Protein AF-A0A3D9UMH8-F1 (afdb_monomer)

Secondary structure (DSSP, 8-state):
-EEEEEE---TT-HHHHHHHHHHHHHTT--EEEE-S--SSSSS-HHHHHHHHHHH-SEE---HHHHHGGGGGGSGGGGG-HHHHHHHHTSPTTHHHHHHTS-SEEEEEETTEEEEEESS-SS-TT----TT--HHHHHHTTS--TTT-SSPPPSEEEE-SS--EEEEEETTEEEEEE--SS--TTTSS-EEEEEEE-BT--S----EEEEEE----HHHHHHHHHHTT-TTHHHHHHHHHH---HHHHHTT--S-SS---SS------GGGGGTS--TTT---GGG--GGGHHHHHHHHHTTHHHHHTSTTTT--SSTTS--HHHHHHHHHHHHHHHHHHHHHHHHSSS-EE----HHHHHHHTTGGG--HHHHHHHHHHHHHHHHHHHHT--TTTTT-EEEETTS-EEEHHHHHHHHHHHHHHHHHHTT--TTTPPPPP-

Mean predicted aligned error: 14.33 Å

InterPro domains:
  IPR024654 Calcineurin-like phosphoesterase domain, lpxH-type [PF12850] (3-195)
  IPR024775 Hercynine oxygenase, DinB-like domain [PF12867] (307-427)
  IPR029052 Metallo-dependent phosphatase-like [G3DSA:3.60.21.10] (1-251)
  IPR029052 Metallo-dependent phosphatase-like [SSF56300] (1-236)
  IPR034660 DinB/YfiT-like putative metalloenzymes [G3DSA:1.20.120.450] (299-434)
  IPR034660 DinB/YfiT-like putative metalloenzymes [SSF109854] (297-428)
  IPR050126 Diadenosine polyphosphate hydrolase [PTHR42850] (2-185)

Radius of gyration: 28.63 Å; Cα contacts (8 Å, |Δi|>4): 849; chains: 1; bounding box: 73×54×65 Å

Solvent-accessible surface area (backbone atoms only — not comparable to full-atom values): 23376 Å² total; per-residue (Å²): 117,48,50,35,38,37,40,18,32,29,18,6,28,48,57,37,46,51,40,46,53,52,53,38,55,75,69,70,42,86,39,28,35,35,27,18,17,43,32,48,90,37,73,37,27,38,61,31,47,56,48,45,69,73,61,30,83,39,66,28,24,13,42,47,27,52,43,49,64,41,28,76,81,55,62,74,46,54,76,33,68,57,55,48,52,57,40,69,54,46,48,92,66,44,45,62,50,36,60,66,34,44,55,51,53,76,50,40,38,18,41,37,37,35,34,36,27,11,28,42,34,78,34,46,81,44,82,63,59,97,82,55,54,71,68,57,58,57,45,51,45,46,69,30,92,62,62,41,88,66,83,68,43,39,28,37,41,30,23,81,66,21,41,68,50,76,50,73,59,99,81,34,36,44,32,32,37,6,4,29,38,53,11,46,75,71,51,40,21,24,28,27,38,43,35,20,41,67,80,26,80,56,82,50,69,72,47,81,43,83,45,73,43,78,56,64,62,66,60,48,52,53,50,33,60,74,71,61,42,63,66,49,73,40,46,49,31,26,54,75,68,35,28,52,50,68,30,63,74,67,74,45,72,79,46,91,80,65,66,69,90,60,78,74,84,80,73,76,65,69,62,38,52,80,41,61,37,89,85,60,64,49,54,24,57,78,61,55,63,92,48,43,21,62,48,44,42,20,49,53,50,52,49,62,62,52,56,67,40,95,58,18,78,51,48,89,42,98,90,39,76,17,48,39,32,52,51,48,47,54,32,46,51,28,50,55,51,39,54,52,51,51,44,32,74,77,38,84,57,34,76,43,77,72,80,62,66,68,58,48,40,61,79,64,44,25,89,74,61,56,58,86,60,48,45,61,50,32,55,52,32,35,52,51,33,18,51,53,44,67,66,60,50,89,87,47,40,76,35,33,30,33,34,70,86,71,54,75,34,29,52,41,54,48,48,25,52,49,50,43,54,44,31,38,55,31,39,77,64,76,37,59,55,87,74,43,54,75,64,84,128

Foldseek 3Di:
DAKEKEAEQQAQLVQLVVQVVVVCVVVVRQAYAYQENLHHLAQRSQVSLVVCVVRHPAYAAAPCLQCLCCVVVVPCSVVDPLSVNRNVNHDPCSSVVNNPHAQWDWWDFQLFIEIGGAAAQEDSPDHDAPPHDPCRVVRRQDHDPRNDDDDTGQEYEYEPLQDFDWDDDPSRIYTYQHHSNQNLPPLFGKMKMWDGHTRDSHHDDIDIDIDTGDGDPVVSLVVCVVVVNPPSVQSCCRNPVSAHSVCVVVVHDRCSHPDDPADFCPDPPLCLLVDADPQQRDNLVVDDLLCLLQLLQLLLQCLLVLLPDPQQLPAPDPNAGGVQLLLQLLLVLLVQLLVVLVCLQVDAAEEDEDDGSSVVCVVVVSSPDDSVVSSVSSNVSSNSSSVSSNPQDPVQQQRWYAYPVGDIDGSSSSSSVSSCSSSVSCSSSVHHSVPRDRDDD

pLDDT: mean 91.41, std 12.0, range [32.97, 98.94]

Structure (mmCIF, N/CA/C/O backbone):
data_AF-A0A3D9UMH8-F1
#
_entry.id   AF-A0A3D9UMH8-F1
#
loop_
_atom_site.group_PDB
_atom_site.id
_atom_site.type_symbol
_atom_site.label_atom_id
_atom_site.label_alt_id
_atom_site.label_comp_id
_atom_site.label_asym_id
_atom_site.label_entity_id
_atom_site.label_seq_id
_atom_site.pdbx_PDB_ins_code
_atom_site.Cartn_x
_atom_site.Cartn_y
_atom_site.Cartn_z
_atom_site.occupancy
_atom_site.B_iso_or_equiv
_atom_site.auth_seq_id
_atom_site.auth_comp_id
_atom_site.auth_asym_id
_atom_site.auth_atom_id
_atom_site.pdbx_PDB_model_num
ATOM 1 N N . MET A 1 1 ? -24.314 -8.913 20.445 1.00 86.25 1 MET A N 1
ATOM 2 C CA . MET A 1 1 ? -23.281 -7.869 20.525 1.00 86.25 1 MET A CA 1
ATOM 3 C C . MET A 1 1 ? -23.533 -6.933 19.363 1.00 86.25 1 MET A C 1
ATOM 5 O O . MET A 1 1 ? -24.025 -7.392 18.334 1.00 86.25 1 MET A O 1
ATOM 9 N N . ASP A 1 2 ? -23.329 -5.643 19.574 1.00 97.31 2 ASP A N 1
ATOM 10 C CA . ASP A 1 2 ? -23.426 -4.623 18.537 1.00 97.31 2 ASP A CA 1
ATOM 11 C C . ASP A 1 2 ? -22.330 -4.851 17.497 1.00 97.31 2 ASP A C 1
ATOM 13 O O . ASP A 1 2 ? -21.247 -5.335 17.833 1.00 97.31 2 ASP A O 1
ATOM 17 N N . ARG A 1 3 ? -22.620 -4.520 16.236 1.00 98.44 3 ARG A N 1
ATOM 18 C CA . ARG A 1 3 ? -21.675 -4.633 15.123 1.00 98.44 3 ARG A CA 1
ATOM 19 C C . ARG A 1 3 ? -21.637 -3.328 14.343 1.00 98.44 3 ARG A C 1
ATOM 21 O O . ARG A 1 3 ? -22.693 -2.777 14.038 1.00 98.44 3 ARG A O 1
ATOM 28 N N . ILE A 1 4 ? -20.434 -2.866 14.023 1.00 98.81 4 ILE A N 1
ATOM 29 C CA . ILE A 1 4 ? -20.183 -1.670 13.213 1.00 98.81 4 ILE A CA 1
ATOM 30 C C . ILE A 1 4 ? -19.264 -2.069 12.063 1.00 98.81 4 ILE A C 1
ATOM 32 O O . ILE A 1 4 ? -18.201 -2.641 12.304 1.00 98.81 4 ILE A O 1
ATOM 36 N N . ALA A 1 5 ? -19.664 -1.769 10.830 1.00 98.88 5 ALA A N 1
ATOM 37 C CA . ALA A 1 5 ? -18.806 -1.894 9.662 1.00 98.88 5 ALA A CA 1
ATOM 38 C C . ALA A 1 5 ? -18.003 -0.600 9.466 1.00 98.88 5 ALA A C 1
ATOM 40 O O . ALA A 1 5 ? -18.580 0.481 9.383 1.00 98.88 5 ALA A O 1
ATOM 41 N N . LEU A 1 6 ? -16.683 -0.712 9.379 1.00 98.94 6 LEU A N 1
ATOM 42 C CA . LEU A 1 6 ? -15.775 0.362 9.006 1.00 98.94 6 LEU A CA 1
ATOM 43 C C . LEU A 1 6 ? -15.371 0.171 7.546 1.00 98.94 6 LEU A C 1
ATOM 45 O O . LEU A 1 6 ? -14.804 -0.868 7.201 1.00 98.94 6 LEU A O 1
ATOM 49 N N . ILE A 1 7 ? -15.656 1.168 6.716 1.00 98.88 7 ILE A N 1
ATOM 50 C CA . ILE A 1 7 ? -15.206 1.252 5.323 1.00 98.88 7 ILE A CA 1
ATOM 51 C C . ILE A 1 7 ? -14.282 2.463 5.161 1.00 98.88 7 ILE A C 1
ATOM 53 O O . ILE A 1 7 ? -14.405 3.428 5.912 1.00 98.88 7 ILE A O 1
ATOM 57 N N . SER A 1 8 ? -13.387 2.432 4.179 1.00 98.69 8 SER A N 1
ATOM 58 C CA . SER A 1 8 ? -12.500 3.554 3.850 1.00 98.69 8 SER A CA 1
ATOM 59 C C . SER A 1 8 ? -12.078 3.495 2.383 1.00 98.69 8 SER A C 1
ATOM 61 O O . SER A 1 8 ? -12.213 2.448 1.734 1.00 98.69 8 SER A O 1
ATOM 63 N N . ASP A 1 9 ? -11.566 4.612 1.865 1.00 98.62 9 ASP A N 1
ATOM 64 C CA . ASP A 1 9 ? -10.843 4.695 0.593 1.00 98.62 9 ASP A CA 1
ATOM 65 C C . ASP A 1 9 ? -11.671 4.122 -0.571 1.00 98.62 9 ASP A C 1
ATOM 67 O O . ASP A 1 9 ? -11.248 3.219 -1.302 1.00 98.62 9 ASP A O 1
ATOM 71 N N . VAL A 1 10 ? -12.910 4.607 -0.710 1.00 98.69 10 VAL A N 1
ATOM 72 C CA . VAL A 1 10 ? -13.867 4.175 -1.744 1.00 98.69 10 VAL A CA 1
ATOM 73 C C . VAL A 1 10 ? -13.510 4.747 -3.112 1.00 98.69 10 VAL A C 1
ATOM 75 O O . VAL A 1 10 ? -13.744 4.095 -4.129 1.00 98.69 10 VAL A O 1
ATOM 78 N N . HIS A 1 11 ? -12.937 5.949 -3.155 1.00 98.06 11 HIS A N 1
ATOM 79 C CA . HIS A 1 11 ? -12.287 6.483 -4.347 1.00 98.06 11 HIS A CA 1
ATOM 80 C C . HIS A 1 11 ? -13.132 6.421 -5.629 1.00 98.06 11 HIS A C 1
ATOM 82 O O . HIS A 1 11 ? -12.688 5.950 -6.677 1.00 98.06 11 HIS A O 1
ATOM 88 N N . GLY A 1 12 ? -14.397 6.837 -5.556 1.00 98.00 12 GLY A N 1
ATOM 89 C CA . GLY A 1 12 ? -15.284 6.859 -6.720 1.00 98.00 12 GLY A CA 1
ATOM 90 C C . GLY A 1 12 ? -15.554 5.491 -7.368 1.00 98.00 12 GLY A C 1
ATOM 91 O O . GLY A 1 12 ? -16.142 5.462 -8.448 1.00 98.00 12 GLY A O 1
ATOM 92 N N . ASN A 1 13 ? -15.152 4.377 -6.744 1.00 98.56 13 ASN A N 1
ATOM 93 C CA . ASN A 1 13 ? -15.392 3.016 -7.222 1.00 98.56 13 ASN A CA 1
ATOM 94 C C . ASN A 1 13 ? -16.764 2.535 -6.732 1.00 98.56 13 ASN A C 1
ATOM 96 O O . ASN A 1 13 ? -16.906 1.854 -5.709 1.00 98.56 13 ASN A O 1
ATOM 100 N N . LEU A 1 14 ? -17.809 2.947 -7.449 1.00 98.62 14 LEU A N 1
ATOM 101 C CA . LEU A 1 14 ? -19.185 2.667 -7.048 1.00 98.62 14 LEU A CA 1
ATOM 102 C C . LEU A 1 14 ? -19.522 1.166 -7.114 1.00 98.62 14 LEU A C 1
ATOM 104 O O . LEU A 1 14 ? -20.313 0.708 -6.290 1.00 98.62 14 LEU A O 1
ATOM 108 N N . THR A 1 15 ? -18.928 0.386 -8.030 1.00 98.75 15 THR A N 1
ATOM 109 C CA . THR A 1 15 ? -19.208 -1.062 -8.120 1.00 98.75 15 THR A CA 1
ATOM 110 C C . THR A 1 15 ? -18.678 -1.782 -6.886 1.00 98.75 15 THR A C 1
ATOM 112 O O . THR A 1 15 ? -19.390 -2.608 -6.310 1.00 98.75 15 THR A O 1
ATOM 115 N N . ALA A 1 16 ? -17.465 -1.442 -6.434 1.00 98.69 16 ALA A N 1
ATOM 116 C CA . ALA A 1 16 ? -16.905 -1.997 -5.206 1.00 98.69 16 ALA A CA 1
ATOM 117 C C . ALA A 1 16 ? -17.733 -1.601 -3.976 1.00 98.69 16 ALA A C 1
ATOM 119 O O . ALA A 1 16 ? -18.077 -2.464 -3.166 1.00 98.69 16 ALA A O 1
ATOM 120 N N . LEU A 1 17 ? -18.129 -0.324 -3.863 1.00 98.88 17 LEU A N 1
ATOM 121 C CA . LEU A 1 17 ? -18.971 0.137 -2.755 1.00 98.88 17 LEU A CA 1
ATOM 122 C C . LEU A 1 17 ? -20.306 -0.615 -2.702 1.00 98.88 17 LEU A C 1
ATOM 124 O O . LEU A 1 17 ? -20.726 -1.050 -1.633 1.00 98.88 17 LEU A O 1
ATOM 128 N N . GLN A 1 18 ? -20.975 -0.795 -3.842 1.00 98.81 18 GLN A N 1
ATOM 129 C CA . GLN A 1 18 ? -22.242 -1.526 -3.907 1.00 98.81 18 GLN A CA 1
ATOM 130 C C . GLN A 1 18 ? -22.087 -2.991 -3.483 1.00 98.81 18 GLN A C 1
ATOM 132 O O . GLN A 1 18 ? -22.938 -3.498 -2.752 1.00 98.81 18 GLN A O 1
ATOM 137 N N . ALA A 1 19 ? -21.004 -3.655 -3.897 1.00 98.88 19 ALA A N 1
ATOM 138 C CA . ALA A 1 19 ? -20.708 -5.024 -3.481 1.00 98.88 19 ALA A CA 1
ATOM 139 C C . ALA A 1 19 ? -20.463 -5.121 -1.966 1.00 98.88 19 ALA A C 1
ATOM 141 O O . ALA A 1 19 ? -21.055 -5.973 -1.301 1.00 98.88 19 ALA A O 1
ATOM 142 N N . VAL A 1 20 ? -19.657 -4.213 -1.405 1.00 98.88 20 VAL A N 1
ATOM 143 C CA . VAL A 1 20 ? -19.372 -4.161 0.038 1.00 98.88 20 VAL A CA 1
ATOM 144 C C . VAL A 1 20 ? -20.637 -3.878 0.849 1.00 98.88 20 VAL A C 1
ATOM 146 O O . VAL A 1 20 ? -20.918 -4.597 1.804 1.00 98.88 20 VAL A O 1
ATOM 149 N N . LEU A 1 21 ? -21.452 -2.897 0.451 1.00 98.88 21 LEU A N 1
ATOM 150 C CA . LEU A 1 21 ? -22.713 -2.591 1.135 1.00 98.88 21 LEU A CA 1
ATOM 151 C C . LEU A 1 21 ? -23.699 -3.765 1.086 1.00 98.88 21 LEU A C 1
ATOM 153 O O . LEU A 1 21 ? -24.381 -4.023 2.074 1.00 98.88 21 LEU A O 1
ATOM 157 N N . ALA A 1 22 ? -23.756 -4.502 -0.027 1.00 98.75 22 ALA A N 1
ATOM 158 C CA . ALA A 1 22 ? -24.595 -5.691 -0.134 1.00 98.75 22 ALA A CA 1
ATOM 159 C C . ALA A 1 22 ? -24.134 -6.824 0.804 1.00 98.75 22 ALA A C 1
ATOM 161 O O . ALA A 1 22 ? -24.975 -7.505 1.393 1.00 98.75 22 ALA A O 1
ATOM 162 N N . ASP A 1 23 ? -22.822 -7.023 0.976 1.00 98.88 23 ASP A N 1
ATOM 163 C CA . ASP A 1 23 ? -22.282 -7.989 1.947 1.00 98.88 23 ASP A CA 1
ATOM 164 C C . ASP A 1 23 ? -22.538 -7.545 3.401 1.00 98.88 23 ASP A C 1
ATOM 166 O O . ASP A 1 23 ? -22.949 -8.365 4.227 1.00 98.88 23 ASP A O 1
ATOM 170 N N . ILE A 1 24 ? -22.391 -6.250 3.705 1.00 98.81 24 ILE A N 1
ATOM 171 C CA . ILE A 1 24 ? -22.738 -5.662 5.012 1.00 98.81 24 ILE A CA 1
ATOM 172 C C . ILE A 1 24 ? -24.223 -5.907 5.339 1.00 98.81 24 ILE A C 1
ATOM 174 O O . ILE A 1 24 ? -24.545 -6.406 6.424 1.00 98.81 24 ILE A O 1
ATOM 178 N N . ASP A 1 25 ? -25.121 -5.647 4.381 1.00 98.56 25 ASP A N 1
ATOM 179 C CA . ASP A 1 25 ? -26.564 -5.888 4.518 1.00 98.56 25 ASP A CA 1
ATOM 180 C C . ASP A 1 25 ? -26.867 -7.374 4.751 1.00 98.56 25 ASP A C 1
ATOM 182 O O . ASP A 1 25 ? -27.641 -7.733 5.642 1.00 98.56 25 ASP A O 1
ATOM 186 N N . ALA A 1 26 ? -26.217 -8.266 3.996 1.00 98.56 26 ALA A N 1
ATOM 187 C CA . ALA A 1 26 ? -26.395 -9.711 4.132 1.00 98.56 26 ALA A CA 1
ATOM 188 C C . ALA A 1 26 ? -25.964 -10.244 5.511 1.00 98.56 26 ALA A C 1
ATOM 190 O O . ALA A 1 26 ? -26.478 -11.267 5.972 1.00 98.56 26 ALA A O 1
ATOM 191 N N . ARG A 1 27 ? -25.049 -9.548 6.198 1.00 98.06 27 ARG A N 1
ATOM 192 C CA . ARG A 1 27 ? -24.613 -9.871 7.567 1.00 98.06 27 ARG A CA 1
ATOM 193 C C . ARG A 1 27 ? -25.516 -9.282 8.647 1.00 98.06 27 ARG A C 1
ATOM 195 O O . ARG A 1 27 ? -25.340 -9.636 9.821 1.00 98.06 27 ARG A O 1
ATOM 202 N N . GLY A 1 28 ? -26.459 -8.413 8.282 1.00 97.69 28 GLY A N 1
ATOM 203 C CA . GLY A 1 28 ? -27.306 -7.672 9.216 1.00 97.69 28 GLY A CA 1
ATOM 204 C C . GLY A 1 28 ? -26.491 -6.732 10.103 1.00 97.69 28 GLY A C 1
ATOM 205 O O . GLY A 1 28 ? -26.645 -6.753 11.327 1.00 97.69 28 GLY A O 1
ATOM 206 N N . VAL A 1 29 ? -25.524 -6.024 9.510 1.00 98.12 29 VAL A N 1
ATOM 207 C CA . VAL A 1 29 ? -24.761 -4.967 10.183 1.00 98.12 29 VAL A CA 1
ATOM 208 C C . VAL A 1 29 ? -25.362 -3.626 9.773 1.00 98.12 29 VAL A C 1
ATOM 210 O O . VAL A 1 29 ? -25.183 -3.181 8.646 1.00 98.12 29 VAL A O 1
ATOM 213 N N . ASP A 1 30 ? -26.081 -2.991 10.696 1.00 91.94 30 ASP A N 1
ATOM 214 C CA . ASP A 1 30 ? -26.900 -1.810 10.383 1.00 91.94 30 ASP A CA 1
ATOM 215 C C . ASP A 1 30 ? -26.157 -0.475 10.577 1.00 91.94 30 ASP A C 1
ATOM 217 O O . ASP A 1 30 ? -26.653 0.576 10.174 1.00 91.94 30 ASP A O 1
ATOM 221 N N . ARG A 1 31 ? -24.973 -0.497 11.207 1.00 98.31 31 ARG A N 1
ATOM 222 C CA . ARG A 1 31 ? -24.144 0.688 11.475 1.00 98.31 31 ARG A CA 1
ATOM 223 C C . ARG A 1 31 ? -22.897 0.657 10.606 1.00 98.31 31 ARG A C 1
ATOM 225 O O . ARG A 1 31 ? -22.117 -0.292 10.685 1.00 98.31 31 ARG A O 1
ATOM 232 N N . ILE A 1 32 ? -22.705 1.700 9.805 1.00 98.88 32 ILE A N 1
ATOM 233 C CA . ILE A 1 32 ? -21.584 1.816 8.866 1.00 98.88 32 ILE A CA 1
ATOM 234 C C . ILE A 1 32 ? -20.888 3.148 9.099 1.00 98.88 32 ILE A C 1
ATOM 236 O O . ILE A 1 32 ? -21.539 4.194 9.043 1.00 98.88 32 ILE A O 1
ATOM 240 N N . TYR A 1 33 ? -19.584 3.117 9.349 1.00 98.88 33 TYR A N 1
ATOM 241 C CA . TYR A 1 33 ? -18.739 4.299 9.488 1.00 98.88 33 TYR A CA 1
ATOM 242 C C . TYR A 1 33 ? -17.768 4.347 8.304 1.00 98.88 33 TYR A C 1
ATOM 244 O O . TYR A 1 33 ? -17.070 3.366 8.047 1.00 98.88 33 TYR A O 1
ATOM 252 N N . ASN A 1 34 ? -17.736 5.468 7.578 1.00 98.88 34 ASN A N 1
ATOM 253 C CA . ASN A 1 34 ? -16.759 5.705 6.517 1.00 98.88 34 ASN A CA 1
ATOM 254 C C . ASN A 1 34 ? -15.623 6.596 7.030 1.00 98.88 34 ASN A C 1
ATOM 256 O O . ASN A 1 34 ? -15.877 7.684 7.552 1.00 98.88 34 ASN A O 1
ATOM 260 N N . LEU A 1 35 ? -14.391 6.111 6.892 1.00 98.81 35 LEU A N 1
ATOM 261 C CA . LEU A 1 35 ? -13.166 6.709 7.414 1.00 98.81 35 LEU A CA 1
ATOM 262 C C . LEU A 1 35 ? -12.510 7.701 6.436 1.00 98.81 35 LEU A C 1
ATOM 264 O O . LEU A 1 35 ? -11.495 8.291 6.790 1.00 98.81 35 LEU A O 1
ATOM 268 N N . GLY A 1 36 ? -13.102 7.938 5.263 1.00 98.44 36 GLY A N 1
ATOM 269 C CA . GLY A 1 36 ? -12.687 8.988 4.330 1.00 98.44 36 GLY A CA 1
ATOM 270 C C . GLY A 1 36 ? -12.399 8.472 2.926 1.00 98.44 36 GLY A C 1
ATOM 271 O O . GLY A 1 36 ? -12.524 7.281 2.639 1.00 98.44 36 GLY A O 1
ATOM 272 N N . ASP A 1 37 ? -12.026 9.400 2.051 1.00 98.62 37 ASP A N 1
ATOM 273 C CA . ASP A 1 37 ? -11.670 9.174 0.653 1.00 98.62 37 ASP A CA 1
ATOM 274 C C . ASP A 1 37 ? -12.820 8.578 -0.162 1.00 98.62 37 ASP A C 1
ATOM 276 O O . ASP A 1 37 ? -12.772 7.481 -0.727 1.00 98.62 37 ASP A O 1
ATOM 280 N N . TYR A 1 38 ? -13.900 9.354 -0.250 1.00 98.62 38 TYR A N 1
ATOM 281 C CA . TYR A 1 38 ? -15.081 9.032 -1.059 1.00 98.62 38 TYR A CA 1
ATOM 282 C C . TYR A 1 38 ? -14.771 9.192 -2.551 1.00 98.62 38 TYR A C 1
ATOM 284 O O . TYR A 1 38 ? -15.324 8.487 -3.398 1.00 98.62 38 TYR A O 1
ATOM 292 N N . VAL A 1 39 ? -13.901 10.145 -2.883 1.00 97.81 39 VAL A N 1
ATOM 293 C CA . VAL A 1 39 ? -13.676 10.640 -4.244 1.00 97.81 39 VAL A CA 1
ATOM 294 C C . VAL A 1 39 ? -12.234 10.431 -4.704 1.00 97.81 39 VAL A C 1
ATOM 296 O O . VAL A 1 39 ? -11.364 10.010 -3.944 1.00 97.81 39 VAL A O 1
ATOM 299 N N . GLY A 1 40 ? -11.988 10.706 -5.987 1.00 91.62 40 GLY A N 1
ATOM 300 C CA . GLY A 1 40 ? -10.672 10.544 -6.595 1.00 91.62 40 GLY A CA 1
ATOM 301 C C . GLY A 1 40 ? -10.360 9.123 -7.030 1.00 91.62 40 GLY A C 1
ATOM 302 O O . GLY A 1 40 ? -10.988 8.179 -6.581 1.00 91.62 40 GLY A O 1
ATOM 303 N N . LYS A 1 41 ? -9.363 8.974 -7.902 1.00 91.19 41 LYS A N 1
ATOM 304 C CA . LYS A 1 41 ? -8.933 7.715 -8.534 1.00 91.19 41 LYS A CA 1
ATOM 305 C C . LYS A 1 41 ? -9.970 7.071 -9.468 1.00 91.19 41 LYS A C 1
ATOM 307 O O . LYS A 1 41 ? -9.675 6.983 -10.658 1.00 91.19 41 LYS A O 1
ATOM 312 N N . GLY A 1 42 ? -11.140 6.665 -8.975 1.00 95.62 42 GLY A N 1
ATOM 313 C CA . GLY A 1 42 ? -12.283 6.197 -9.769 1.00 95.62 42 GLY A CA 1
ATOM 314 C C . GLY A 1 42 ? -13.175 7.344 -10.256 1.00 95.62 42 GLY A C 1
ATOM 315 O O . GLY A 1 42 ? -13.003 8.500 -9.865 1.00 95.62 42 GLY A O 1
ATOM 316 N N . HIS A 1 43 ? -14.118 7.060 -11.156 1.00 97.25 43 HIS A N 1
ATOM 317 C CA . HIS A 1 43 ? -14.831 8.092 -11.927 1.00 97.25 43 HIS A CA 1
ATOM 318 C C . HIS A 1 43 ? -16.195 8.508 -11.359 1.00 97.25 43 HIS A C 1
ATOM 320 O O . HIS A 1 43 ? -16.718 9.537 -11.778 1.00 97.25 43 HIS A O 1
ATOM 326 N N . ARG A 1 44 ? -16.764 7.770 -10.394 1.00 97.75 44 ARG A N 1
ATOM 327 C CA . ARG A 1 44 ? -18.141 7.976 -9.880 1.00 97.75 44 ARG A CA 1
ATOM 328 C C . ARG A 1 44 ? -18.188 8.567 -8.475 1.00 97.75 44 ARG A C 1
ATOM 330 O O . ARG A 1 44 ? -18.933 8.121 -7.603 1.00 97.7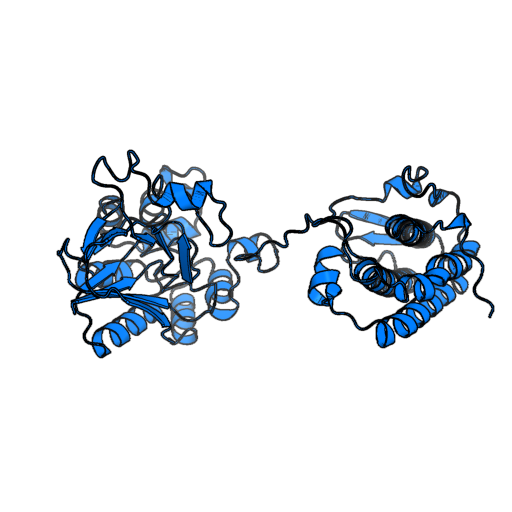5 44 ARG A O 1
ATOM 337 N N . GLY A 1 45 ? -17.356 9.583 -8.242 1.00 97.31 45 GLY A N 1
ATOM 338 C CA . GLY A 1 45 ? -17.251 10.255 -6.942 1.00 97.31 45 GLY A CA 1
ATOM 339 C C . GLY A 1 45 ? -18.581 10.839 -6.455 1.00 97.31 45 GLY A C 1
ATOM 340 O O . GLY A 1 45 ? -18.901 10.738 -5.274 1.00 97.31 45 GLY A O 1
ATOM 341 N N . ARG A 1 46 ? -19.401 11.384 -7.362 1.00 98.12 46 ARG A N 1
ATOM 342 C CA . ARG A 1 46 ? -20.706 11.964 -7.022 1.00 98.12 46 ARG A CA 1
ATOM 343 C C . ARG A 1 46 ? -21.657 10.940 -6.415 1.00 98.12 46 ARG A C 1
ATOM 345 O O . ARG A 1 46 ? -22.257 11.202 -5.373 1.00 98.12 46 ARG A O 1
ATOM 352 N N . GLU A 1 47 ? -21.806 9.798 -7.073 1.00 98.62 47 GLU A N 1
ATOM 353 C CA . GLU A 1 47 ? -22.684 8.713 -6.653 1.00 98.62 47 GLU A CA 1
ATOM 354 C C . GLU A 1 47 ? -22.192 8.076 -5.354 1.00 98.62 47 GLU A C 1
ATOM 356 O O . GLU A 1 47 ? -23.004 7.742 -4.493 1.00 98.62 47 GLU A O 1
ATOM 361 N N . VAL A 1 48 ? -20.871 7.946 -5.189 1.00 98.75 48 VAL A N 1
ATOM 362 C CA . VAL A 1 48 ? -20.268 7.462 -3.941 1.00 98.75 48 VAL A CA 1
ATOM 363 C C . VAL A 1 48 ? -20.581 8.403 -2.779 1.00 98.75 48 VAL A C 1
ATOM 365 O O . VAL A 1 48 ? -21.023 7.933 -1.731 1.00 98.75 48 VAL A O 1
ATOM 368 N N . VAL A 1 49 ? -20.436 9.721 -2.959 1.00 98.75 49 VAL A N 1
ATOM 369 C CA . VAL A 1 49 ? -20.795 10.707 -1.925 1.00 98.75 49 VAL A CA 1
ATOM 370 C C . VAL A 1 49 ? -22.272 10.598 -1.550 1.00 98.75 49 VAL A C 1
ATOM 372 O O . VAL A 1 49 ? -22.598 10.518 -0.364 1.00 98.75 49 VAL A O 1
ATOM 375 N N . ASP A 1 50 ? -23.174 10.556 -2.533 1.00 98.62 50 ASP A N 1
ATOM 376 C CA . ASP A 1 50 ? -24.614 10.448 -2.274 1.00 98.62 50 ASP A CA 1
ATOM 377 C C . ASP A 1 50 ? -24.958 9.146 -1.529 1.00 98.62 50 ASP A C 1
ATOM 379 O O . ASP A 1 50 ? -25.738 9.158 -0.571 1.00 98.62 50 ASP A O 1
ATOM 383 N N . LEU A 1 51 ? -24.336 8.029 -1.918 1.00 98.62 51 LEU A N 1
ATOM 384 C CA . LEU A 1 51 ? -24.582 6.727 -1.309 1.00 98.62 51 LEU A CA 1
ATOM 385 C C . LEU A 1 51 ? -24.018 6.635 0.114 1.00 98.62 51 LEU A C 1
ATOM 387 O O . LEU A 1 51 ? -24.720 6.168 1.010 1.00 98.62 51 LEU A O 1
ATOM 391 N N . CYS A 1 52 ? -22.801 7.119 0.368 1.00 98.56 52 CYS A N 1
ATOM 392 C CA . CYS A 1 52 ? -22.248 7.137 1.722 1.00 98.56 52 CYS A CA 1
ATOM 393 C C . CYS A 1 52 ? -23.032 8.072 2.650 1.00 98.56 52 CYS A C 1
ATOM 395 O O . CYS A 1 52 ? -23.323 7.690 3.778 1.00 98.56 52 CYS A O 1
ATOM 397 N N . ARG A 1 53 ? -23.489 9.237 2.172 1.00 98.12 53 ARG A N 1
ATOM 398 C CA . ARG A 1 53 ? -24.385 10.119 2.947 1.00 98.12 53 ARG A CA 1
ATOM 399 C C . ARG A 1 53 ? -25.682 9.435 3.361 1.00 98.12 53 ARG A C 1
ATOM 401 O O . ARG A 1 53 ? -26.233 9.748 4.411 1.00 98.12 53 ARG A O 1
ATOM 408 N N . GLN A 1 54 ? -26.193 8.548 2.514 1.00 98.06 54 GLN A N 1
ATOM 409 C CA . GLN A 1 54 ? -27.411 7.799 2.789 1.00 98.06 54 GLN A CA 1
ATOM 410 C C . GLN A 1 54 ? -27.172 6.620 3.741 1.00 98.06 54 GLN A C 1
ATOM 412 O O . GLN A 1 54 ? -28.056 6.289 4.531 1.00 98.06 54 GLN A O 1
ATOM 417 N N . ARG A 1 55 ? -26.032 5.935 3.610 1.00 98.38 55 ARG A N 1
ATOM 418 C CA . ARG A 1 55 ? -25.792 4.616 4.215 1.00 98.38 55 ARG A CA 1
ATOM 419 C C . ARG A 1 55 ? -24.906 4.652 5.455 1.00 98.38 55 ARG A C 1
ATOM 421 O O . ARG A 1 55 ? -25.052 3.777 6.302 1.00 98.38 55 ARG A O 1
ATOM 428 N N . CYS A 1 56 ? -24.006 5.623 5.558 1.00 98.69 56 CYS A N 1
ATOM 429 C CA . CYS A 1 56 ? -23.049 5.719 6.648 1.00 98.69 56 CYS A CA 1
ATOM 430 C C . CYS A 1 56 ? -23.590 6.621 7.758 1.00 98.69 56 CYS A C 1
ATOM 432 O O . CYS A 1 56 ? -23.905 7.789 7.529 1.00 98.69 56 CYS A O 1
ATOM 434 N N . GLU A 1 57 ? -23.658 6.077 8.971 1.00 98.62 57 GLU A N 1
ATOM 435 C CA . GLU A 1 57 ? -24.032 6.811 10.181 1.00 98.62 57 GLU A CA 1
ATOM 436 C C . GLU A 1 57 ? -22.952 7.838 10.555 1.00 98.62 57 GLU A C 1
ATOM 438 O O . GLU A 1 57 ? -23.271 8.961 10.942 1.00 98.62 57 GLU A O 1
ATOM 443 N N . VAL A 1 58 ? -21.676 7.477 10.374 1.00 98.81 58 VAL A N 1
ATOM 444 C CA . VAL A 1 58 ? -20.521 8.359 10.589 1.00 98.81 58 VAL A CA 1
ATOM 445 C C . VAL A 1 58 ? -19.739 8.488 9.287 1.00 98.81 58 VAL A C 1
ATOM 447 O O . VAL A 1 58 ? -19.500 7.500 8.595 1.00 98.81 58 VAL A O 1
ATOM 450 N N . ASN A 1 59 ? -19.351 9.718 8.960 1.00 98.81 59 ASN A N 1
ATOM 451 C CA . ASN A 1 59 ? -18.571 10.068 7.777 1.00 98.81 59 ASN A CA 1
ATOM 452 C C . ASN A 1 59 ? -17.392 10.936 8.238 1.00 98.81 59 ASN A C 1
ATOM 454 O O . ASN A 1 59 ? -17.619 11.960 8.882 1.00 98.81 59 ASN A O 1
ATOM 458 N N . ILE A 1 60 ? -16.165 10.509 7.953 1.00 98.75 60 ILE A N 1
ATOM 459 C CA . ILE A 1 60 ? -14.909 11.180 8.323 1.00 98.75 60 ILE A CA 1
ATOM 460 C C . ILE A 1 60 ? -14.270 11.819 7.089 1.00 98.75 60 ILE A C 1
ATOM 462 O O . ILE A 1 60 ? -14.450 11.316 5.981 1.00 98.75 60 ILE A O 1
ATOM 466 N N . LEU A 1 61 ? -13.548 12.923 7.293 1.00 98.75 61 LEU A N 1
ATOM 467 C CA . LEU A 1 61 ? -12.768 13.615 6.266 1.00 98.75 61 LEU A CA 1
ATOM 468 C C . LEU A 1 61 ? -11.514 12.815 5.867 1.00 98.75 61 LEU A C 1
ATOM 470 O O . LEU A 1 61 ? -10.647 12.594 6.714 1.00 98.75 61 LEU A O 1
ATOM 474 N N . GLY A 1 62 ? -11.389 12.458 4.586 1.00 98.62 62 GLY A N 1
ATOM 475 C CA . GLY A 1 62 ? -10.153 11.958 3.976 1.00 98.62 62 GLY A CA 1
ATOM 476 C C . GLY A 1 62 ? -9.305 13.038 3.301 1.00 98.62 62 GLY A C 1
ATOM 477 O O . GLY A 1 62 ? -9.714 14.199 3.208 1.00 98.62 62 GLY A O 1
ATOM 478 N N . ASN A 1 63 ? -8.107 12.687 2.824 1.00 97.81 63 ASN A N 1
ATOM 479 C CA . ASN A 1 63 ? -7.266 13.663 2.125 1.00 97.81 63 ASN A CA 1
ATOM 480 C C . ASN A 1 63 ? -7.827 14.024 0.751 1.00 97.81 63 ASN A C 1
ATOM 482 O O . ASN A 1 63 ? -7.809 15.207 0.409 1.00 97.81 63 ASN A O 1
ATOM 486 N N . TRP A 1 64 ? -8.356 13.067 -0.019 1.00 97.25 64 TRP A N 1
ATOM 487 C CA . TRP A 1 64 ? -8.991 13.360 -1.311 1.00 97.25 64 TRP A CA 1
ATOM 488 C C . TRP A 1 64 ? -10.222 14.241 -1.159 1.00 97.25 64 TRP A C 1
ATOM 490 O O . TRP A 1 64 ? -10.495 15.081 -2.017 1.00 97.25 64 TRP A O 1
ATOM 500 N N . ASP A 1 65 ? -10.917 14.099 -0.041 1.00 98.19 65 ASP A N 1
ATOM 501 C CA . ASP A 1 65 ? -12.094 14.889 0.303 1.00 98.19 65 ASP A CA 1
ATOM 502 C C . ASP A 1 65 ? -11.732 16.329 0.683 1.00 98.19 65 ASP A C 1
ATOM 504 O O . ASP A 1 65 ? -12.485 17.259 0.393 1.00 98.19 65 ASP A O 1
ATOM 508 N N . ASP A 1 66 ? -10.570 16.513 1.313 1.00 96.69 66 ASP A N 1
ATOM 509 C CA . ASP A 1 66 ? -10.021 17.815 1.680 1.00 96.69 66 ASP A CA 1
ATOM 510 C C . ASP A 1 66 ? -9.453 18.557 0.462 1.00 96.69 66 ASP A C 1
ATOM 512 O O . ASP A 1 66 ? -9.794 19.721 0.221 1.00 96.69 66 ASP A O 1
ATOM 516 N N . PHE A 1 67 ? -8.613 17.887 -0.336 1.00 95.25 67 PHE A N 1
ATOM 517 C CA . PHE A 1 67 ? -7.851 18.553 -1.392 1.00 95.25 67 PHE A CA 1
ATOM 518 C C . PHE A 1 67 ? -8.637 18.744 -2.691 1.00 95.25 67 PHE A C 1
ATOM 520 O O . PHE A 1 67 ? -8.515 19.794 -3.326 1.00 95.25 67 PHE A O 1
ATOM 527 N N . LEU A 1 68 ? -9.429 17.753 -3.122 1.00 96.25 68 LEU A N 1
ATOM 528 C CA . LEU A 1 68 ? -10.065 17.781 -4.444 1.00 96.25 68 LEU A CA 1
ATOM 529 C C . LEU A 1 68 ? -11.036 18.965 -4.606 1.00 96.25 68 LEU A C 1
ATOM 531 O O . LEU A 1 68 ? -11.029 19.584 -5.672 1.00 96.25 68 LEU A O 1
ATOM 535 N N . PRO A 1 69 ? -11.848 19.339 -3.594 1.00 96.69 69 PRO A N 1
ATOM 536 C CA . PRO A 1 69 ? -12.732 20.498 -3.702 1.00 96.69 69 PRO A CA 1
ATOM 537 C C . PRO A 1 69 ? -12.020 21.856 -3.705 1.00 96.69 69 PRO A C 1
ATOM 539 O O . PRO A 1 69 ? -12.669 22.853 -4.010 1.00 96.69 69 PRO A O 1
ATOM 542 N N . ALA A 1 70 ? -10.731 21.915 -3.358 1.00 94.56 70 ALA A N 1
ATOM 543 C CA . ALA A 1 70 ? -9.987 23.163 -3.194 1.00 94.56 70 ALA A CA 1
ATOM 544 C C . ALA A 1 70 ? -8.602 23.096 -3.845 1.00 94.56 70 ALA A C 1
ATOM 546 O O . ALA A 1 70 ? -7.608 23.486 -3.238 1.00 94.56 70 ALA A O 1
ATOM 547 N N . LEU A 1 71 ? -8.525 22.598 -5.082 1.00 92.88 71 LEU A N 1
ATOM 548 C CA . LEU A 1 71 ? -7.267 22.426 -5.824 1.00 92.88 71 LEU A CA 1
ATOM 549 C C . LEU A 1 71 ? -6.384 23.684 -5.829 1.00 92.88 71 LEU A C 1
ATOM 551 O O . LEU A 1 71 ? -5.161 23.579 -5.851 1.00 92.88 71 LEU A O 1
ATOM 555 N N . GLU A 1 72 ? -6.998 24.864 -5.775 1.00 92.19 72 GLU A N 1
ATOM 556 C CA . GLU A 1 72 ? -6.342 26.170 -5.716 1.00 92.19 72 GLU A CA 1
ATOM 557 C C . GLU A 1 72 ? -5.485 26.369 -4.451 1.00 92.19 72 GLU A C 1
ATOM 559 O O . GLU A 1 72 ? -4.537 27.154 -4.469 1.00 92.19 72 GLU A O 1
ATOM 564 N N . GLU A 1 73 ? -5.777 25.653 -3.362 1.00 90.88 73 GLU A N 1
ATOM 565 C CA . GLU A 1 73 ? -4.988 25.654 -2.122 1.00 90.88 73 GLU A CA 1
ATOM 566 C C . GLU A 1 73 ? -3.748 24.737 -2.213 1.00 90.88 73 GLU A C 1
ATOM 568 O O . GLU A 1 73 ? -2.850 24.836 -1.376 1.00 90.88 73 GLU A O 1
ATOM 573 N N . PHE A 1 74 ? -3.654 23.888 -3.249 1.00 86.00 74 PHE A N 1
ATOM 574 C CA . PHE A 1 74 ? -2.646 22.826 -3.395 1.00 86.00 74 PHE A CA 1
ATOM 575 C C . PHE A 1 74 ? -1.691 23.045 -4.586 1.00 86.00 74 PHE A C 1
ATOM 577 O O . PHE A 1 74 ? -1.288 22.103 -5.272 1.00 86.00 74 PHE A O 1
ATOM 584 N N . GLY A 1 75 ? -1.286 24.296 -4.821 1.00 84.00 75 GLY A N 1
ATOM 585 C CA . GLY A 1 75 ? -0.250 24.650 -5.801 1.00 84.00 75 GLY A CA 1
ATOM 586 C C . GLY A 1 75 ? -0.619 24.254 -7.234 1.00 84.00 75 GLY A C 1
ATOM 587 O O . GLY A 1 75 ? -1.712 24.563 -7.705 1.00 84.00 75 GLY A O 1
ATOM 588 N N . ASP A 1 76 ? 0.282 23.542 -7.917 1.00 83.12 76 ASP A N 1
ATOM 589 C CA . ASP A 1 76 ? 0.117 23.142 -9.326 1.00 83.12 76 ASP A CA 1
ATOM 590 C C . ASP A 1 76 ? -1.053 22.155 -9.553 1.00 83.12 76 ASP A C 1
ATOM 592 O O . ASP A 1 76 ? -1.404 21.851 -10.695 1.00 83.12 76 ASP A O 1
ATOM 596 N N . ALA A 1 77 ? -1.690 21.652 -8.485 1.00 84.06 77 ALA A N 1
ATOM 597 C CA . ALA A 1 77 ? -2.876 20.801 -8.579 1.00 84.06 77 ALA A CA 1
ATOM 598 C C . ALA A 1 77 ? -4.039 21.492 -9.311 1.00 84.06 77 ALA A C 1
ATOM 600 O O . ALA A 1 77 ? -4.793 20.825 -10.024 1.00 84.06 77 ALA A O 1
ATOM 601 N N . ALA A 1 78 ? -4.153 22.819 -9.184 1.00 84.94 78 ALA A N 1
ATOM 602 C CA . ALA A 1 78 ? -5.185 23.611 -9.846 1.00 84.94 78 ALA A CA 1
ATOM 603 C C . ALA A 1 78 ? -5.088 23.575 -11.376 1.00 84.94 78 ALA A C 1
ATOM 605 O O . ALA A 1 78 ? -6.117 23.677 -12.037 1.00 84.94 78 ALA A O 1
ATOM 606 N N . ASP A 1 79 ? -3.891 23.378 -11.936 1.00 89.25 79 ASP A N 1
ATOM 607 C CA . ASP A 1 79 ? -3.647 23.344 -13.384 1.00 89.25 79 ASP A CA 1
ATOM 608 C C . ASP A 1 79 ? -3.707 21.919 -13.970 1.00 89.25 79 ASP A C 1
ATOM 610 O O . ASP A 1 79 ? -3.600 21.719 -15.184 1.00 89.25 79 ASP A O 1
ATOM 614 N N . ASN A 1 80 ? -3.907 20.899 -13.129 1.00 93.06 80 ASN A N 1
ATOM 615 C CA . ASN A 1 80 ? -3.987 19.512 -13.567 1.00 93.06 80 ASN A CA 1
ATOM 616 C C . ASN A 1 80 ? -5.388 19.177 -14.109 1.00 93.06 80 ASN A C 1
ATOM 618 O O . ASN A 1 80 ? -6.349 19.023 -13.355 1.00 93.06 80 ASN A O 1
ATOM 622 N N . ALA A 1 81 ? -5.485 18.977 -15.426 1.00 93.62 81 ALA A N 1
ATOM 623 C CA . ALA A 1 81 ? -6.742 18.672 -16.113 1.00 93.62 81 ALA A CA 1
ATOM 624 C C . ALA A 1 81 ? -7.457 17.403 -15.600 1.00 93.62 81 ALA A C 1
ATOM 626 O O . ALA A 1 81 ? -8.685 17.347 -15.627 1.00 93.62 81 ALA A O 1
ATOM 627 N N . ALA A 1 82 ? -6.724 16.393 -15.117 1.00 93.06 82 ALA A N 1
ATOM 628 C CA . ALA A 1 82 ? -7.334 15.197 -14.535 1.00 93.06 82 ALA A CA 1
ATOM 629 C C . ALA A 1 82 ? -7.994 15.512 -13.183 1.00 93.06 82 ALA A C 1
ATOM 631 O O . ALA A 1 82 ? -9.136 15.123 -12.947 1.00 93.06 82 ALA A O 1
ATOM 632 N N . LEU A 1 83 ? -7.315 16.277 -12.321 1.00 95.12 83 LEU A N 1
ATOM 633 C CA . LEU A 1 83 ? -7.869 16.719 -11.035 1.00 95.12 83 LEU A CA 1
ATOM 634 C C . LEU A 1 83 ? -9.077 17.639 -11.222 1.00 95.12 83 LEU A C 1
ATOM 636 O O . LEU A 1 83 ? -10.090 17.453 -10.549 1.00 95.12 83 LEU A O 1
ATOM 640 N N . GLN A 1 84 ? -9.010 18.567 -12.181 1.00 95.69 84 GLN A N 1
ATOM 641 C CA . GLN A 1 84 ? -10.155 19.394 -12.566 1.00 95.69 84 GLN A CA 1
ATOM 642 C C . GLN A 1 84 ? -11.338 18.528 -13.007 1.00 95.69 84 GLN A C 1
ATOM 644 O O . GLN A 1 84 ? -12.452 18.750 -12.548 1.00 95.69 84 GLN A O 1
ATOM 649 N N . TRP A 1 85 ? -11.099 17.495 -13.824 1.00 96.56 85 TRP A N 1
ATOM 650 C CA . TRP A 1 85 ? -12.154 16.579 -14.257 1.00 96.56 85 TRP A CA 1
ATOM 651 C C . TRP A 1 85 ? -12.844 15.889 -13.072 1.00 96.56 85 TRP A C 1
ATOM 653 O O . TRP A 1 85 ? -14.073 15.886 -13.021 1.00 96.56 85 TRP A O 1
ATOM 663 N N . TRP A 1 86 ? -12.084 15.354 -12.105 1.00 96.69 86 TRP A N 1
ATOM 664 C CA . TRP A 1 86 ? -12.654 14.720 -10.904 1.00 96.69 86 TRP A CA 1
ATOM 665 C C . TRP A 1 86 ? -13.422 15.713 -10.033 1.00 96.69 86 TRP A C 1
ATOM 667 O O . TRP A 1 86 ? -14.512 15.390 -9.563 1.00 96.69 86 TRP A O 1
ATOM 677 N N . ARG A 1 87 ? -12.886 16.922 -9.835 1.00 96.69 87 ARG A N 1
ATOM 678 C CA . ARG A 1 87 ? -13.568 17.990 -9.094 1.00 96.69 87 ARG A CA 1
ATOM 679 C C . ARG A 1 87 ? -14.887 18.365 -9.767 1.00 96.69 87 ARG A C 1
ATOM 681 O O . ARG A 1 87 ? -15.900 18.505 -9.091 1.00 96.69 87 ARG A O 1
ATOM 688 N N . ASP A 1 88 ? -14.891 18.478 -11.091 1.00 95.56 88 ASP A N 1
ATOM 689 C CA . ASP A 1 88 ? -16.062 18.881 -11.870 1.00 95.56 88 ASP A CA 1
ATOM 690 C C . ASP A 1 88 ? -17.144 17.779 -11.931 1.00 95.56 88 ASP A C 1
ATOM 692 O O . ASP A 1 88 ? -18.288 18.066 -12.287 1.00 95.56 88 ASP A O 1
ATOM 696 N N . GLN A 1 89 ? -16.828 16.532 -11.541 1.00 94.62 89 GLN A N 1
ATOM 697 C CA . GLN A 1 89 ? -17.844 15.490 -11.329 1.00 94.62 89 GLN A CA 1
ATOM 698 C C . GLN A 1 89 ? -18.680 15.721 -10.064 1.00 94.62 89 GLN A C 1
ATOM 700 O O . GLN A 1 89 ? -19.790 15.192 -9.972 1.00 94.62 89 GLN A O 1
ATOM 705 N N . LEU A 1 90 ? -18.174 16.476 -9.082 1.00 97.19 90 LEU A N 1
ATOM 706 C CA . LEU A 1 90 ? -18.877 16.694 -7.821 1.00 97.19 90 LEU A CA 1
ATOM 707 C C . LEU A 1 90 ? -20.218 17.398 -8.057 1.00 97.19 90 LEU A C 1
ATOM 709 O O . LEU A 1 90 ? -20.332 18.389 -8.780 1.00 97.19 90 LEU A O 1
ATOM 713 N N . GLY A 1 91 ? -21.258 16.891 -7.400 1.00 96.56 91 GLY A N 1
ATOM 714 C CA . GLY A 1 91 ? -22.568 17.522 -7.393 1.00 96.56 91 GLY A CA 1
ATOM 715 C C . GLY A 1 91 ? -22.568 18.860 -6.636 1.00 96.56 91 GLY A C 1
ATOM 716 O O . GLY A 1 91 ? -21.691 19.116 -5.804 1.00 96.56 91 GLY A O 1
ATOM 717 N N . PRO A 1 92 ? -23.586 19.713 -6.853 1.00 96.75 92 PRO A N 1
ATOM 718 C CA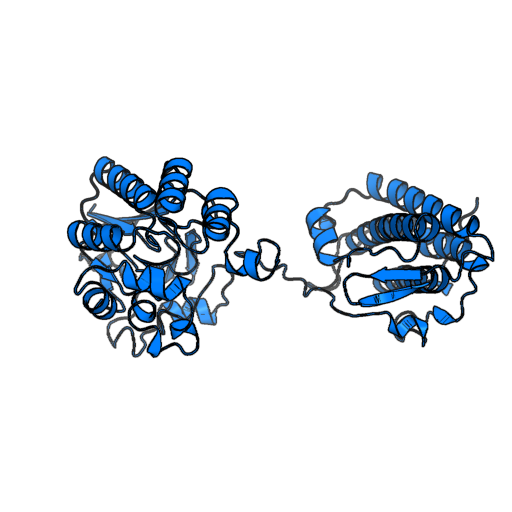 . PRO A 1 92 ? -23.730 20.968 -6.120 1.00 96.75 92 PRO A CA 1
ATOM 719 C C . PRO A 1 92 ? -23.661 20.766 -4.597 1.00 96.75 92 PRO A C 1
ATOM 721 O O . PRO A 1 92 ? -24.409 19.964 -4.039 1.00 96.75 92 PRO A O 1
ATOM 724 N N . GLY A 1 93 ? -22.758 21.491 -3.930 1.00 97.44 93 GLY A N 1
ATOM 725 C CA . GLY A 1 93 ? -22.563 21.432 -2.477 1.00 97.44 93 GLY A CA 1
ATOM 726 C C . GLY A 1 93 ? -21.865 20.168 -1.952 1.00 97.44 93 GLY A C 1
ATOM 727 O O . GLY A 1 93 ? -21.637 20.073 -0.749 1.00 97.44 93 GLY A O 1
ATOM 728 N N . GLN A 1 94 ? -21.498 19.198 -2.803 1.00 98.44 94 GLN A N 1
ATOM 729 C CA . GLN A 1 94 ? -20.771 18.007 -2.343 1.00 98.44 94 GLN A CA 1
ATOM 730 C C . GLN A 1 94 ? -19.348 18.350 -1.886 1.00 98.44 94 GLN A C 1
ATOM 732 O O . GLN A 1 94 ? -18.924 17.847 -0.854 1.00 98.44 94 GLN A O 1
ATOM 737 N N . GLY A 1 95 ? -18.645 19.249 -2.582 1.00 98.06 95 GLY A N 1
ATOM 738 C CA . GLY A 1 95 ? -17.315 19.706 -2.156 1.00 98.06 95 GLY A CA 1
ATOM 739 C C . GLY A 1 95 ? -17.323 20.420 -0.799 1.00 98.06 95 GLY A C 1
ATOM 740 O O . GLY A 1 95 ? -16.474 20.157 0.047 1.00 98.06 95 GLY A O 1
ATOM 741 N N . GLU A 1 96 ? -18.327 21.269 -0.556 1.00 98.25 96 GLU A N 1
ATOM 742 C CA . GLU A 1 96 ? -18.531 21.927 0.744 1.00 98.25 96 GLU A CA 1
ATOM 743 C C . GLU A 1 96 ? -18.845 20.911 1.845 1.00 98.25 96 GLU A C 1
ATOM 745 O O . GLU A 1 96 ? -18.335 21.023 2.956 1.00 98.25 96 GLU A O 1
ATOM 750 N N . TRP A 1 97 ? -19.671 19.906 1.535 1.00 98.56 97 TRP A N 1
ATOM 751 C CA . TRP A 1 97 ? -19.995 18.834 2.470 1.00 98.56 97 TRP A CA 1
ATOM 752 C C . TRP A 1 97 ? -18.762 18.003 2.833 1.00 98.56 97 TRP A C 1
ATOM 754 O O . TRP A 1 97 ? -18.539 17.780 4.019 1.00 98.56 97 TRP A O 1
ATOM 764 N N . LEU A 1 98 ? -17.958 17.601 1.841 1.00 98.62 98 LEU A N 1
ATOM 765 C CA . LEU A 1 98 ? -16.724 16.837 2.041 1.00 98.62 98 LEU A CA 1
ATOM 766 C C . LEU A 1 98 ? -15.784 17.567 3.004 1.00 98.62 98 LEU A C 1
ATOM 768 O O . LEU A 1 98 ? -15.419 17.012 4.033 1.00 98.62 98 LEU A O 1
ATOM 772 N N . ARG A 1 99 ? -15.495 18.848 2.748 1.00 97.69 99 ARG A N 1
ATOM 773 C CA . ARG A 1 99 ? -14.610 19.659 3.605 1.00 97.69 99 ARG A CA 1
ATOM 774 C C . ARG A 1 99 ? -15.193 20.010 4.977 1.00 97.69 99 ARG A C 1
ATOM 776 O O . ARG A 1 99 ? -14.461 20.479 5.844 1.00 97.69 99 ARG A O 1
ATOM 783 N N . ALA A 1 100 ? -16.494 19.818 5.186 1.00 98.25 100 ALA A N 1
ATOM 784 C CA . ALA A 1 100 ? -17.147 20.030 6.477 1.00 98.25 100 ALA A CA 1
ATOM 785 C C . ALA A 1 100 ? -17.191 18.763 7.350 1.00 98.25 100 ALA A C 1
ATOM 787 O O . ALA A 1 100 ? -17.692 18.824 8.478 1.00 98.25 100 ALA A O 1
ATOM 788 N N . LEU A 1 101 ? -16.711 17.622 6.843 1.00 98.62 101 LEU A N 1
ATOM 789 C CA . LEU A 1 101 ? -16.664 16.379 7.603 1.00 98.62 101 LEU A CA 1
ATOM 790 C C . LEU A 1 101 ? -15.729 16.497 8.819 1.00 98.62 101 LEU A C 1
ATOM 792 O O . LEU A 1 101 ? -14.712 17.192 8.767 1.00 98.62 101 LEU A O 1
ATOM 796 N N . PRO A 1 102 ? -16.057 15.824 9.936 1.00 98.38 102 PRO A N 1
ATOM 797 C CA . PRO A 1 102 ? -15.189 15.795 11.102 1.00 98.38 102 PRO A CA 1
ATOM 798 C C . PRO A 1 102 ? -13.863 15.088 10.792 1.00 98.38 102 PRO A C 1
ATOM 800 O O . PRO A 1 102 ? -13.821 14.094 10.067 1.00 98.38 102 PRO A O 1
ATOM 803 N N . PHE A 1 103 ? -12.789 15.578 11.413 1.00 98.69 103 PHE A N 1
ATOM 804 C CA . PHE A 1 103 ? -11.457 14.971 11.337 1.00 98.69 103 PHE A CA 1
ATOM 805 C C . PHE A 1 103 ? -11.407 13.581 11.988 1.00 98.69 103 PHE A C 1
ATOM 807 O O . PHE A 1 103 ? -10.769 12.666 11.473 1.00 98.69 103 PHE A O 1
ATOM 814 N N . SER A 1 104 ? -12.077 13.422 13.132 1.00 98.62 104 SER A N 1
ATOM 815 C CA . SER A 1 104 ? -12.123 12.168 13.879 1.00 98.62 104 SER A CA 1
ATOM 816 C C . SER A 1 104 ? -13.470 11.957 14.564 1.00 98.62 104 SER A C 1
ATOM 818 O O . SER A 1 104 ? -14.232 12.902 14.787 1.00 98.62 104 SER A O 1
ATOM 820 N N . HIS A 1 105 ? -13.745 10.712 14.943 1.00 98.56 105 HIS A N 1
ATOM 821 C CA . HIS A 1 105 ? -14.892 10.335 15.762 1.00 98.56 105 HIS A CA 1
ATOM 822 C C . HIS A 1 105 ? -14.465 9.343 16.847 1.00 98.56 105 HIS A C 1
ATOM 824 O O . HIS A 1 105 ? -13.801 8.347 16.559 1.00 98.56 105 HIS A O 1
ATOM 830 N N . ASP A 1 106 ? -14.871 9.617 18.085 1.00 98.50 106 ASP A N 1
ATOM 831 C CA . ASP A 1 106 ? -14.538 8.811 19.256 1.00 98.50 106 ASP A CA 1
ATOM 832 C C . ASP A 1 106 ? -15.805 8.154 19.810 1.00 98.50 106 ASP A C 1
ATOM 834 O O . ASP A 1 106 ? -16.838 8.809 19.958 1.00 98.50 106 ASP A O 1
ATOM 838 N N . PHE A 1 107 ? -15.714 6.874 20.165 1.00 98.38 107 PHE A N 1
ATOM 839 C CA . PHE A 1 107 ? -16.792 6.125 20.812 1.00 98.38 107 PHE A CA 1
ATOM 840 C C . PHE A 1 107 ? -16.229 5.034 21.728 1.00 98.38 107 PHE A C 1
ATOM 842 O O . PHE A 1 107 ? -15.042 4.703 21.680 1.00 98.38 107 PHE A O 1
ATOM 849 N N . THR A 1 108 ? -17.080 4.462 22.580 1.00 98.50 108 THR A N 1
ATOM 850 C CA . THR A 1 108 ? -16.684 3.381 23.490 1.00 98.50 108 THR A CA 1
ATOM 851 C C . THR A 1 108 ? -17.344 2.071 23.075 1.00 98.50 108 THR A C 1
ATOM 853 O O . THR A 1 108 ? -18.531 2.036 22.760 1.00 98.50 108 THR A O 1
ATOM 856 N N . MET A 1 109 ? -16.594 0.970 23.112 1.00 98.44 109 MET A N 1
ATOM 857 C CA . MET A 1 109 ? -17.138 -0.376 22.944 1.00 98.44 109 MET A CA 1
ATOM 858 C C . MET A 1 109 ? -16.404 -1.359 23.853 1.00 98.44 109 MET A C 1
ATOM 860 O O . MET A 1 109 ? -15.177 -1.445 23.816 1.00 98.44 109 MET A O 1
ATOM 864 N N . SER A 1 110 ? -17.144 -2.134 24.645 1.00 98.19 110 SER A N 1
ATOM 865 C CA . SER A 1 110 ? -16.589 -3.203 25.488 1.00 98.19 110 SER A CA 1
ATOM 866 C C . SER A 1 110 ? -15.433 -2.750 26.404 1.00 98.19 110 SER A C 1
ATOM 868 O O . SER A 1 110 ? -14.429 -3.456 26.544 1.00 98.19 110 SER A O 1
ATOM 870 N N . GLY A 1 111 ? -15.537 -1.554 26.990 1.00 97.62 111 GLY A N 1
ATOM 871 C CA . GLY A 1 111 ? -14.517 -0.957 27.857 1.00 97.62 111 GLY A CA 1
ATOM 872 C C . GLY A 1 111 ? -13.304 -0.384 27.124 1.00 97.62 111 GLY A C 1
ATOM 873 O O . GLY A 1 111 ? -12.305 -0.031 27.753 1.00 97.62 111 GLY A O 1
ATOM 874 N N . ARG A 1 112 ? -13.359 -0.295 25.791 1.00 98.06 112 ARG A N 1
ATOM 875 C CA . ARG A 1 112 ? -12.301 0.265 24.944 1.00 98.06 112 ARG A CA 1
ATOM 876 C C . ARG A 1 112 ? -12.742 1.597 24.372 1.00 98.06 112 ARG A C 1
ATOM 878 O O . ARG A 1 112 ? -13.861 1.720 23.883 1.00 98.06 112 ARG A O 1
ATOM 885 N N . ARG A 1 113 ? -11.832 2.568 24.387 1.00 98.31 113 ARG A N 1
ATOM 886 C CA . ARG A 1 113 ? -12.016 3.856 23.717 1.00 98.31 113 ARG A CA 1
ATOM 887 C C . ARG A 1 113 ? -11.484 3.728 22.303 1.00 98.31 113 ARG A C 1
ATOM 889 O O . ARG A 1 113 ? -10.288 3.488 22.129 1.00 98.31 113 ARG A O 1
ATOM 896 N N . ILE A 1 114 ? -12.372 3.849 21.330 1.00 98.81 114 ILE A N 1
ATOM 897 C CA . ILE A 1 114 ? -12.063 3.713 19.915 1.00 98.81 114 ILE A CA 1
ATOM 898 C C . ILE A 1 114 ? -12.073 5.105 19.300 1.00 98.81 114 ILE A C 1
ATOM 900 O O . ILE A 1 114 ? -13.050 5.836 19.450 1.00 98.81 114 ILE A O 1
ATOM 904 N N . ARG A 1 115 ? -10.994 5.453 18.604 1.00 98.88 115 ARG A N 1
ATOM 905 C CA . ARG A 1 115 ? -10.915 6.642 17.757 1.00 98.88 115 ARG A CA 1
ATOM 906 C C . ARG A 1 115 ? -10.806 6.211 16.306 1.00 98.88 115 ARG A C 1
ATOM 908 O O . ARG A 1 115 ? -10.006 5.336 15.980 1.00 98.88 115 ARG A O 1
ATOM 915 N N . ILE A 1 116 ? -11.588 6.845 15.446 1.00 98.88 116 ILE A N 1
ATOM 916 C CA . ILE A 1 116 ? -11.463 6.700 13.998 1.00 98.88 116 ILE A CA 1
ATOM 917 C C . ILE A 1 116 ? -11.106 8.036 13.357 1.00 98.88 116 ILE A C 1
ATOM 919 O O . ILE A 1 116 ? -11.631 9.075 13.757 1.00 98.88 116 ILE A O 1
ATOM 923 N N . PHE A 1 117 ? -10.199 8.000 12.390 1.00 98.75 117 PHE A N 1
ATOM 924 C CA . PHE A 1 117 ? -9.802 9.118 11.529 1.00 98.75 117 PHE A CA 1
ATOM 925 C C . PHE A 1 117 ? -9.243 8.555 10.216 1.00 98.75 117 PHE A C 1
ATOM 927 O O . PHE A 1 117 ? -9.059 7.348 10.108 1.00 98.75 117 PHE A O 1
ATOM 934 N N . HIS A 1 118 ? -8.945 9.403 9.232 1.00 98.75 118 HIS A N 1
ATOM 935 C CA . HIS A 1 118 ? -8.488 8.921 7.929 1.00 98.75 118 HIS A CA 1
ATOM 936 C C . HIS A 1 118 ? -7.027 8.439 7.895 1.00 98.75 118 HIS A C 1
ATOM 938 O O . HIS A 1 118 ? -6.801 7.267 7.629 1.00 98.75 118 HIS A O 1
ATOM 944 N N . ALA A 1 119 ? -6.035 9.298 8.174 1.00 97.25 119 ALA A N 1
ATOM 945 C CA . ALA A 1 119 ? -4.617 8.966 7.936 1.00 97.25 119 ALA A CA 1
ATOM 946 C C . ALA A 1 119 ? -3.762 8.889 9.210 1.00 97.25 119 ALA A C 1
ATOM 948 O O . ALA A 1 119 ? -3.159 7.864 9.503 1.00 97.25 119 ALA A O 1
ATOM 949 N N . SER A 1 120 ? -3.708 9.960 10.004 1.00 96.81 120 SER A N 1
ATOM 950 C CA . SER A 1 120 ? -2.970 9.973 11.271 1.00 96.81 120 SER A CA 1
ATOM 951 C C . SER A 1 120 ? -3.625 10.902 12.282 1.00 96.81 120 SER A C 1
ATOM 953 O O . SER A 1 120 ? -4.458 11.735 11.928 1.00 96.81 120 SER A O 1
ATOM 955 N N . ALA A 1 121 ? -3.193 10.829 13.541 1.00 95.62 121 ALA A N 1
ATOM 956 C CA . ALA A 1 121 ? -3.714 11.697 14.592 1.00 95.62 121 ALA A CA 1
ATOM 957 C C . ALA A 1 121 ? -3.416 13.192 14.364 1.00 95.62 121 ALA A C 1
ATOM 959 O O . ALA A 1 121 ? -4.021 14.027 15.027 1.00 95.62 121 ALA A O 1
ATOM 960 N N . THR A 1 122 ? -2.490 13.567 13.474 1.00 93.62 122 THR A N 1
ATOM 961 C CA . THR A 1 122 ? -2.076 14.968 13.263 1.00 93.62 122 THR A CA 1
ATOM 962 C C . THR A 1 122 ? -2.604 15.586 11.974 1.00 93.62 122 THR A C 1
ATOM 964 O O . THR A 1 122 ? -2.723 16.809 11.901 1.00 93.62 122 THR A O 1
ATOM 967 N N . SER A 1 123 ? -2.876 14.779 10.950 1.00 94.12 123 SER A N 1
ATOM 968 C CA . SER A 1 123 ? -3.246 15.260 9.620 1.00 94.12 123 SER A CA 1
ATOM 969 C C . SER A 1 123 ? -3.906 14.156 8.799 1.00 94.12 123 SER A C 1
ATOM 971 O O . SER A 1 123 ? -3.505 12.995 8.896 1.00 94.12 123 SER A O 1
ATOM 973 N N . VAL A 1 124 ? -4.847 14.541 7.931 1.00 94.50 124 VAL A N 1
ATOM 974 C CA . VAL A 1 124 ? -5.399 13.659 6.888 1.00 94.50 124 VAL A CA 1
ATOM 975 C C . VAL A 1 124 ? -4.375 13.368 5.783 1.00 94.50 124 VAL A C 1
ATOM 977 O O . VAL A 1 124 ? -4.539 12.410 5.050 1.00 94.50 124 VAL A O 1
ATOM 980 N N . HIS A 1 125 ? -3.291 14.149 5.688 1.00 90.81 125 HIS A N 1
ATOM 981 C CA . HIS A 1 125 ? -2.246 14.016 4.658 1.00 90.81 125 HIS A CA 1
ATOM 982 C C . HIS A 1 125 ? -0.968 13.322 5.145 1.00 90.81 125 HIS A C 1
ATOM 984 O O . HIS A 1 125 ? -0.067 13.066 4.347 1.00 90.81 125 HIS A O 1
ATOM 990 N N . ASN A 1 126 ? -0.839 13.076 6.452 1.00 89.31 126 ASN A N 1
ATOM 991 C CA . ASN A 1 126 ? 0.335 12.410 7.008 1.00 89.31 126 ASN A CA 1
ATOM 992 C C . ASN A 1 126 ? 0.098 10.900 7.058 1.00 89.31 126 ASN A C 1
ATOM 994 O O . ASN A 1 126 ? -0.758 10.429 7.805 1.00 89.31 126 ASN A O 1
ATOM 998 N N . ARG A 1 127 ? 0.873 10.178 6.254 1.00 89.75 127 ARG A N 1
ATOM 999 C CA . ARG A 1 127 ? 0.726 8.749 6.015 1.00 89.75 127 ARG A CA 1
ATOM 1000 C C . ARG A 1 127 ? 1.493 7.928 7.045 1.00 89.75 127 ARG A C 1
ATOM 1002 O O . ARG A 1 127 ? 2.687 8.138 7.211 1.00 89.75 127 ARG A O 1
ATOM 1009 N N . VAL A 1 128 ? 0.829 6.939 7.637 1.00 89.38 128 VAL A N 1
ATOM 1010 C CA . VAL A 1 128 ? 1.444 5.913 8.493 1.00 89.38 128 VAL A CA 1
ATOM 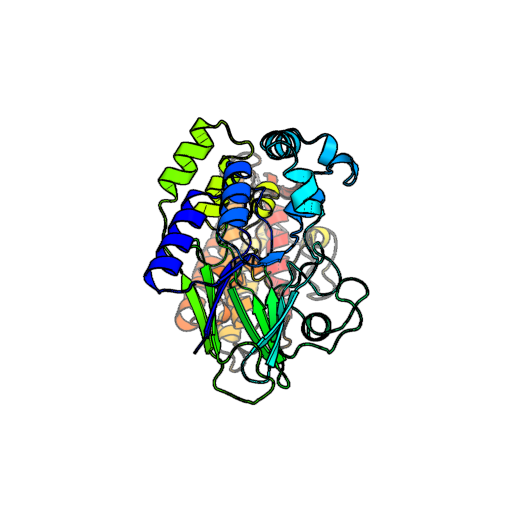1011 C C . VAL A 1 128 ? 1.193 4.557 7.839 1.00 89.38 128 VAL A C 1
ATOM 1013 O O . VAL A 1 128 ? 0.041 4.208 7.603 1.00 89.38 128 VAL A O 1
ATOM 1016 N N . ARG A 1 129 ? 2.247 3.818 7.486 1.00 90.19 129 ARG A N 1
ATOM 1017 C CA . ARG A 1 129 ? 2.174 2.507 6.804 1.00 90.19 129 ARG A CA 1
ATOM 1018 C C . ARG A 1 129 ? 2.359 1.359 7.799 1.00 90.19 129 ARG A C 1
ATOM 1020 O O . ARG A 1 129 ? 2.754 1.604 8.931 1.00 90.19 129 ARG A O 1
ATOM 1027 N N . PHE A 1 130 ? 2.122 0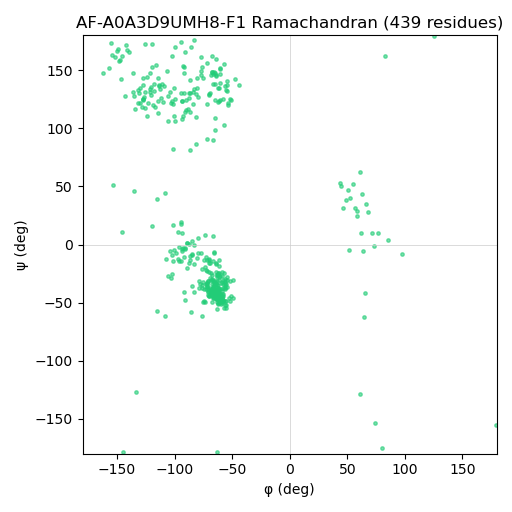.108 7.397 1.00 89.06 130 PHE A N 1
ATOM 1028 C CA . PHE A 1 130 ? 2.338 -1.051 8.284 1.00 89.06 130 PHE A CA 1
ATOM 1029 C C . PHE A 1 130 ? 3.812 -1.266 8.695 1.00 89.06 130 PHE A C 1
ATOM 1031 O O . PHE A 1 130 ? 4.076 -2.042 9.609 1.00 89.06 130 PHE A O 1
ATOM 1038 N N . ASP A 1 131 ? 4.782 -0.660 8.000 1.00 85.06 131 ASP A N 1
ATOM 1039 C CA . ASP A 1 131 ? 6.215 -0.709 8.329 1.00 85.06 131 ASP A CA 1
ATOM 1040 C C . ASP A 1 131 ? 6.681 0.487 9.177 1.00 85.06 131 ASP A C 1
ATOM 1042 O O . ASP A 1 131 ? 7.877 0.771 9.253 1.00 85.06 131 ASP A O 1
ATOM 1046 N N . HIS A 1 132 ? 5.733 1.163 9.830 1.00 85.31 132 HIS A N 1
ATOM 1047 C CA . HIS A 1 132 ? 5.967 2.302 10.708 1.00 85.31 132 HIS A CA 1
ATOM 1048 C C . HIS A 1 132 ? 6.937 2.004 11.864 1.00 85.31 132 HIS A C 1
ATOM 1050 O O . HIS A 1 132 ? 7.054 0.871 12.351 1.00 85.31 132 HIS A O 1
ATOM 1056 N N . ASP A 1 133 ? 7.579 3.048 12.384 1.00 82.00 133 ASP A N 1
ATOM 1057 C CA . ASP A 1 133 ? 8.373 2.943 13.606 1.00 82.00 133 ASP A CA 1
ATOM 1058 C C . ASP A 1 133 ? 7.523 3.059 14.891 1.00 82.00 133 ASP A C 1
ATOM 1060 O O . ASP A 1 133 ? 6.309 3.281 14.880 1.00 82.00 133 ASP A O 1
ATOM 1064 N N . ALA A 1 134 ? 8.170 2.896 16.049 1.00 78.88 134 ALA A N 1
ATOM 1065 C CA . ALA A 1 134 ? 7.488 2.991 17.337 1.00 78.88 134 ALA A CA 1
ATOM 1066 C C . ALA A 1 134 ? 6.909 4.393 17.610 1.00 78.88 134 ALA A C 1
ATOM 1068 O O . ALA A 1 134 ? 5.873 4.514 18.264 1.00 78.88 134 ALA A O 1
ATOM 1069 N N . ALA A 1 135 ? 7.569 5.462 17.155 1.00 79.50 135 ALA A N 1
ATOM 1070 C CA . ALA A 1 135 ? 7.097 6.825 17.370 1.00 79.50 135 ALA A CA 1
ATOM 1071 C C . ALA A 1 135 ? 5.826 7.099 16.558 1.00 79.50 135 ALA A C 1
ATOM 1073 O O . ALA A 1 135 ? 4.889 7.700 17.086 1.00 79.50 135 ALA A O 1
ATOM 1074 N N . GLU A 1 136 ? 5.773 6.613 15.320 1.00 88.25 136 GLU A N 1
ATOM 1075 C CA . GLU A 1 136 ? 4.586 6.650 14.471 1.00 88.25 136 GLU A CA 1
ATOM 1076 C C . GLU A 1 136 ? 3.441 5.833 15.083 1.00 88.25 136 GLU A C 1
ATOM 1078 O O . GLU A 1 136 ? 2.355 6.384 15.278 1.00 88.25 136 GLU A O 1
ATOM 1083 N N . PHE A 1 137 ? 3.694 4.584 15.503 1.00 93.38 137 PHE A N 1
ATOM 1084 C CA . PHE A 1 137 ? 2.688 3.743 16.165 1.00 93.38 137 PHE A CA 1
ATOM 1085 C C . PHE A 1 137 ? 2.084 4.428 17.399 1.00 93.38 137 PHE A C 1
ATOM 1087 O O . PHE A 1 137 ? 0.866 4.597 17.493 1.00 93.38 137 PHE A O 1
ATOM 1094 N N . PHE A 1 138 ? 2.916 4.877 18.349 1.00 90.56 138 PHE A N 1
ATOM 1095 C CA . PHE A 1 138 ? 2.419 5.537 19.562 1.00 90.56 138 PHE A CA 1
ATOM 1096 C C . PHE A 1 138 ? 1.786 6.902 19.267 1.00 90.56 138 PHE A C 1
ATOM 1098 O O . PHE A 1 138 ? 0.864 7.311 19.977 1.00 90.56 138 PHE A O 1
ATOM 1105 N N . GLY A 1 139 ? 2.245 7.597 18.224 1.00 92.31 139 GLY A N 1
ATOM 1106 C CA . GLY A 1 139 ? 1.692 8.867 17.760 1.00 92.31 139 GLY A CA 1
ATOM 1107 C C . GLY A 1 139 ? 0.218 8.772 17.361 1.00 92.31 139 GLY A C 1
ATOM 1108 O O . GLY A 1 139 ? -0.540 9.703 17.633 1.00 92.31 139 GLY A O 1
ATOM 1109 N N . MET A 1 140 ? -0.222 7.631 16.819 1.00 97.75 140 MET A N 1
ATOM 1110 C CA . MET A 1 140 ? -1.620 7.399 16.418 1.00 97.75 140 MET A CA 1
ATOM 1111 C C . MET A 1 140 ? -2.618 7.508 17.581 1.00 97.75 140 MET A C 1
ATOM 1113 O O . MET A 1 140 ? -3.777 7.862 17.371 1.00 97.75 140 MET A O 1
ATOM 1117 N N . PHE A 1 141 ? -2.175 7.241 18.813 1.00 98.06 141 PHE A N 1
ATOM 1118 C CA . PHE A 1 141 ? -3.015 7.258 20.017 1.00 98.06 141 PHE A CA 1
ATOM 1119 C C . PHE A 1 141 ? -2.938 8.580 20.790 1.00 98.06 141 PHE A C 1
ATOM 1121 O O . PHE A 1 141 ? -3.606 8.743 21.816 1.00 98.06 141 PHE A O 1
ATOM 1128 N N . GLN A 1 142 ? -2.113 9.527 20.340 1.00 95.44 142 GLN A N 1
ATOM 1129 C CA . GLN A 1 142 ? -1.969 10.813 21.007 1.00 95.44 142 GLN A CA 1
ATOM 1130 C C . GLN A 1 142 ? -3.146 11.737 20.695 1.00 95.44 142 GLN A C 1
ATOM 1132 O O . GLN A 1 142 ? -3.738 11.715 19.618 1.00 95.44 142 GLN A O 1
ATOM 1137 N N . ASN A 1 143 ? -3.456 12.599 21.659 1.00 96.50 143 ASN A N 1
ATOM 1138 C CA . ASN A 1 143 ? -4.318 13.742 21.417 1.00 96.50 143 ASN A CA 1
ATOM 1139 C C . ASN A 1 143 ? -3.506 14.872 20.795 1.00 96.50 143 ASN A C 1
ATOM 1141 O O . ASN A 1 143 ? -2.469 15.272 21.328 1.00 96.50 143 ASN A O 1
ATOM 1145 N N . THR A 1 144 ? -4.008 15.406 19.695 1.00 96.44 144 THR A N 1
ATOM 1146 C CA . THR A 1 144 ? -3.399 16.504 18.948 1.00 96.44 144 THR A CA 1
ATOM 1147 C C . THR A 1 144 ? -4.423 17.634 18.790 1.00 96.44 144 THR A C 1
ATOM 1149 O O . THR A 1 144 ? -5.605 17.447 19.095 1.00 96.44 144 THR A O 1
ATOM 1152 N N . PRO A 1 145 ? -4.030 18.808 18.261 1.00 97.25 145 PRO A N 1
ATOM 1153 C CA . PRO A 1 145 ? -4.998 19.839 17.898 1.00 97.25 145 PRO A CA 1
ATOM 1154 C C . PRO A 1 145 ? -6.106 19.350 16.949 1.00 97.25 145 PRO A C 1
ATOM 1156 O O . PRO A 1 145 ? -7.207 19.888 17.000 1.00 97.25 145 PRO A O 1
ATOM 1159 N N . ALA A 1 146 ? -5.835 18.339 16.115 1.00 94.75 146 ALA A N 1
ATOM 1160 C CA . ALA A 1 146 ? -6.796 17.810 15.151 1.00 94.75 146 ALA A CA 1
ATOM 1161 C C . ALA A 1 146 ? -7.828 16.862 15.790 1.00 94.75 146 ALA A C 1
ATOM 1163 O O . ALA A 1 146 ? -8.980 16.836 15.367 1.00 94.75 146 ALA A O 1
ATOM 1164 N N . THR A 1 147 ? -7.446 16.125 16.840 1.00 96.25 147 THR A N 1
ATOM 1165 C CA . THR A 1 147 ? -8.328 15.159 17.528 1.00 96.25 147 THR A CA 1
ATOM 1166 C C . THR A 1 147 ? -8.962 15.703 18.813 1.00 96.25 147 THR A C 1
ATOM 1168 O O . THR A 1 147 ? -9.784 15.027 19.427 1.00 96.25 147 THR A O 1
ATOM 1171 N N . GLY A 1 148 ? -8.558 16.894 19.263 1.00 95.00 148 GLY A N 1
ATOM 1172 C CA . GLY A 1 148 ? -9.042 17.514 20.499 1.00 95.00 148 GLY A CA 1
ATOM 1173 C C . GLY A 1 148 ? -8.386 16.978 21.779 1.00 95.00 148 GLY A C 1
ATOM 1174 O O . GLY A 1 148 ? -7.451 16.181 21.744 1.00 95.00 148 GLY A O 1
ATOM 1175 N N . ASP A 1 149 ? -8.878 17.444 22.930 1.00 94.19 149 ASP A N 1
ATOM 1176 C CA . ASP A 1 149 ? -8.328 17.217 24.278 1.00 94.19 149 ASP A CA 1
ATOM 1177 C C . ASP A 1 149 ? -9.071 16.134 25.087 1.00 94.19 149 ASP A C 1
ATOM 1179 O O . ASP A 1 149 ? -8.919 16.042 26.308 1.00 94.19 149 ASP A O 1
ATOM 1183 N N . GLY A 1 150 ? -9.863 15.302 24.404 1.00 92.88 150 GLY A N 1
ATOM 1184 C CA . GLY A 1 150 ? -10.619 14.201 24.999 1.00 92.88 150 GLY A CA 1
ATOM 1185 C C . GLY A 1 150 ? -9.737 13.111 25.625 1.00 92.88 150 GLY A C 1
ATOM 1186 O O . GLY A 1 150 ? -8.514 13.201 25.647 1.00 92.88 150 GLY A O 1
ATOM 1187 N N . PRO A 1 151 ? -10.317 12.038 26.173 1.00 95.12 151 PRO A N 1
ATOM 1188 C CA . PRO A 1 151 ? -9.520 10.908 26.634 1.00 95.12 151 PRO A CA 1
ATOM 1189 C C . PRO A 1 151 ? -8.714 10.261 25.496 1.00 95.12 151 PRO A C 1
ATOM 1191 O O . PRO A 1 151 ? -9.194 10.158 24.373 1.00 95.12 151 PRO A O 1
ATOM 1194 N N . THR A 1 152 ? -7.519 9.751 25.798 1.00 96.62 152 THR A N 1
ATOM 1195 C CA . THR A 1 152 ? -6.727 8.992 24.817 1.00 96.62 152 THR A CA 1
ATOM 1196 C C . THR A 1 152 ? -7.418 7.667 24.457 1.00 96.62 152 THR A C 1
ATOM 1198 O O . THR A 1 152 ? -7.912 6.983 25.370 1.00 96.62 152 THR A O 1
ATOM 1201 N N . PRO A 1 153 ? -7.440 7.275 23.170 1.00 98.38 153 PRO A N 1
ATOM 1202 C CA . PRO A 1 153 ? -7.976 5.992 22.735 1.00 98.38 153 PRO A CA 1
ATOM 1203 C C . PRO A 1 153 ? -7.068 4.823 23.138 1.00 98.38 153 PRO A C 1
ATOM 1205 O O . PRO A 1 153 ? -5.864 4.979 23.330 1.00 98.38 153 PRO A O 1
ATOM 1208 N N . THR A 1 154 ? -7.654 3.632 23.236 1.00 98.38 154 THR A N 1
ATOM 1209 C CA . THR A 1 154 ? -6.925 2.355 23.333 1.00 98.38 154 THR A CA 1
ATOM 1210 C C . THR A 1 154 ? -7.020 1.541 22.045 1.00 98.38 154 THR A C 1
ATOM 1212 O O . THR A 1 154 ? -6.280 0.578 21.865 1.00 98.38 154 THR A O 1
ATOM 1215 N N . VAL A 1 155 ? -7.911 1.936 21.133 1.00 98.88 155 VAL A N 1
ATOM 1216 C CA . VAL A 1 155 ? -8.041 1.380 19.789 1.00 98.88 155 VAL A CA 1
ATOM 1217 C C . VAL A 1 155 ? -8.118 2.536 18.797 1.00 98.88 155 VAL A C 1
ATOM 1219 O O . VAL A 1 155 ? -8.883 3.476 19.006 1.00 98.88 155 VAL A O 1
ATOM 1222 N N . VAL A 1 156 ? -7.352 2.460 17.717 1.00 98.88 156 VAL A N 1
ATOM 1223 C CA . VAL A 1 156 ? -7.422 3.395 16.593 1.00 98.88 156 VAL A CA 1
ATOM 1224 C C . VAL A 1 156 ? -7.727 2.603 15.331 1.00 98.88 156 VAL A C 1
ATOM 1226 O O . VAL A 1 156 ? -7.070 1.591 15.087 1.00 98.88 156 VAL A O 1
ATOM 1229 N N . ALA A 1 157 ? -8.704 3.052 14.540 1.00 98.88 157 ALA A N 1
ATOM 1230 C CA . ALA A 1 157 ? -8.919 2.536 13.190 1.00 98.88 157 ALA A CA 1
ATOM 1231 C C . ALA A 1 157 ? -8.832 3.652 12.139 1.00 98.88 157 ALA A C 1
ATOM 1233 O O . ALA A 1 157 ? -9.413 4.720 12.333 1.00 98.88 157 ALA A O 1
ATOM 1234 N N . TYR A 1 158 ? -8.097 3.402 11.054 1.00 98.75 158 TYR A N 1
ATOM 1235 C CA . TYR A 1 158 ? -7.799 4.381 10.002 1.00 98.75 158 TYR A CA 1
ATOM 1236 C C . TYR A 1 158 ? -7.739 3.751 8.587 1.00 98.75 158 TYR A C 1
ATOM 1238 O O . TYR A 1 158 ? -8.030 2.560 8.433 1.00 98.75 158 TYR A O 1
ATOM 1246 N N . GLY A 1 159 ? -7.436 4.563 7.567 1.00 97.62 159 GLY A N 1
ATOM 1247 C CA . GLY A 1 159 ? -7.326 4.235 6.133 1.00 97.62 159 GLY A CA 1
ATOM 1248 C C . GLY A 1 159 ? -6.060 4.827 5.472 1.00 97.62 159 GLY A C 1
ATOM 1249 O O . GLY A 1 159 ? -4.957 4.584 5.957 1.00 97.62 159 GLY A O 1
ATOM 1250 N N . ASP A 1 160 ? -6.192 5.573 4.363 1.00 96.81 160 ASP A N 1
ATOM 1251 C CA . ASP A 1 160 ? -5.144 6.257 3.545 1.00 96.81 160 ASP A CA 1
ATOM 1252 C C . ASP A 1 160 ? -4.143 5.350 2.814 1.00 96.81 160 ASP A C 1
ATOM 1254 O O . ASP A 1 160 ? -3.783 5.606 1.660 1.00 96.81 160 ASP A O 1
ATOM 1258 N N . THR A 1 161 ? -3.647 4.291 3.452 1.00 93.12 161 THR A N 1
ATOM 1259 C CA . THR A 1 161 ? -2.590 3.447 2.867 1.00 93.12 161 THR A CA 1
ATOM 1260 C C . THR A 1 161 ? -3.107 2.237 2.119 1.00 93.12 161 THR A C 1
ATOM 1262 O O . THR A 1 161 ? -2.320 1.556 1.480 1.00 93.12 161 THR A O 1
ATOM 1265 N N . HIS A 1 162 ? -4.420 1.999 2.128 1.00 94.69 162 HIS A N 1
ATOM 1266 C CA . HIS A 1 162 ? -5.115 0.976 1.340 1.00 94.69 162 HIS A CA 1
ATOM 1267 C C . HIS A 1 162 ? -4.753 -0.489 1.638 1.00 94.69 162 HIS A C 1
ATOM 1269 O O . HIS A 1 162 ? -5.387 -1.385 1.074 1.00 94.69 162 HIS A O 1
ATOM 1275 N N . ASP A 1 163 ? -3.774 -0.755 2.496 1.00 90.44 163 ASP A N 1
ATOM 1276 C CA . ASP A 1 163 ? -3.512 -2.063 3.079 1.00 90.44 163 ASP A CA 1
ATOM 1277 C C . ASP A 1 163 ? -4.328 -2.299 4.336 1.00 90.44 163 ASP A C 1
ATOM 1279 O O . ASP A 1 163 ? -4.507 -1.427 5.178 1.00 90.44 163 ASP A O 1
ATOM 1283 N N . SER A 1 164 ? -4.785 -3.535 4.476 1.00 95.31 164 SER A N 1
ATOM 1284 C CA . SER A 1 164 ? -5.399 -4.001 5.708 1.00 95.31 164 SER A CA 1
ATOM 1285 C C . SER A 1 164 ? -4.347 -4.587 6.647 1.00 95.31 164 SER A C 1
ATOM 1287 O O . SER A 1 164 ? -3.630 -5.526 6.296 1.00 95.31 164 SER A O 1
ATOM 1289 N N . PHE A 1 165 ? -4.276 -4.071 7.874 1.00 96.00 165 PHE A N 1
ATOM 1290 C CA . PHE A 1 165 ? -3.469 -4.673 8.934 1.00 96.00 165 PHE A CA 1
ATOM 1291 C C . PHE A 1 165 ? -4.038 -4.384 10.320 1.00 96.00 165 PHE A C 1
ATOM 1293 O O . PHE A 1 165 ? -4.829 -3.463 10.529 1.00 96.00 165 PHE A O 1
ATOM 1300 N N . MET A 1 166 ? -3.613 -5.193 11.287 1.00 97.69 166 MET A N 1
ATOM 1301 C CA . MET A 1 166 ? -3.871 -4.963 12.700 1.00 97.69 166 MET A CA 1
ATOM 1302 C C . MET A 1 166 ? -2.591 -5.210 13.485 1.00 97.69 166 MET A C 1
ATOM 1304 O O . MET A 1 166 ? -2.006 -6.289 13.392 1.00 97.69 166 MET A O 1
ATOM 1308 N N . GLU A 1 167 ? -2.209 -4.234 14.297 1.00 97.50 167 GLU A N 1
ATOM 1309 C CA . GLU A 1 167 ? -1.073 -4.325 15.204 1.00 97.50 167 GLU A CA 1
ATOM 1310 C C . GLU A 1 167 ? -1.508 -4.046 16.643 1.00 97.50 167 GLU A C 1
ATOM 1312 O O . GLU A 1 167 ? -2.392 -3.227 16.909 1.00 97.50 167 GLU A O 1
ATOM 1317 N N . THR A 1 168 ? -0.890 -4.748 17.592 1.00 97.19 168 THR A N 1
ATOM 1318 C CA . THR A 1 168 ? -1.122 -4.535 19.019 1.00 97.19 168 THR A CA 1
ATOM 1319 C C . THR A 1 168 ? 0.194 -4.410 19.762 1.00 97.19 168 THR A C 1
ATOM 1321 O O . THR A 1 168 ? 1.019 -5.319 19.677 1.00 97.19 168 THR A O 1
ATOM 1324 N N . ASP A 1 169 ? 0.329 -3.367 20.576 1.00 93.19 169 ASP A N 1
ATOM 1325 C CA . ASP A 1 169 ? 1.451 -3.205 21.499 1.00 93.19 169 ASP A CA 1
ATOM 1326 C C . ASP A 1 169 ? 0.998 -2.495 22.782 1.00 93.19 169 ASP A C 1
ATOM 1328 O O . ASP A 1 169 ? 0.129 -1.627 22.752 1.00 93.19 169 ASP A O 1
ATOM 1332 N N . LEU A 1 170 ? 1.542 -2.903 23.931 1.00 92.38 170 LEU A N 1
ATOM 1333 C CA . LEU A 1 170 ? 1.274 -2.330 25.261 1.00 92.38 170 LEU A CA 1
ATOM 1334 C C . LEU A 1 170 ? -0.217 -2.088 25.603 1.00 92.38 170 LEU A C 1
ATOM 1336 O O . LEU A 1 170 ? -0.554 -1.185 26.366 1.00 92.38 170 LEU A O 1
ATOM 1340 N N . GLY A 1 171 ? -1.124 -2.919 25.077 1.00 91.94 171 GLY A N 1
ATOM 1341 C CA . GLY A 1 171 ? -2.572 -2.801 25.301 1.00 91.94 171 GLY A CA 1
ATOM 1342 C C . GLY A 1 171 ? -3.300 -1.840 24.353 1.00 91.94 171 GLY A C 1
ATOM 1343 O O . GLY A 1 171 ? -4.509 -1.652 24.504 1.00 91.94 171 GLY A O 1
ATOM 1344 N N . LEU A 1 172 ? -2.589 -1.277 23.377 1.00 97.88 172 LEU A N 1
ATOM 1345 C CA . LEU A 1 172 ? -3.118 -0.493 22.268 1.00 97.88 172 LEU A CA 1
ATOM 1346 C C . LEU A 1 172 ? -3.401 -1.397 21.062 1.00 97.88 172 LEU A C 1
ATOM 1348 O O . LEU A 1 172 ? -2.797 -2.460 20.904 1.00 97.88 172 LEU A O 1
ATOM 1352 N N . THR A 1 173 ? -4.349 -1.003 20.218 1.00 98.69 173 THR A N 1
ATOM 1353 C CA . THR A 1 173 ? -4.699 -1.729 18.988 1.00 98.69 173 THR A CA 1
ATOM 1354 C C . THR A 1 173 ? -4.835 -0.742 17.841 1.00 98.69 173 THR A C 1
ATOM 1356 O O . THR A 1 173 ? -5.705 0.124 17.887 1.00 98.69 173 THR A O 1
ATOM 1359 N N . LEU A 1 174 ? -3.975 -0.864 16.835 1.00 98.81 174 LEU A N 1
ATOM 1360 C CA . LEU A 1 174 ? -4.017 -0.074 15.609 1.00 98.81 174 LEU A CA 1
ATOM 1361 C C . LEU A 1 174 ? -4.584 -0.939 14.484 1.00 98.81 174 LEU A C 1
ATOM 1363 O O . LEU A 1 174 ? -4.168 -2.083 14.312 1.00 98.81 174 LEU A O 1
ATOM 1367 N N . ILE A 1 175 ? -5.553 -0.404 13.749 1.00 98.81 175 ILE A N 1
ATOM 1368 C CA . ILE A 1 175 ? -6.260 -1.097 12.672 1.00 98.81 175 ILE A CA 1
ATOM 1369 C C . ILE A 1 175 ? -6.216 -0.202 11.438 1.00 98.81 175 ILE A C 1
ATOM 1371 O O . ILE A 1 175 ? -6.796 0.879 11.460 1.00 98.81 175 ILE A O 1
ATOM 1375 N N . ASN A 1 176 ? -5.601 -0.649 10.348 1.00 98.50 176 ASN A N 1
ATOM 1376 C CA . ASN A 1 176 ? -5.893 -0.068 9.042 1.00 98.50 176 ASN A CA 1
ATOM 1377 C C . ASN A 1 176 ? -6.983 -0.898 8.377 1.00 98.50 176 ASN A C 1
ATOM 1379 O O . ASN A 1 176 ? -6.834 -2.111 8.243 1.00 98.50 176 ASN A O 1
ATOM 1383 N N . THR A 1 177 ? -8.089 -0.266 7.993 1.00 98.12 177 THR A N 1
ATOM 1384 C CA . THR A 1 177 ? -9.231 -0.961 7.385 1.00 98.12 177 THR A CA 1
ATOM 1385 C C . THR A 1 177 ? -8.943 -1.487 5.980 1.00 98.12 177 THR A C 1
ATOM 1387 O O . THR A 1 177 ? -9.664 -2.371 5.515 1.00 98.12 177 THR A O 1
ATOM 1390 N N . GLY A 1 178 ? -7.872 -1.008 5.342 1.00 97.19 178 GLY A N 1
ATOM 1391 C CA . GLY A 1 178 ? -7.610 -1.190 3.925 1.00 97.19 178 GLY A CA 1
ATOM 1392 C C . GLY A 1 178 ? -8.526 -0.309 3.083 1.00 97.19 178 GLY A C 1
ATOM 1393 O O . GLY A 1 178 ? -8.979 0.741 3.526 1.00 97.19 178 GLY A O 1
ATOM 1394 N N . SER A 1 179 ? -8.789 -0.723 1.846 1.00 98.25 179 SER A N 1
ATOM 1395 C CA . SER A 1 179 ? -9.565 0.078 0.901 1.00 98.25 179 SER A CA 1
ATOM 1396 C C . SER A 1 179 ? -10.726 -0.701 0.295 1.00 98.25 179 SER A C 1
ATOM 1398 O O . SER A 1 179 ? -10.587 -1.854 -0.123 1.00 98.25 179 SER A O 1
ATOM 1400 N N . VAL A 1 180 ? -11.879 -0.036 0.192 1.00 98.69 180 VAL A N 1
ATOM 1401 C CA . VAL A 1 180 ? -13.024 -0.538 -0.574 1.00 98.69 180 VAL A CA 1
ATOM 1402 C C . VAL A 1 180 ? -12.776 -0.383 -2.069 1.00 98.69 180 VAL A C 1
ATOM 1404 O O . VAL A 1 180 ? -13.002 -1.318 -2.828 1.00 98.69 180 VAL A O 1
ATOM 1407 N N . GLY A 1 181 ? -12.339 0.792 -2.517 1.00 97.44 181 GLY A N 1
ATOM 1408 C CA . GLY A 1 181 ? -12.309 1.120 -3.940 1.00 97.44 181 GLY A CA 1
ATOM 1409 C C . GLY A 1 181 ? -10.990 0.866 -4.647 1.00 97.44 181 GLY A C 1
ATOM 1410 O O . GLY A 1 181 ? -10.948 0.893 -5.876 1.00 97.44 181 GLY A O 1
ATOM 1411 N N . ASN A 1 182 ? -9.918 0.658 -3.889 1.00 94.88 182 ASN A N 1
ATOM 1412 C CA . ASN A 1 182 ? -8.558 0.610 -4.397 1.00 94.88 182 ASN A CA 1
ATOM 1413 C C . ASN A 1 182 ? -7.651 -0.250 -3.496 1.00 94.88 182 ASN A C 1
ATOM 1415 O O . ASN A 1 182 ? -6.601 0.211 -3.054 1.00 94.88 182 ASN A O 1
ATOM 1419 N N . ALA A 1 183 ? -8.072 -1.481 -3.189 1.00 93.25 183 ALA A N 1
ATOM 1420 C CA . ALA A 1 183 ? -7.324 -2.431 -2.359 1.00 93.25 183 ALA A CA 1
ATOM 1421 C C . ALA A 1 183 ? -6.000 -2.850 -3.025 1.00 93.25 183 ALA A C 1
ATOM 1423 O O . ALA A 1 183 ? -5.973 -3.725 -3.892 1.00 93.25 183 ALA A O 1
ATOM 1424 N N . LEU A 1 184 ? -4.890 -2.227 -2.628 1.00 86.56 184 LEU A N 1
ATOM 1425 C CA . LEU A 1 184 ? -3.577 -2.465 -3.242 1.00 86.56 184 LEU A CA 1
ATOM 1426 C C . LEU A 1 184 ? -2.863 -3.699 -2.671 1.00 86.56 184 LEU A C 1
ATOM 1428 O O . LEU A 1 184 ? -1.980 -4.249 -3.322 1.00 86.56 184 LEU A O 1
ATOM 1432 N N . ASP A 1 185 ? -3.295 -4.192 -1.512 1.00 85.00 185 ASP A N 1
ATOM 1433 C CA . ASP A 1 185 ? -2.721 -5.378 -0.876 1.00 85.00 185 ASP A CA 1
ATOM 1434 C C . ASP A 1 185 ? -3.168 -6.698 -1.541 1.00 85.00 185 ASP A C 1
ATOM 1436 O O . ASP A 1 185 ? -2.366 -7.621 -1.703 1.00 85.00 185 ASP A O 1
ATOM 1440 N N . ASP A 1 186 ? -4.428 -6.788 -1.977 1.00 84.38 186 ASP A N 1
ATOM 1441 C CA . ASP A 1 186 ? -5.031 -8.044 -2.452 1.00 84.38 186 ASP A CA 1
ATOM 1442 C C . ASP A 1 186 ? -6.037 -7.871 -3.603 1.00 84.38 186 ASP A C 1
ATOM 1444 O O . ASP A 1 186 ? -6.754 -8.815 -3.876 1.00 84.38 186 ASP A O 1
ATOM 1448 N N . ASN A 1 187 ? -6.162 -6.694 -4.243 1.00 86.31 187 ASN A N 1
ATOM 1449 C CA . ASN A 1 187 ? -7.140 -6.331 -5.306 1.00 86.31 187 ASN A CA 1
ATOM 1450 C C . ASN A 1 187 ? -8.636 -6.597 -5.041 1.00 86.31 187 ASN A C 1
ATOM 1452 O O . ASN A 1 187 ? -9.496 -6.189 -5.825 1.00 86.31 187 ASN A O 1
ATOM 1456 N N . VAL A 1 188 ? -8.961 -7.218 -3.914 1.00 96.31 188 VAL A N 1
ATOM 1457 C CA . VAL A 1 188 ? -10.313 -7.465 -3.441 1.00 96.31 188 VAL A CA 1
ATOM 1458 C C . VAL A 1 188 ? -10.645 -6.441 -2.349 1.00 96.31 188 VAL A C 1
ATOM 1460 O O . VAL A 1 188 ? -9.922 -6.402 -1.344 1.00 96.31 188 VAL A O 1
ATOM 1463 N N . PRO A 1 189 ? -11.733 -5.658 -2.513 1.00 98.12 189 PRO A N 1
ATOM 1464 C CA . PRO A 1 189 ? -12.237 -4.717 -1.519 1.00 98.12 189 PRO A CA 1
ATOM 1465 C C . PRO A 1 189 ? -12.249 -5.315 -0.125 1.00 98.12 189 PRO A C 1
ATOM 1467 O O . PRO A 1 189 ? -12.674 -6.460 0.051 1.00 98.12 189 PRO A O 1
ATOM 1470 N N . VAL A 1 190 ? -11.826 -4.536 0.862 1.00 98.62 190 VAL A N 1
ATOM 1471 C CA . VAL A 1 190 ? -11.812 -4.949 2.263 1.00 98.62 190 VAL A CA 1
ATOM 1472 C C . VAL A 1 190 ? -12.523 -3.920 3.131 1.00 98.62 190 VAL A C 1
ATOM 1474 O O . VAL A 1 190 ? -12.464 -2.719 2.881 1.00 98.62 190 VAL A O 1
ATOM 1477 N N . TYR A 1 191 ? -13.234 -4.413 4.138 1.00 98.81 191 TYR A N 1
ATOM 1478 C CA . TYR A 1 191 ? -13.790 -3.607 5.216 1.00 98.81 191 TYR A CA 1
ATOM 1479 C C . TYR A 1 191 ? -13.630 -4.345 6.549 1.00 98.81 191 TYR A C 1
ATOM 1481 O O . TYR A 1 191 ? -13.343 -5.548 6.579 1.00 98.81 191 TYR A O 1
ATOM 1489 N N . VAL A 1 192 ? -13.816 -3.636 7.662 1.00 98.88 192 VAL A N 1
ATOM 1490 C CA . VAL A 1 192 ? -13.667 -4.201 9.011 1.00 98.88 192 VAL A CA 1
ATOM 1491 C C . VAL A 1 192 ? -15.007 -4.235 9.733 1.00 98.88 192 VAL A C 1
ATOM 1493 O O . VAL A 1 192 ? -15.749 -3.264 9.705 1.00 98.88 192 VAL A O 1
ATOM 1496 N N . VAL A 1 193 ? -15.314 -5.324 10.434 1.00 98.88 193 VAL A N 1
ATOM 1497 C CA . VAL A 1 193 ? -16.410 -5.382 11.409 1.00 98.88 193 VAL A CA 1
ATOM 1498 C C . VAL A 1 193 ? -15.828 -5.316 12.812 1.00 98.88 193 VAL A C 1
ATOM 1500 O O . VAL A 1 193 ? -15.038 -6.179 13.198 1.00 98.88 193 VAL A O 1
ATOM 1503 N N . LEU A 1 194 ? -16.251 -4.315 13.580 1.00 98.75 194 LEU A N 1
ATOM 1504 C CA . LEU A 1 194 ? -16.066 -4.272 15.027 1.00 98.75 194 LEU A CA 1
ATOM 1505 C C . LEU A 1 194 ? -17.292 -4.880 15.706 1.00 98.75 194 LEU A C 1
ATOM 1507 O O . LEU A 1 194 ? -18.418 -4.499 15.387 1.00 98.75 194 LEU A O 1
ATOM 1511 N N . GLU A 1 195 ? -17.082 -5.800 16.644 1.00 98.50 195 GLU A N 1
ATOM 1512 C CA . GLU A 1 195 ? -18.150 -6.447 17.412 1.00 98.50 195 GLU A CA 1
ATOM 1513 C C . GLU A 1 195 ? -17.917 -6.296 18.919 1.00 98.50 195 GLU A C 1
ATOM 1515 O O . GLU A 1 195 ? -16.831 -6.591 19.420 1.00 98.50 195 GLU A O 1
ATOM 1520 N N . GLY A 1 196 ? -18.939 -5.876 19.667 1.00 98.12 196 GLY A N 1
ATOM 1521 C CA . GLY A 1 196 ? -18.827 -5.699 21.115 1.00 98.12 196 GLY A CA 1
ATOM 1522 C C . GLY A 1 196 ? -20.101 -5.184 21.780 1.00 98.12 196 GLY A C 1
ATOM 1523 O O . GLY A 1 196 ? -21.203 -5.407 21.287 1.00 98.12 196 GLY A O 1
ATOM 1524 N N . VAL A 1 197 ? -19.968 -4.536 22.937 1.00 98.25 197 VAL A N 1
ATOM 1525 C CA . VAL A 1 197 ? -21.068 -3.840 23.625 1.00 98.25 197 VAL A CA 1
ATOM 1526 C C . VAL A 1 197 ? -20.852 -2.345 23.443 1.00 98.25 197 VAL A C 1
ATOM 1528 O O . VAL A 1 197 ? -19.927 -1.788 24.036 1.00 98.25 197 VAL A O 1
ATOM 1531 N N . LEU A 1 198 ? -21.655 -1.719 22.585 1.00 97.88 198 LEU A N 1
ATOM 1532 C CA . LEU A 1 198 ? -21.523 -0.300 22.258 1.00 97.88 198 LEU A CA 1
ATOM 1533 C C . LEU A 1 198 ? -21.877 0.578 23.470 1.00 97.88 198 LEU A C 1
ATOM 1535 O O . LEU A 1 198 ? -22.700 0.198 24.303 1.00 97.88 198 LEU A O 1
ATOM 1539 N N . ASP A 1 199 ? -21.235 1.741 23.571 1.00 97.19 199 ASP A N 1
ATOM 1540 C CA . ASP A 1 199 ? -21.456 2.754 24.611 1.00 97.19 199 ASP A CA 1
ATOM 1541 C C . ASP A 1 199 ? -21.266 2.231 26.048 1.00 97.19 199 ASP A C 1
ATOM 1543 O O . ASP A 1 199 ? -21.912 2.688 26.993 1.00 97.19 199 ASP A O 1
ATOM 1547 N N . SER A 1 200 ? -20.366 1.256 26.230 1.00 96.94 200 SER A N 1
ATOM 1548 C CA . SER A 1 200 ? -20.081 0.644 27.530 1.00 96.94 200 SER A CA 1
ATOM 1549 C C . SER A 1 200 ? -18.609 0.747 27.910 1.00 96.94 200 SER A C 1
ATOM 1551 O O . SER A 1 200 ? -17.747 0.205 27.221 1.00 96.94 200 SER A O 1
ATOM 1553 N N . ASP A 1 201 ? -18.332 1.381 29.052 1.00 95.81 201 ASP A N 1
ATOM 1554 C CA . ASP A 1 201 ? -17.002 1.428 29.677 1.00 95.81 201 ASP A CA 1
ATOM 1555 C C . ASP A 1 201 ? -16.629 0.118 30.407 1.00 95.81 201 ASP A C 1
ATOM 1557 O O . ASP A 1 201 ? -15.490 -0.047 30.845 1.00 95.81 201 ASP A O 1
ATOM 1561 N N . GLU A 1 202 ? -17.562 -0.832 30.529 1.00 97.50 202 GLU A N 1
ATOM 1562 C CA . GLU A 1 202 ? -17.310 -2.117 31.184 1.00 97.50 202 GLU A CA 1
ATOM 1563 C C . GLU A 1 202 ? -16.595 -3.093 30.234 1.00 97.50 202 GLU A C 1
ATOM 1565 O O . GLU A 1 202 ? -17.020 -3.258 29.084 1.00 97.50 202 GLU A O 1
ATOM 1570 N N . PRO A 1 203 ? -15.541 -3.797 30.692 1.00 96.69 203 PRO A N 1
ATOM 1571 C CA . PRO A 1 203 ? -14.872 -4.805 29.881 1.00 96.69 203 PRO A CA 1
ATOM 1572 C C . PRO A 1 203 ? -15.833 -5.905 29.414 1.00 96.69 203 PRO A C 1
ATOM 1574 O O . PRO A 1 203 ? -16.471 -6.589 30.217 1.00 96.69 203 PRO A O 1
ATOM 1577 N N . ALA A 1 204 ? -15.878 -6.126 28.104 1.00 97.62 204 ALA A N 1
ATOM 1578 C CA . ALA A 1 204 ? -16.644 -7.195 27.469 1.00 97.62 204 ALA A CA 1
ATOM 1579 C C . ALA A 1 204 ? -15.856 -7.776 26.279 1.00 97.62 204 ALA A C 1
ATOM 1581 O O . ALA A 1 204 ? -14.806 -7.239 25.912 1.00 97.62 204 ALA A O 1
ATOM 1582 N N . PRO A 1 205 ? -16.304 -8.886 25.662 1.00 98.00 205 PRO A N 1
ATOM 1583 C CA . PRO A 1 205 ? -15.694 -9.363 24.427 1.00 98.00 205 PRO A CA 1
ATOM 1584 C C . PRO A 1 205 ? -15.674 -8.268 23.352 1.00 98.00 205 PRO A C 1
ATOM 1586 O O . PRO A 1 205 ? -16.640 -7.521 23.191 1.00 98.00 205 PRO A O 1
ATOM 1589 N N . PHE A 1 206 ? -14.550 -8.172 22.648 1.00 98.00 206 PHE A N 1
ATOM 1590 C CA . PHE A 1 206 ? -14.328 -7.241 21.547 1.00 98.00 206 PHE A CA 1
ATOM 1591 C C . PHE A 1 206 ? -13.727 -8.025 20.383 1.00 98.00 206 PHE A C 1
ATOM 1593 O O . PHE A 1 206 ? -12.697 -8.681 20.553 1.00 98.00 206 PHE A O 1
ATOM 1600 N N . GLY A 1 207 ? -14.403 -8.002 19.241 1.00 98.06 207 GLY A N 1
ATOM 1601 C CA . GLY A 1 207 ? -14.014 -8.692 18.020 1.00 98.06 207 GLY A CA 1
ATOM 1602 C C . GLY A 1 207 ? -13.669 -7.705 16.913 1.00 98.06 207 GLY A C 1
ATOM 1603 O O . GLY A 1 207 ? -14.315 -6.670 16.774 1.00 98.06 207 GLY A O 1
ATOM 1604 N N . VAL A 1 208 ? -12.664 -8.060 16.116 1.00 98.62 208 VAL A N 1
ATOM 1605 C CA . VAL A 1 208 ? -12.283 -7.358 14.887 1.00 98.62 208 VAL A CA 1
ATOM 1606 C C . VAL A 1 208 ? -12.239 -8.398 13.775 1.00 98.62 208 VAL A C 1
ATOM 1608 O O . VAL A 1 208 ? -11.558 -9.417 13.911 1.00 98.62 208 VAL A O 1
ATOM 1611 N N . GLN A 1 209 ? -12.971 -8.169 12.689 1.00 98.56 209 GLN A N 1
ATOM 1612 C CA . GLN A 1 209 ? -12.982 -9.050 11.524 1.00 98.56 209 GLN A CA 1
ATOM 1613 C C . GLN A 1 209 ? -12.700 -8.253 10.255 1.00 98.56 209 GLN A C 1
ATOM 1615 O O . GLN A 1 209 ? -13.453 -7.346 9.928 1.00 98.56 209 GLN A O 1
ATOM 1620 N N . PHE A 1 210 ? -11.679 -8.654 9.502 1.00 98.69 210 PHE A N 1
ATOM 1621 C CA . PHE A 1 210 ? -11.462 -8.190 8.133 1.00 98.69 210 PHE A CA 1
ATOM 1622 C C . PHE A 1 210 ? -12.299 -9.027 7.172 1.00 98.69 210 PHE A C 1
ATOM 1624 O O . PHE A 1 210 ? -12.294 -10.260 7.241 1.00 98.69 210 PHE A O 1
ATOM 1631 N N . VAL A 1 211 ? -13.025 -8.364 6.280 1.00 98.69 211 VAL A N 1
ATOM 1632 C CA . VAL A 1 211 ? -13.907 -9.007 5.312 1.00 98.69 211 VAL A CA 1
ATOM 1633 C C . VAL A 1 211 ? -13.536 -8.542 3.916 1.00 98.69 211 VAL A C 1
ATOM 1635 O O . VAL A 1 211 ? -13.675 -7.364 3.600 1.00 98.69 211 VAL A O 1
ATOM 1638 N N . ARG A 1 212 ? -13.099 -9.484 3.076 1.00 98.44 212 ARG A N 1
ATOM 1639 C CA . ARG A 1 212 ? -12.847 -9.238 1.656 1.00 98.44 212 ARG A CA 1
ATOM 1640 C C . ARG A 1 212 ? -14.059 -9.602 0.810 1.00 98.44 212 ARG A C 1
ATOM 1642 O O . ARG A 1 212 ? -14.597 -10.702 0.954 1.00 98.44 212 ARG A O 1
ATOM 1649 N N . VAL A 1 213 ? -14.472 -8.695 -0.072 1.00 98.50 213 VAL A N 1
ATOM 1650 C CA . VAL A 1 213 ? -15.681 -8.832 -0.893 1.00 98.50 213 VAL A CA 1
ATOM 1651 C C . VAL A 1 213 ? -15.323 -8.703 -2.373 1.00 98.50 213 VAL A C 1
ATOM 1653 O O . VAL A 1 213 ? -14.967 -7.612 -2.812 1.00 98.50 213 VAL A O 1
ATOM 1656 N N . PRO A 1 214 ? -15.409 -9.782 -3.172 1.00 97.56 214 PRO A N 1
ATOM 1657 C CA . PRO A 1 214 ? -15.161 -9.692 -4.605 1.00 97.56 214 PRO A CA 1
ATOM 1658 C C . PRO A 1 214 ? -16.234 -8.845 -5.296 1.00 97.56 214 PRO A C 1
ATOM 1660 O O . PRO A 1 214 ? -17.408 -8.874 -4.925 1.00 97.56 214 PRO A O 1
ATOM 1663 N N . TYR A 1 215 ? -15.830 -8.134 -6.344 1.00 98.00 215 TYR A N 1
ATOM 1664 C CA . TYR A 1 215 ? -16.708 -7.318 -7.178 1.00 98.00 215 TYR A CA 1
ATOM 1665 C C . TYR A 1 215 ? -16.295 -7.424 -8.650 1.00 98.00 215 TYR A C 1
ATOM 1667 O O . TYR A 1 215 ? -15.229 -7.953 -8.975 1.00 98.00 215 TYR A O 1
ATOM 1675 N N . ASP A 1 216 ? -17.149 -6.942 -9.550 1.00 97.88 216 ASP A N 1
ATOM 1676 C CA . ASP A 1 216 ? -16.885 -6.968 -10.988 1.00 97.88 216 ASP A CA 1
ATOM 1677 C C . ASP A 1 216 ? -15.969 -5.800 -11.401 1.00 97.88 216 ASP A C 1
ATOM 1679 O O . ASP A 1 216 ? -16.429 -4.725 -11.790 1.00 97.88 216 ASP A O 1
ATOM 1683 N N . ILE A 1 217 ? -14.653 -6.024 -11.296 1.00 97.31 217 ILE A N 1
ATOM 1684 C CA . ILE A 1 217 ? -13.607 -5.077 -11.728 1.00 97.31 217 ILE A CA 1
ATOM 1685 C C . ILE A 1 217 ? -13.779 -4.711 -13.207 1.00 97.31 217 ILE A C 1
ATOM 1687 O O . ILE A 1 217 ? -13.581 -3.564 -13.604 1.00 97.31 217 ILE A O 1
ATOM 1691 N N . GLU A 1 218 ? -14.159 -5.676 -14.041 1.00 97.62 218 GLU A N 1
ATOM 1692 C CA . GLU A 1 218 ? -14.277 -5.472 -15.482 1.00 97.62 218 GLU A CA 1
ATOM 1693 C C . GLU A 1 218 ? -15.452 -4.556 -15.825 1.00 97.62 218 GLU A C 1
ATOM 1695 O O . GLU A 1 218 ? -15.328 -3.707 -16.711 1.00 97.62 218 GLU A O 1
ATOM 1700 N N . ALA A 1 219 ? -16.564 -4.669 -15.095 1.00 97.88 219 ALA A N 1
ATOM 1701 C CA . ALA A 1 219 ? -17.681 -3.741 -15.208 1.00 97.88 219 ALA A CA 1
ATOM 1702 C C . ALA A 1 219 ? -17.304 -2.318 -14.764 1.00 97.88 219 ALA A C 1
ATOM 1704 O O . ALA A 1 219 ? -17.662 -1.365 -15.458 1.00 97.88 219 ALA A O 1
ATOM 1705 N N . GLU A 1 220 ? -16.549 -2.161 -13.667 1.00 98.25 220 GLU A N 1
ATOM 1706 C CA . GLU A 1 220 ? -16.044 -0.849 -13.226 1.00 98.25 220 GLU A CA 1
ATOM 1707 C C . GLU A 1 220 ? -15.184 -0.196 -14.313 1.00 98.25 220 GLU A C 1
ATOM 1709 O O . GLU A 1 220 ? -15.415 0.950 -14.698 1.00 98.25 220 GLU A O 1
ATOM 1714 N N . LEU A 1 221 ? -14.218 -0.945 -14.851 1.00 98.00 221 LEU A N 1
ATOM 1715 C CA . LEU A 1 221 ? -13.302 -0.453 -15.877 1.00 98.00 221 LEU A CA 1
ATOM 1716 C C . LEU A 1 221 ? -14.026 -0.153 -17.196 1.00 98.00 221 LEU A C 1
ATOM 1718 O O . LEU A 1 221 ? -13.723 0.841 -17.858 1.00 98.00 221 LEU A O 1
ATOM 1722 N N . ALA A 1 222 ? -15.006 -0.968 -17.587 1.00 98.12 222 ALA A N 1
ATOM 1723 C CA . ALA A 1 222 ? -15.816 -0.698 -18.772 1.00 98.12 222 ALA A CA 1
ATOM 1724 C C . ALA A 1 222 ? -16.595 0.622 -18.640 1.00 98.12 222 ALA A C 1
ATOM 1726 O O . ALA A 1 222 ? -16.625 1.411 -19.590 1.00 98.12 222 ALA A O 1
ATOM 1727 N N . ASP A 1 223 ? -17.175 0.879 -17.466 1.00 98.31 223 ASP A N 1
ATOM 1728 C CA . ASP A 1 223 ? -17.896 2.116 -17.163 1.00 98.31 223 ASP A CA 1
ATOM 1729 C C . ASP A 1 223 ? -16.945 3.325 -17.128 1.00 98.31 223 ASP A C 1
ATOM 1731 O O . ASP A 1 223 ? -17.205 4.334 -17.786 1.00 98.31 223 ASP A O 1
ATOM 1735 N N . ALA A 1 224 ? -15.782 3.191 -16.478 1.00 97.94 224 ALA A N 1
ATOM 1736 C CA . ALA A 1 224 ? -14.749 4.230 -16.427 1.00 97.94 224 ALA A CA 1
ATOM 1737 C C . ALA A 1 224 ? -14.267 4.632 -17.828 1.00 97.94 224 ALA A C 1
ATOM 1739 O O . ALA A 1 224 ? -14.132 5.817 -18.151 1.00 97.94 224 ALA A O 1
ATOM 1740 N N . LYS A 1 225 ? -14.060 3.639 -18.701 1.00 98.00 225 LYS A N 1
ATOM 1741 C CA . LYS A 1 225 ? -13.676 3.863 -20.096 1.00 98.00 225 LYS A CA 1
ATOM 1742 C C . LYS A 1 225 ? -14.770 4.583 -20.881 1.00 98.00 225 LYS A C 1
ATOM 1744 O O . LYS A 1 225 ? -14.464 5.488 -21.655 1.00 98.00 225 LYS A O 1
ATOM 1749 N N . ALA A 1 226 ? -16.029 4.185 -20.700 1.00 97.81 226 ALA A N 1
ATOM 1750 C CA . ALA A 1 226 ? -17.169 4.808 -21.368 1.00 97.81 226 ALA A CA 1
ATOM 1751 C C . ALA A 1 226 ? -17.383 6.263 -20.917 1.00 97.81 226 ALA A C 1
ATOM 1753 O O . ALA A 1 226 ? -17.734 7.109 -21.740 1.00 97.81 226 ALA A O 1
ATOM 1754 N N . ALA A 1 227 ? -17.114 6.561 -19.644 1.00 95.81 227 ALA A N 1
ATOM 1755 C CA . ALA A 1 227 ? -17.163 7.907 -19.081 1.00 95.81 227 ALA A CA 1
ATOM 1756 C C . ALA A 1 227 ? -15.999 8.810 -19.535 1.00 95.81 227 ALA A C 1
ATOM 1758 O O . ALA A 1 227 ? -16.034 10.017 -19.300 1.00 95.81 227 ALA A O 1
ATOM 1759 N N . GLY A 1 228 ? -14.973 8.249 -20.186 1.00 96.12 228 GLY A N 1
ATOM 1760 C CA . GLY A 1 228 ? -13.772 8.989 -20.567 1.00 96.12 228 GLY A CA 1
ATOM 1761 C C . GLY A 1 228 ? -12.956 9.439 -19.356 1.00 96.12 228 GLY A C 1
ATOM 1762 O O . GLY A 1 228 ? -12.393 10.533 -19.382 1.00 96.12 228 GLY A O 1
ATOM 1763 N N . ALA A 1 229 ? -12.925 8.619 -18.299 1.00 95.19 229 ALA A N 1
ATOM 1764 C CA . ALA A 1 229 ? -12.193 8.925 -17.080 1.00 95.19 229 ALA A CA 1
ATOM 1765 C C . ALA A 1 229 ? -10.709 9.209 -17.391 1.00 95.19 229 ALA A C 1
ATOM 1767 O O . ALA A 1 229 ? -10.080 8.448 -18.142 1.00 95.19 229 ALA A O 1
ATOM 1768 N N . PRO A 1 230 ? -10.127 10.291 -16.842 1.00 94.00 230 PRO A N 1
ATOM 1769 C CA . PRO A 1 230 ? -8.708 10.561 -17.000 1.00 94.00 230 PRO A CA 1
ATOM 1770 C C . PRO A 1 230 ? -7.901 9.451 -16.328 1.00 94.00 230 PRO A C 1
ATOM 1772 O O . PRO A 1 230 ? -8.396 8.748 -15.450 1.00 94.00 230 PRO A O 1
ATOM 1775 N N . GLU A 1 231 ? -6.635 9.305 -16.722 1.00 93.69 231 GLU A N 1
ATOM 1776 C CA . GLU A 1 231 ? -5.721 8.359 -16.064 1.00 93.69 231 GLU A CA 1
ATOM 1777 C C . GLU A 1 231 ? -6.203 6.897 -16.090 1.00 93.69 231 GLU A C 1
ATOM 1779 O O . GLU A 1 231 ? -5.793 6.093 -15.255 1.00 93.69 231 GLU A O 1
ATOM 1784 N N . TYR A 1 232 ? -7.043 6.542 -17.069 1.00 95.06 232 TYR A N 1
ATOM 1785 C CA . TYR A 1 232 ? -7.664 5.223 -17.185 1.00 95.06 232 TYR A CA 1
ATOM 1786 C C . TYR A 1 232 ? -6.662 4.066 -17.059 1.00 95.06 232 TYR A C 1
ATOM 1788 O O . TYR A 1 232 ? -6.896 3.138 -16.291 1.00 95.06 232 TYR A O 1
ATOM 1796 N N . ASP A 1 233 ? -5.520 4.136 -17.749 1.00 94.00 233 ASP A N 1
ATOM 1797 C CA . ASP A 1 233 ? -4.509 3.072 -17.700 1.00 94.00 233 ASP A CA 1
ATOM 1798 C C . ASP A 1 233 ? -3.889 2.915 -16.301 1.00 94.00 233 ASP A C 1
ATOM 1800 O O . ASP A 1 233 ? -3.558 1.802 -15.892 1.00 94.00 233 ASP A O 1
ATOM 1804 N N . TYR A 1 234 ? -3.782 4.004 -15.530 1.00 93.56 234 TYR A N 1
ATOM 1805 C CA . TYR A 1 234 ? -3.344 3.933 -14.136 1.00 93.56 234 TYR A CA 1
ATOM 1806 C C . TYR A 1 234 ? -4.414 3.299 -13.248 1.00 93.56 234 TYR A C 1
ATOM 1808 O O . TYR A 1 234 ? -4.080 2.491 -12.389 1.00 93.56 234 TYR A O 1
ATOM 1816 N N . TYR A 1 235 ? -5.691 3.600 -13.489 1.00 95.38 235 TYR A N 1
ATOM 1817 C CA . TYR A 1 235 ? -6.788 2.971 -12.756 1.00 95.38 235 TYR A CA 1
ATOM 1818 C C . TYR A 1 235 ? -6.887 1.465 -13.052 1.00 95.38 235 TYR A C 1
ATOM 1820 O O . TYR A 1 235 ? -7.071 0.664 -12.139 1.00 95.38 235 TYR A O 1
ATOM 1828 N N . VAL A 1 236 ? -6.656 1.052 -14.305 1.00 94.62 236 VAL A N 1
ATOM 1829 C CA . VAL A 1 236 ? -6.519 -0.369 -14.674 1.00 94.62 236 VAL A CA 1
ATOM 1830 C C . VAL A 1 236 ? -5.390 -1.032 -13.882 1.00 94.62 236 VAL A C 1
ATOM 1832 O O . VAL A 1 236 ? -5.600 -2.105 -13.318 1.00 94.62 236 VAL A O 1
ATOM 1835 N N . ALA A 1 237 ? -4.214 -0.401 -13.826 1.00 91.81 237 ALA A N 1
ATOM 1836 C CA . ALA A 1 237 ? -3.053 -0.944 -13.124 1.00 91.81 237 ALA A CA 1
ATOM 1837 C C . ALA A 1 237 ? -3.290 -1.078 -11.609 1.00 91.81 237 ALA A C 1
ATOM 1839 O O . ALA A 1 237 ? -2.866 -2.057 -10.995 1.00 91.81 237 ALA A O 1
ATOM 1840 N N . GLU A 1 238 ? -4.005 -0.130 -11.004 1.00 92.62 238 GLU A N 1
ATOM 1841 C CA . GLU A 1 238 ? -4.362 -0.193 -9.588 1.00 92.62 238 GLU A CA 1
ATOM 1842 C C . GLU A 1 238 ? -5.354 -1.329 -9.302 1.00 92.62 238 GLU A C 1
ATOM 1844 O O . GLU A 1 238 ? -5.096 -2.152 -8.423 1.00 92.62 238 GLU A O 1
ATOM 1849 N N . LEU A 1 239 ? -6.442 -1.426 -10.078 1.00 94.56 239 LEU A N 1
ATOM 1850 C CA . LEU A 1 239 ? -7.503 -2.407 -9.825 1.00 94.56 239 LEU A CA 1
ATOM 1851 C C . LEU A 1 239 ? -7.126 -3.841 -10.211 1.00 94.56 239 LEU A C 1
ATOM 1853 O O . LEU A 1 239 ? -7.514 -4.780 -9.520 1.00 94.56 239 LEU A O 1
ATOM 1857 N N . ARG A 1 240 ? -6.400 -4.042 -11.318 1.00 90.44 240 ARG A N 1
ATOM 1858 C CA . ARG A 1 240 ? -6.025 -5.390 -11.784 1.00 90.44 240 ARG A CA 1
ATOM 1859 C C . ARG A 1 240 ? -4.685 -5.842 -11.235 1.00 90.44 240 ARG A C 1
ATOM 1861 O O . ARG A 1 240 ? -4.563 -6.966 -10.744 1.00 90.44 240 ARG A O 1
ATOM 1868 N N . ASP A 1 241 ? -3.689 -4.967 -11.328 1.00 86.31 241 ASP A N 1
ATOM 1869 C CA . ASP A 1 241 ? -2.288 -5.349 -11.160 1.00 86.31 241 ASP A CA 1
ATOM 1870 C C . ASP A 1 241 ? -1.745 -5.009 -9.768 1.00 86.31 241 ASP A C 1
ATOM 1872 O O . ASP A 1 241 ? -0.611 -5.380 -9.461 1.00 86.31 241 ASP A O 1
ATOM 1876 N N . ARG A 1 242 ? -2.541 -4.337 -8.916 1.00 87.56 242 ARG A N 1
ATOM 1877 C CA . ARG A 1 242 ? -2.133 -3.836 -7.588 1.00 87.56 242 ARG A CA 1
ATOM 1878 C C . ARG A 1 242 ? -0.951 -2.872 -7.666 1.00 87.56 242 ARG A C 1
ATOM 1880 O O . ARG A 1 242 ? -0.121 -2.785 -6.762 1.00 87.56 242 ARG A O 1
ATOM 1887 N N . ARG A 1 243 ? -0.834 -2.158 -8.784 1.00 83.75 243 ARG A N 1
ATOM 1888 C CA . ARG A 1 243 ? 0.243 -1.195 -9.001 1.00 83.75 243 ARG A CA 1
ATOM 1889 C C . ARG A 1 243 ? -0.281 0.198 -8.743 1.00 83.75 243 ARG A C 1
ATOM 1891 O O . ARG A 1 243 ? -1.068 0.717 -9.527 1.00 83.75 243 ARG A O 1
ATOM 1898 N N . TYR A 1 244 ? 0.191 0.809 -7.662 1.00 85.38 244 TYR A N 1
ATOM 1899 C CA . TYR A 1 244 ? -0.157 2.183 -7.338 1.00 85.38 244 TYR A CA 1
ATOM 1900 C C . TYR A 1 244 ? 0.203 3.128 -8.491 1.00 85.38 244 TYR A C 1
ATOM 1902 O O . TYR A 1 244 ? 1.306 3.054 -9.040 1.00 85.38 244 TYR A O 1
ATOM 1910 N N . ARG A 1 245 ? -0.689 4.065 -8.843 1.00 87.19 245 ARG A N 1
ATOM 1911 C CA . ARG A 1 245 ? -0.470 4.986 -9.974 1.00 87.19 245 ARG A CA 1
ATOM 1912 C C . ARG A 1 245 ? 0.822 5.794 -9.879 1.00 87.19 245 ARG A C 1
ATOM 1914 O O . ARG A 1 245 ? 1.406 6.127 -10.906 1.00 87.19 245 ARG A O 1
ATOM 1921 N N . GLY A 1 246 ? 1.275 6.111 -8.665 1.00 78.88 246 GLY A N 1
ATOM 1922 C CA . GLY A 1 246 ? 2.550 6.796 -8.443 1.00 78.88 246 GLY A CA 1
ATOM 1923 C C . GLY A 1 246 ? 3.743 5.968 -8.922 1.00 78.88 246 GLY A C 1
ATOM 1924 O O . GLY A 1 246 ? 4.639 6.513 -9.561 1.00 78.88 246 GLY A O 1
ATOM 1925 N N . ASP A 1 247 ? 3.703 4.652 -8.706 1.00 76.00 247 ASP A N 1
ATOM 1926 C CA . ASP A 1 247 ? 4.749 3.734 -9.158 1.00 76.00 247 ASP A CA 1
ATOM 1927 C C . ASP A 1 247 ? 4.714 3.591 -10.678 1.00 76.00 247 ASP A C 1
ATOM 1929 O O . ASP A 1 247 ? 5.754 3.635 -11.325 1.00 76.00 247 ASP A O 1
ATOM 1933 N N . VAL A 1 248 ? 3.519 3.503 -11.273 1.00 80.81 248 VAL A N 1
ATOM 1934 C CA . VAL A 1 248 ? 3.381 3.440 -12.737 1.00 80.81 248 VAL A CA 1
ATOM 1935 C C . VAL A 1 248 ? 3.893 4.725 -13.397 1.00 80.81 248 VAL A C 1
ATOM 1937 O O . VAL A 1 248 ? 4.607 4.657 -14.393 1.00 80.81 248 VAL A O 1
ATOM 1940 N N . ARG A 1 249 ? 3.585 5.903 -12.835 1.00 80.12 249 ARG A N 1
ATOM 1941 C CA . ARG A 1 249 ? 4.093 7.198 -13.328 1.00 80.12 249 ARG A CA 1
ATOM 1942 C C . ARG A 1 249 ? 5.604 7.323 -13.222 1.00 80.12 249 ARG A C 1
ATOM 1944 O O . ARG A 1 249 ? 6.226 7.907 -14.102 1.00 80.12 249 ARG A O 1
ATOM 1951 N N . ALA A 1 250 ? 6.169 6.830 -12.127 1.00 71.06 250 ALA A N 1
ATOM 1952 C CA . ALA A 1 250 ? 7.596 6.904 -11.861 1.00 71.06 250 ALA A CA 1
ATOM 1953 C C . ALA A 1 250 ? 8.390 5.761 -12.517 1.00 71.06 250 ALA A C 1
ATOM 1955 O O . ALA A 1 250 ? 9.593 5.674 -12.284 1.00 71.06 250 ALA A O 1
ATOM 1956 N N . ASP A 1 251 ? 7.725 4.890 -13.287 1.00 74.50 251 ASP A N 1
ATOM 1957 C CA . ASP A 1 251 ? 8.275 3.644 -13.833 1.00 74.50 251 ASP A CA 1
ATOM 1958 C C . ASP A 1 251 ? 8.999 2.796 -12.768 1.00 74.50 251 ASP A C 1
ATOM 1960 O O . ASP A 1 251 ? 10.051 2.198 -12.986 1.00 74.50 251 ASP A O 1
ATOM 1964 N N . ARG A 1 252 ? 8.433 2.782 -11.555 1.00 60.75 252 ARG A N 1
ATOM 1965 C CA . ARG A 1 252 ? 8.925 2.015 -10.411 1.00 60.75 252 ARG A CA 1
ATOM 1966 C C . ARG A 1 252 ? 8.242 0.650 -10.369 1.00 60.75 252 ARG A C 1
ATOM 1968 O O . ARG A 1 252 ? 7.071 0.487 -10.749 1.00 60.75 252 ARG A O 1
ATOM 1975 N N . ARG A 1 253 ? 8.973 -0.356 -9.879 1.00 50.06 253 ARG A N 1
ATOM 1976 C CA . ARG A 1 253 ? 8.374 -1.647 -9.513 1.00 50.06 253 ARG A CA 1
ATOM 1977 C C . ARG A 1 253 ? 7.332 -1.405 -8.416 1.00 50.06 253 ARG A C 1
ATOM 1979 O O . ARG A 1 253 ? 7.454 -0.450 -7.659 1.00 50.06 253 ARG A O 1
ATOM 1986 N N . ALA A 1 254 ? 6.307 -2.256 -8.355 1.00 54.16 254 ALA A N 1
ATOM 1987 C CA . ALA A 1 254 ? 5.312 -2.214 -7.287 1.00 54.16 254 ALA A CA 1
ATOM 1988 C C . ALA A 1 254 ? 6.023 -2.352 -5.930 1.00 54.16 254 ALA A C 1
ATOM 1990 O O . ALA A 1 254 ? 6.479 -3.439 -5.581 1.00 54.16 254 ALA A O 1
ATOM 1991 N N . GLY A 1 255 ? 6.169 -1.236 -5.220 1.00 54.50 255 GLY A N 1
ATOM 1992 C CA . GLY A 1 255 ? 6.878 -1.136 -3.939 1.00 54.50 255 GLY A CA 1
ATOM 1993 C C . GLY A 1 255 ? 5.963 -0.649 -2.822 1.00 54.50 255 GLY A C 1
ATOM 1994 O O . GLY A 1 255 ? 6.434 -0.199 -1.787 1.00 54.50 255 GLY A O 1
ATOM 1995 N N . TYR A 1 256 ? 4.649 -0.703 -3.047 1.00 54.50 256 TYR A N 1
ATOM 1996 C CA . TYR A 1 256 ? 3.664 0.005 -2.237 1.00 54.50 256 TYR A CA 1
ATOM 1997 C C . TYR A 1 256 ? 3.648 -0.418 -0.757 1.00 54.50 256 TYR A C 1
ATOM 1999 O O . TYR A 1 256 ? 3.281 0.393 0.090 1.00 54.50 256 TYR A O 1
ATOM 2007 N N . HIS A 1 257 ? 4.104 -1.638 -0.443 1.00 56.41 257 HIS A N 1
ATOM 2008 C CA . HIS A 1 257 ? 4.102 -2.163 0.920 1.00 56.41 257 HIS A CA 1
ATOM 2009 C C . HIS A 1 257 ? 5.502 -2.265 1.546 1.00 56.41 257 HIS A C 1
ATOM 2011 O O . HIS A 1 257 ? 5.763 -1.594 2.531 1.00 56.41 257 HIS A O 1
ATOM 2017 N N . ARG A 1 258 ? 6.438 -3.054 1.008 1.00 55.81 258 ARG A N 1
ATOM 2018 C CA . ARG A 1 258 ? 7.822 -3.084 1.520 1.00 55.81 258 ARG A CA 1
ATOM 2019 C C . ARG A 1 258 ? 8.761 -2.542 0.463 1.00 55.81 258 ARG A C 1
ATOM 2021 O O . ARG A 1 258 ? 8.959 -3.201 -0.558 1.00 55.81 258 ARG A O 1
ATOM 2028 N N . GLU A 1 259 ? 9.374 -1.394 0.728 1.00 45.97 259 GLU A N 1
ATOM 2029 C CA . GLU A 1 259 ? 10.651 -1.098 0.089 1.00 45.97 259 GLU A CA 1
ATOM 2030 C C . GLU A 1 259 ? 11.641 -2.175 0.551 1.00 45.97 259 GLU A C 1
ATOM 2032 O O . GLU A 1 259 ? 11.661 -2.571 1.720 1.00 45.97 259 GLU A O 1
ATOM 2037 N N . SER A 1 260 ? 12.422 -2.727 -0.377 1.00 39.97 260 SER A N 1
ATOM 2038 C CA . SER A 1 260 ? 13.549 -3.568 0.012 1.00 39.97 260 SER A CA 1
ATOM 2039 C C . SER A 1 260 ? 14.401 -2.766 0.999 1.00 39.97 260 SER A C 1
ATOM 2041 O O . SER A 1 260 ? 14.898 -1.700 0.655 1.00 39.97 260 SER A O 1
ATOM 2043 N N . ALA A 1 261 ? 14.583 -3.268 2.224 1.00 40.44 261 ALA A N 1
ATOM 2044 C CA . ALA A 1 261 ? 15.424 -2.638 3.249 1.00 40.44 261 ALA A CA 1
ATOM 2045 C C . ALA A 1 261 ? 16.926 -2.643 2.890 1.00 40.44 261 ALA A C 1
ATOM 2047 O O . ALA A 1 261 ? 17.771 -2.314 3.723 1.00 40.44 261 ALA A O 1
ATOM 2048 N N . ILE A 1 262 ? 17.267 -3.062 1.671 1.00 40.09 262 ILE A N 1
ATOM 2049 C CA . ILE A 1 262 ? 18.583 -2.891 1.085 1.00 40.09 262 ILE A CA 1
ATOM 2050 C C . ILE A 1 262 ? 18.515 -1.582 0.293 1.00 40.09 262 ILE A C 1
ATOM 2052 O O . ILE A 1 262 ? 17.790 -1.535 -0.703 1.00 40.09 262 ILE A O 1
ATOM 2056 N N . PRO A 1 263 ? 19.206 -0.512 0.731 1.00 37.53 263 PRO A N 1
ATOM 2057 C CA . PRO A 1 263 ? 19.374 0.665 -0.106 1.00 37.53 263 PRO A CA 1
ATOM 2058 C C . PRO A 1 263 ? 19.946 0.184 -1.434 1.00 37.53 263 PRO A C 1
ATOM 2060 O O . PRO A 1 263 ? 20.999 -0.450 -1.417 1.00 37.53 263 PRO A O 1
ATOM 2063 N N . ALA A 1 264 ? 19.251 0.447 -2.542 1.00 40.78 264 ALA A N 1
ATOM 2064 C CA . ALA 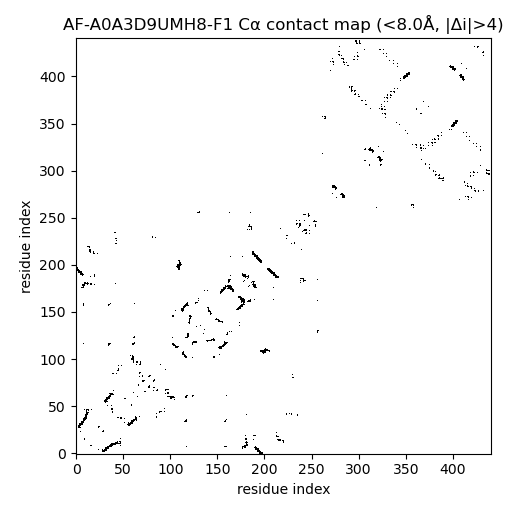A 1 264 ? 19.773 0.127 -3.862 1.00 40.78 264 ALA A CA 1
ATOM 2065 C C . ALA A 1 264 ? 21.190 0.704 -3.970 1.00 40.78 264 ALA A C 1
ATOM 2067 O O . ALA A 1 264 ? 21.376 1.898 -3.715 1.00 40.78 264 ALA A O 1
ATOM 2068 N N . ASP A 1 265 ? 22.183 -0.127 -4.294 1.00 44.62 265 ASP A N 1
ATOM 2069 C CA . ASP A 1 265 ? 23.541 0.360 -4.553 1.00 44.62 265 ASP A CA 1
ATOM 2070 C C . ASP A 1 265 ? 23.514 1.214 -5.836 1.00 44.62 265 ASP A C 1
ATOM 2072 O O . ASP A 1 265 ? 23.660 0.728 -6.956 1.00 44.62 265 ASP A O 1
ATOM 2076 N N . ASP A 1 266 ? 23.278 2.517 -5.679 1.00 47.06 266 ASP A N 1
ATOM 2077 C CA . ASP A 1 266 ? 23.275 3.527 -6.743 1.00 47.06 266 ASP A CA 1
ATOM 2078 C C . ASP A 1 266 ? 24.694 3.969 -7.137 1.00 47.06 266 ASP A C 1
ATOM 2080 O O . ASP A 1 266 ? 24.881 4.871 -7.961 1.00 47.06 266 ASP A O 1
ATOM 2084 N N . LYS A 1 267 ? 25.712 3.314 -6.568 1.00 55.69 267 LYS A N 1
ATOM 2085 C CA . LYS A 1 267 ? 27.119 3.605 -6.813 1.00 55.69 267 LYS A CA 1
ATOM 2086 C C . LYS A 1 267 ? 27.480 3.301 -8.262 1.00 55.69 267 LYS A C 1
ATOM 2088 O O . LYS A 1 267 ? 27.629 2.157 -8.691 1.00 55.69 267 LYS A O 1
ATOM 2093 N N . ASP A 1 268 ? 27.709 4.365 -9.020 1.00 65.00 268 ASP A N 1
ATOM 2094 C CA . ASP A 1 268 ? 28.390 4.276 -10.302 1.00 65.00 268 ASP A CA 1
ATOM 2095 C C . ASP A 1 268 ? 29.883 3.986 -10.072 1.00 65.00 268 ASP A C 1
ATOM 2097 O O . ASP A 1 268 ? 30.709 4.883 -9.906 1.00 65.00 268 ASP A O 1
ATOM 2101 N N . TRP A 1 269 ? 30.235 2.701 -10.039 1.00 69.56 269 TRP A N 1
ATOM 2102 C CA . TRP A 1 269 ? 31.606 2.221 -9.850 1.00 69.56 269 TRP A CA 1
ATOM 2103 C C . TRP A 1 269 ? 32.508 2.408 -11.085 1.00 69.56 269 TRP A C 1
ATOM 2105 O O . TRP A 1 269 ? 33.638 1.915 -11.092 1.00 69.56 269 TRP A O 1
ATOM 2115 N N . THR A 1 270 ? 32.065 3.105 -12.140 1.00 80.94 270 THR A N 1
ATOM 2116 C CA . THR A 1 270 ? 32.890 3.356 -13.342 1.00 80.94 270 THR A CA 1
ATOM 2117 C C . THR A 1 270 ? 34.194 4.094 -13.043 1.00 80.94 270 THR A C 1
ATOM 2119 O O . THR A 1 270 ? 35.168 3.900 -13.767 1.00 80.94 270 THR A O 1
ATOM 2122 N N . TRP A 1 271 ? 34.280 4.840 -11.935 1.00 84.00 271 TRP A N 1
ATOM 2123 C CA . TRP A 1 271 ? 35.525 5.472 -11.479 1.00 84.00 271 TRP A CA 1
ATOM 2124 C C . TRP A 1 271 ? 36.675 4.470 -11.257 1.00 84.00 271 TRP A C 1
ATOM 2126 O O . TRP A 1 271 ? 37.844 4.839 -11.350 1.00 84.00 271 TRP A O 1
ATOM 2136 N N . THR A 1 272 ? 36.375 3.190 -11.001 1.00 85.56 272 THR A N 1
ATOM 2137 C CA . THR A 1 272 ? 37.383 2.121 -10.816 1.00 85.56 272 THR A CA 1
ATOM 2138 C C . THR A 1 272 ? 38.175 1.809 -12.088 1.00 85.56 272 THR A C 1
ATOM 2140 O O . THR A 1 272 ? 39.229 1.173 -12.038 1.00 85.56 272 THR A O 1
ATOM 2143 N N . LEU A 1 273 ? 37.703 2.290 -13.240 1.00 89.00 273 LEU A N 1
ATOM 2144 C CA . LEU A 1 273 ? 38.443 2.242 -14.497 1.00 89.00 273 LEU A CA 1
ATOM 2145 C C . LEU A 1 273 ? 39.607 3.244 -14.523 1.00 89.00 273 LEU A C 1
ATOM 2147 O O . LEU A 1 273 ? 40.552 3.055 -15.284 1.00 89.00 273 LEU A O 1
ATOM 2151 N N . GLU A 1 274 ? 39.561 4.286 -13.691 1.00 88.19 274 GLU A N 1
ATOM 2152 C CA . GLU A 1 274 ? 40.551 5.368 -13.671 1.00 88.19 274 GLU A CA 1
ATOM 2153 C C . GLU A 1 274 ? 41.555 5.240 -12.516 1.00 88.19 274 GLU A C 1
ATOM 2155 O O . GLU A 1 274 ? 42.677 5.739 -12.615 1.00 88.19 274 GLU A O 1
ATOM 2160 N N . GLN A 1 275 ? 41.183 4.564 -11.425 1.00 90.25 275 GLN A N 1
ATOM 2161 C CA . GLN A 1 275 ? 42.015 4.437 -10.226 1.00 90.25 275 GLN A CA 1
ATOM 2162 C C . GLN A 1 275 ? 41.802 3.105 -9.493 1.00 90.25 275 GLN A C 1
ATOM 2164 O O . GLN A 1 275 ? 40.757 2.467 -9.612 1.00 90.25 275 GLN A O 1
ATOM 2169 N N . ALA A 1 276 ? 42.795 2.705 -8.693 1.00 91.25 276 ALA A N 1
ATOM 2170 C CA . ALA A 1 276 ? 42.715 1.519 -7.844 1.00 91.25 276 ALA A CA 1
ATOM 2171 C C . ALA A 1 276 ? 41.569 1.630 -6.826 1.00 91.25 276 ALA A C 1
ATOM 2173 O O . ALA A 1 276 ? 41.384 2.675 -6.198 1.00 91.25 276 ALA A O 1
ATOM 2174 N N . CYS A 1 277 ? 40.844 0.534 -6.606 1.00 91.00 277 CYS A N 1
ATOM 2175 C CA . CYS A 1 277 ? 39.846 0.470 -5.540 1.00 91.00 277 CYS A CA 1
ATOM 2176 C C . CYS A 1 277 ? 40.536 0.460 -4.158 1.00 91.00 277 CYS A C 1
ATOM 2178 O O . CYS A 1 277 ? 41.433 -0.361 -3.953 1.00 91.00 277 CYS A O 1
ATOM 2180 N N . PRO A 1 278 ? 40.155 1.327 -3.199 1.00 89.19 278 PRO A N 1
ATOM 2181 C CA . PRO A 1 278 ? 40.813 1.404 -1.894 1.00 89.19 278 PRO A CA 1
ATOM 2182 C C . PRO A 1 278 ? 40.535 0.176 -1.017 1.00 89.19 278 PRO A C 1
ATOM 2184 O O . PRO A 1 278 ? 41.350 -0.134 -0.150 1.00 89.19 278 PRO A O 1
ATOM 2187 N N . ASP A 1 279 ? 39.429 -0.531 -1.266 1.00 88.62 279 ASP A N 1
ATOM 2188 C CA . ASP A 1 279 ? 39.009 -1.682 -0.465 1.00 88.62 279 ASP A CA 1
ATOM 2189 C C . ASP A 1 279 ? 39.682 -2.968 -0.956 1.00 88.62 279 ASP A C 1
ATOM 2191 O O . ASP A 1 279 ? 40.437 -3.620 -0.228 1.00 88.62 279 ASP A O 1
ATOM 2195 N N . CYS A 1 280 ? 39.474 -3.319 -2.231 1.00 91.00 280 CYS A N 1
ATOM 2196 C CA . CYS A 1 280 ? 40.026 -4.550 -2.794 1.00 91.00 280 CYS A CA 1
ATOM 2197 C C . CYS A 1 280 ? 41.450 -4.381 -3.358 1.00 91.00 280 CYS A C 1
ATOM 2199 O O . CYS A 1 280 ? 42.143 -5.376 -3.576 1.00 91.00 280 CYS A O 1
ATOM 2201 N N . GLY A 1 281 ? 41.919 -3.151 -3.595 1.00 91.50 281 GLY A N 1
ATOM 2202 C CA . GLY A 1 281 ? 43.259 -2.859 -4.120 1.00 91.50 281 GLY A CA 1
ATOM 2203 C C . GLY A 1 281 ? 43.474 -3.228 -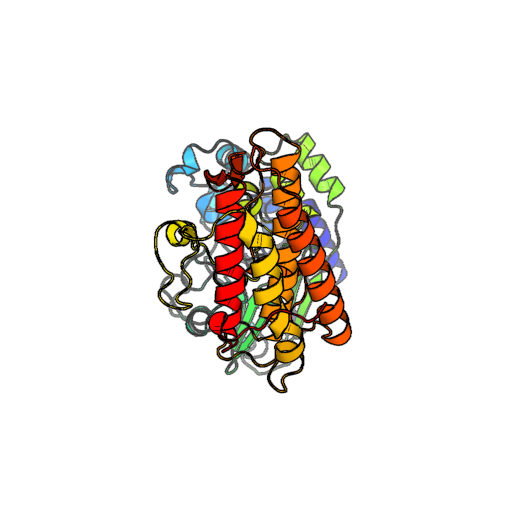5.592 1.00 91.50 281 GLY A C 1
ATOM 2204 O O . GLY A 1 281 ? 44.617 -3.257 -6.045 1.00 91.50 281 GLY A O 1
ATOM 2205 N N . PHE A 1 282 ? 42.417 -3.576 -6.333 1.00 93.88 282 PHE A N 1
ATOM 2206 C CA . PHE A 1 282 ? 42.516 -3.980 -7.736 1.00 93.88 282 PHE A CA 1
ATOM 2207 C C . PHE A 1 282 ? 42.555 -2.762 -8.677 1.00 93.88 282 PHE A C 1
ATOM 2209 O O . PHE A 1 282 ? 41.747 -1.842 -8.548 1.00 93.88 282 PHE A O 1
ATOM 2216 N N . GLU A 1 283 ? 43.486 -2.774 -9.636 1.00 93.94 283 GLU A N 1
ATOM 2217 C CA . GLU A 1 283 ? 43.666 -1.741 -10.667 1.00 93.94 283 GLU A CA 1
ATOM 2218 C C . GLU A 1 283 ? 43.062 -2.203 -12.001 1.00 93.94 283 GLU A C 1
ATOM 2220 O O . GLU A 1 283 ? 43.760 -2.716 -12.879 1.00 93.94 283 GLU A O 1
ATOM 2225 N N . ALA A 1 284 ? 41.747 -2.039 -12.158 1.00 93.81 284 ALA A N 1
ATOM 2226 C CA . ALA A 1 284 ? 41.016 -2.551 -13.318 1.00 93.81 284 ALA A CA 1
ATOM 2227 C C . ALA A 1 284 ? 41.473 -1.931 -14.649 1.00 93.81 284 ALA A C 1
ATOM 2229 O O . ALA A 1 284 ? 41.708 -2.657 -15.617 1.00 93.81 284 ALA A O 1
ATOM 2230 N N . GLY A 1 285 ? 41.672 -0.609 -14.687 1.00 92.25 285 GLY A N 1
ATOM 2231 C CA . GLY A 1 285 ? 42.078 0.120 -15.897 1.00 92.25 285 GLY A CA 1
ATOM 2232 C C . GLY A 1 285 ? 43.439 -0.288 -16.481 1.00 92.25 285 GLY A C 1
ATOM 2233 O O . GLY A 1 285 ? 43.707 -0.034 -17.655 1.00 92.25 285 GLY A O 1
ATOM 2234 N N . ALA A 1 286 ? 44.295 -0.956 -15.697 1.00 93.06 286 ALA A N 1
ATOM 2235 C CA . ALA A 1 286 ? 45.618 -1.409 -16.133 1.00 93.06 286 ALA A CA 1
ATOM 2236 C C . ALA A 1 286 ? 45.602 -2.773 -16.855 1.00 93.06 286 ALA A C 1
ATOM 2238 O O . ALA A 1 286 ? 46.627 -3.200 -17.393 1.00 93.06 286 ALA A O 1
ATOM 2239 N N . VAL A 1 287 ? 44.465 -3.478 -16.867 1.00 95.88 287 VAL A N 1
ATOM 2240 C CA . VAL A 1 287 ? 44.356 -4.826 -17.444 1.00 95.88 287 VAL A CA 1
ATOM 2241 C C . VAL A 1 287 ? 44.230 -4.758 -18.965 1.00 95.88 287 VAL A C 1
ATOM 2243 O O . VAL A 1 287 ? 43.327 -4.110 -19.493 1.00 95.88 287 VAL A O 1
ATOM 2246 N N . ALA A 1 288 ? 45.093 -5.481 -19.683 1.00 96.19 288 ALA A N 1
ATOM 2247 C CA . ALA A 1 288 ? 44.983 -5.617 -21.132 1.00 96.19 288 ALA A CA 1
ATOM 2248 C C . ALA A 1 288 ? 43.880 -6.618 -21.515 1.00 96.19 288 ALA A C 1
ATOM 2250 O O . ALA A 1 288 ? 43.719 -7.649 -20.863 1.00 96.19 288 ALA A O 1
ATOM 2251 N N . GLY A 1 289 ? 43.180 -6.371 -22.630 1.00 94.31 289 GLY A N 1
ATOM 2252 C CA . GLY A 1 289 ? 42.028 -7.182 -23.056 1.00 94.31 289 GLY A CA 1
ATOM 2253 C C . GLY A 1 289 ? 42.291 -8.694 -23.093 1.00 94.31 289 GLY A C 1
ATOM 2254 O O . GLY A 1 289 ? 41.529 -9.481 -22.537 1.00 94.31 289 GLY A O 1
ATOM 2255 N N . GLY A 1 290 ? 43.444 -9.108 -23.630 1.00 94.00 290 GLY A N 1
ATOM 2256 C CA . GLY A 1 290 ? 43.836 -10.524 -23.701 1.00 94.00 290 GLY A CA 1
ATOM 2257 C C . GLY A 1 290 ? 44.082 -11.215 -22.349 1.00 94.00 290 GLY A C 1
ATOM 2258 O O . GLY A 1 290 ? 44.315 -12.4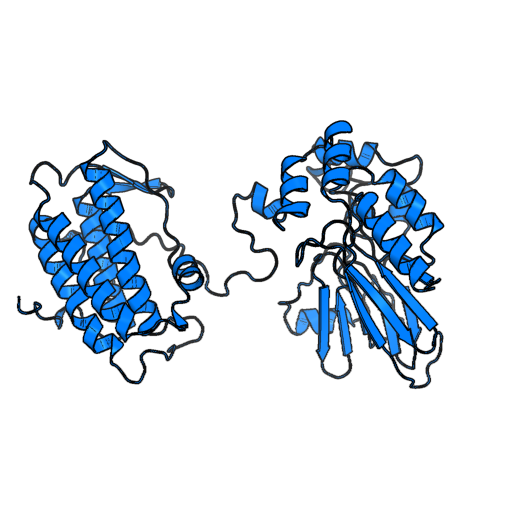18 -22.321 1.00 94.00 290 GLY A O 1
ATOM 2259 N N . GLN A 1 291 ? 44.054 -10.483 -21.231 1.00 96.56 291 GLN A N 1
ATOM 2260 C CA . GLN A 1 291 ? 44.192 -11.036 -19.880 1.00 96.56 291 GLN A CA 1
ATOM 2261 C C . GLN A 1 291 ? 42.837 -11.289 -19.204 1.00 96.56 291 GLN A C 1
ATOM 2263 O O . GLN A 1 291 ? 42.796 -11.988 -18.190 1.00 96.56 291 GLN A O 1
ATOM 2268 N N . ILE A 1 292 ? 41.736 -10.748 -19.742 1.00 97.81 292 ILE A N 1
ATOM 2269 C CA . ILE A 1 292 ? 40.438 -10.732 -19.054 1.00 97.81 292 ILE A CA 1
ATOM 2270 C C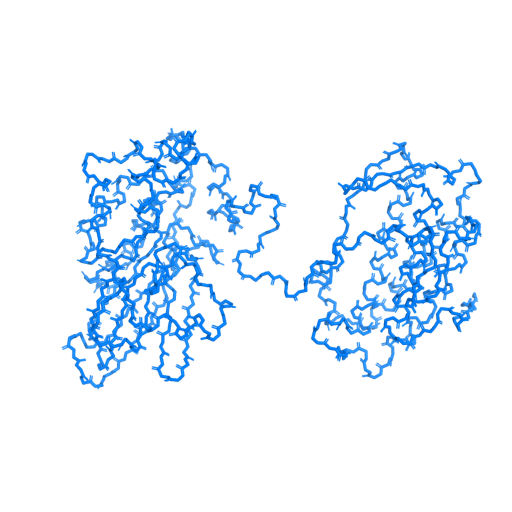 . ILE A 1 292 ? 39.919 -12.147 -18.800 1.00 97.81 292 ILE A C 1
ATOM 2272 O O . ILE A 1 292 ? 39.621 -12.478 -17.655 1.00 97.81 292 ILE A O 1
ATOM 2276 N N . GLY A 1 293 ? 39.890 -13.018 -19.815 1.00 97.69 293 GLY A N 1
ATOM 2277 C CA . GLY A 1 293 ? 39.398 -14.392 -19.651 1.00 97.69 293 GLY A CA 1
ATOM 2278 C C . GLY A 1 293 ? 40.183 -15.193 -18.602 1.00 97.69 293 GLY A C 1
ATOM 2279 O O . GLY A 1 293 ? 39.601 -15.896 -17.773 1.00 97.69 293 GLY A O 1
ATOM 2280 N N . ALA A 1 294 ? 41.510 -15.033 -18.560 1.00 97.25 294 ALA A N 1
ATOM 2281 C CA . ALA A 1 294 ? 42.350 -15.662 -17.539 1.00 97.25 294 ALA A CA 1
ATOM 2282 C C . ALA A 1 294 ? 42.036 -15.144 -16.124 1.00 97.25 294 ALA A C 1
ATOM 2284 O O . ALA A 1 294 ? 41.954 -15.937 -15.184 1.00 97.25 294 ALA A O 1
ATOM 2285 N N . LEU A 1 295 ? 41.815 -13.837 -15.970 1.00 97.31 295 LEU A N 1
ATOM 2286 C CA . LEU A 1 295 ? 41.483 -13.236 -14.679 1.00 97.31 295 LEU A CA 1
ATOM 2287 C C . LEU A 1 295 ? 40.061 -13.579 -14.213 1.00 97.31 295 LEU A C 1
ATOM 2289 O O . LEU A 1 295 ? 39.892 -13.840 -13.026 1.00 97.31 295 LEU A O 1
ATOM 2293 N N . VAL A 1 296 ? 39.073 -13.702 -15.111 1.00 97.94 296 VAL A N 1
ATOM 2294 C CA . VAL A 1 296 ? 37.724 -14.202 -14.767 1.00 97.94 296 VAL A CA 1
ATOM 2295 C C . VAL A 1 296 ? 37.817 -15.599 -14.151 1.00 97.94 296 VAL A C 1
ATOM 2297 O O . VAL A 1 296 ? 37.281 -15.832 -13.066 1.00 97.94 296 VAL A O 1
ATOM 2300 N N . ARG A 1 297 ? 38.558 -16.523 -14.783 1.00 97.12 297 ARG A N 1
ATOM 2301 C CA . ARG A 1 297 ? 38.798 -17.869 -14.224 1.00 97.12 297 ARG A CA 1
ATOM 2302 C C . ARG A 1 297 ? 39.477 -17.805 -12.860 1.00 97.12 297 ARG A C 1
ATOM 2304 O O . ARG A 1 297 ? 39.067 -18.496 -11.932 1.00 97.12 297 ARG A O 1
ATOM 2311 N N . ARG A 1 298 ? 40.506 -16.968 -12.725 1.00 95.25 298 ARG A N 1
ATOM 2312 C CA . ARG A 1 298 ? 41.255 -16.825 -11.475 1.00 95.25 298 ARG A CA 1
ATOM 2313 C C . ARG A 1 298 ? 40.388 -16.270 -10.344 1.00 95.25 298 ARG A C 1
ATOM 2315 O O . ARG A 1 298 ? 40.437 -16.808 -9.245 1.00 95.25 298 ARG A O 1
ATOM 2322 N N . PHE A 1 299 ? 39.598 -15.227 -10.586 1.00 97.19 299 PHE A N 1
ATOM 2323 C CA . PHE A 1 299 ? 38.790 -14.576 -9.546 1.00 97.19 299 PHE A CA 1
ATOM 2324 C C . PHE A 1 299 ? 37.542 -15.382 -9.174 1.00 97.19 299 PHE A C 1
ATOM 2326 O O . PHE A 1 299 ? 37.037 -15.259 -8.063 1.00 97.19 299 PHE A O 1
ATOM 2333 N N . THR A 1 300 ? 37.088 -16.279 -10.051 1.00 97.25 300 THR A N 1
ATOM 2334 C CA . THR A 1 300 ? 35.967 -17.182 -9.750 1.00 97.25 300 THR A CA 1
ATOM 2335 C C . THR A 1 300 ? 36.399 -18.506 -9.097 1.00 97.25 300 THR A C 1
ATOM 2337 O O . THR A 1 300 ? 35.606 -19.134 -8.398 1.00 97.25 300 THR A O 1
ATOM 2340 N N . ALA A 1 301 ? 37.667 -18.913 -9.234 1.00 96.12 301 ALA A N 1
ATOM 2341 C CA . ALA A 1 301 ? 38.193 -20.174 -8.694 1.00 96.12 301 ALA A CA 1
ATOM 2342 C C . ALA A 1 301 ? 38.026 -20.390 -7.168 1.00 96.12 301 ALA A C 1
ATOM 2344 O O . ALA A 1 301 ? 37.852 -21.542 -6.767 1.00 96.12 301 ALA A O 1
ATOM 2345 N N . PRO A 1 302 ? 38.069 -19.363 -6.292 1.00 96.44 302 PRO A N 1
ATOM 2346 C CA . PRO A 1 302 ? 37.889 -19.556 -4.849 1.00 96.44 302 PRO A CA 1
ATOM 2347 C C . PRO A 1 302 ? 36.446 -19.846 -4.406 1.00 96.44 302 PRO A C 1
ATOM 2349 O O . PRO A 1 302 ? 36.249 -20.373 -3.310 1.00 96.44 302 PRO A O 1
ATOM 2352 N N . TRP A 1 303 ? 35.434 -19.523 -5.220 1.00 96.88 303 TRP A N 1
ATOM 2353 C CA . TRP A 1 303 ? 34.024 -19.573 -4.805 1.00 96.88 303 TRP A CA 1
ATOM 2354 C C . TRP A 1 303 ? 33.525 -20.946 -4.344 1.00 96.88 303 TRP A C 1
ATOM 2356 O O . TRP A 1 303 ? 32.827 -20.978 -3.334 1.00 96.88 303 TRP A O 1
ATOM 2366 N N . PRO A 1 304 ? 33.911 -22.087 -4.951 1.00 97.06 304 PRO A N 1
ATOM 2367 C CA . PRO A 1 304 ? 33.557 -23.401 -4.413 1.00 97.06 304 PRO A CA 1
ATOM 2368 C C . PRO A 1 304 ? 34.018 -23.607 -2.963 1.00 97.06 304 PRO A C 1
ATOM 2370 O O . PRO A 1 304 ? 33.289 -24.185 -2.166 1.00 97.06 304 PRO A O 1
ATOM 2373 N N . GLN A 1 305 ? 35.200 -23.098 -2.593 1.00 95.88 305 GLN A N 1
ATOM 2374 C CA . GLN A 1 305 ? 35.704 -23.183 -1.217 1.00 95.88 305 GLN A CA 1
ATOM 2375 C C . GLN A 1 305 ? 35.016 -22.181 -0.285 1.00 95.88 305 GLN A C 1
ATOM 2377 O O . GLN A 1 305 ? 34.819 -22.481 0.888 1.00 95.88 305 GLN A O 1
ATOM 2382 N N . VAL A 1 306 ? 34.658 -20.990 -0.781 1.00 96.25 306 VAL A N 1
ATOM 2383 C CA . VAL A 1 306 ? 33.870 -20.000 -0.023 1.00 96.25 306 VAL A CA 1
ATOM 2384 C C . VAL A 1 306 ? 32.478 -20.551 0.295 1.00 96.25 306 VAL A C 1
ATOM 2386 O O . VAL A 1 306 ? 32.017 -20.429 1.427 1.00 96.25 306 VAL A O 1
ATOM 2389 N N . LEU A 1 307 ? 31.838 -21.201 -0.679 1.00 97.06 307 LEU A N 1
ATOM 2390 C CA . LEU A 1 307 ? 30.487 -21.749 -0.560 1.00 97.06 307 LEU A CA 1
ATOM 2391 C C . LEU A 1 307 ? 30.405 -23.026 0.296 1.00 97.06 307 LEU A C 1
ATOM 2393 O O . LEU A 1 307 ? 29.312 -23.406 0.709 1.00 97.06 307 LEU A O 1
ATOM 2397 N N . ASP A 1 308 ? 31.543 -23.653 0.603 1.00 96.56 308 ASP A N 1
ATOM 2398 C CA . ASP A 1 308 ? 31.654 -24.799 1.522 1.00 96.56 308 ASP A CA 1
ATOM 2399 C C . ASP A 1 308 ? 31.914 -24.375 2.985 1.00 96.56 308 ASP A C 1
ATOM 2401 O O . ASP A 1 308 ? 31.971 -25.206 3.894 1.00 96.56 308 ASP A O 1
ATOM 2405 N N . ARG A 1 309 ? 32.086 -23.071 3.261 1.00 95.88 309 ARG A N 1
ATOM 2406 C CA . ARG A 1 309 ? 32.358 -22.591 4.625 1.00 95.88 309 ARG A CA 1
ATOM 2407 C C . ARG A 1 309 ? 31.150 -22.781 5.547 1.00 95.88 309 ARG A C 1
ATOM 2409 O O . ARG A 1 309 ? 29.999 -22.587 5.167 1.00 95.88 309 ARG A O 1
ATOM 2416 N N . ALA A 1 310 ? 31.418 -23.062 6.823 1.00 93.88 310 ALA A N 1
ATOM 2417 C CA . ALA A 1 310 ? 30.371 -23.243 7.834 1.00 93.88 310 ALA A CA 1
ATOM 2418 C C . ALA A 1 310 ? 29.535 -21.972 8.099 1.00 93.88 310 ALA A C 1
ATOM 2420 O O . ALA A 1 310 ? 28.404 -22.065 8.574 1.00 93.88 310 ALA A O 1
ATOM 2421 N N . ASP A 1 311 ? 30.079 -20.789 7.811 1.00 92.38 311 ASP A N 1
ATOM 2422 C CA . ASP A 1 311 ? 29.434 -19.488 7.987 1.00 92.38 311 ASP A CA 1
ATOM 2423 C C . ASP A 1 311 ? 28.787 -18.944 6.704 1.00 92.38 311 ASP A C 1
ATOM 2425 O O . ASP A 1 311 ? 28.332 -17.804 6.700 1.00 92.38 311 ASP A O 1
ATOM 2429 N N . VAL A 1 312 ? 28.670 -19.752 5.641 1.00 95.56 312 VAL A N 1
ATOM 2430 C CA . VAL A 1 312 ? 28.215 -19.307 4.310 1.00 95.56 312 VAL A CA 1
ATOM 2431 C C . VAL A 1 312 ? 26.861 -18.581 4.318 1.00 95.56 312 VAL A C 1
ATOM 2433 O O . VAL A 1 312 ? 26.648 -17.678 3.520 1.00 95.56 312 VAL A O 1
ATOM 2436 N N . ARG A 1 313 ? 25.952 -18.912 5.246 1.00 94.56 313 ARG A N 1
ATOM 2437 C CA . ARG A 1 313 ? 24.622 -18.275 5.379 1.00 94.56 313 ARG A CA 1
ATOM 2438 C C . ARG A 1 313 ? 24.582 -17.107 6.365 1.00 94.56 313 ARG A C 1
ATOM 2440 O O . ARG A 1 313 ? 23.541 -16.480 6.546 1.00 94.56 313 ARG A O 1
ATOM 2447 N N . ARG A 1 314 ? 25.673 -16.843 7.083 1.00 92.25 314 ARG A N 1
ATOM 2448 C CA . ARG A 1 314 ? 25.696 -15.843 8.149 1.00 92.25 314 ARG A CA 1
ATOM 2449 C C . ARG A 1 314 ? 26.041 -14.478 7.568 1.00 92.25 314 ARG A C 1
ATOM 2451 O O . ARG A 1 314 ? 27.158 -14.257 7.115 1.00 92.25 314 ARG A O 1
ATOM 2458 N N . ARG A 1 315 ? 25.101 -13.541 7.670 1.00 90.81 315 ARG A N 1
ATOM 2459 C CA . ARG A 1 315 ? 25.362 -12.126 7.394 1.00 90.81 315 ARG A CA 1
ATOM 2460 C C . ARG A 1 315 ? 26.253 -11.515 8.492 1.00 90.81 315 ARG A C 1
ATOM 2462 O O . ARG A 1 315 ? 25.931 -11.684 9.675 1.00 90.81 315 ARG A O 1
ATOM 2469 N N . PRO A 1 316 ? 27.353 -10.816 8.150 1.00 85.06 316 PRO A N 1
ATOM 2470 C CA . PRO A 1 316 ? 28.201 -10.130 9.132 1.00 85.06 316 PRO A CA 1
ATOM 2471 C C . PRO A 1 316 ? 27.487 -8.971 9.846 1.00 85.06 316 PRO A C 1
ATOM 2473 O O . PRO A 1 316 ? 27.734 -8.724 11.026 1.00 85.06 316 PRO A O 1
ATOM 2476 N N . ALA A 1 317 ? 26.581 -8.294 9.138 1.00 81.12 317 ALA A N 1
ATOM 2477 C CA . ALA A 1 317 ? 25.723 -7.217 9.623 1.00 81.12 317 ALA A CA 1
ATOM 2478 C C . ALA A 1 317 ? 24.376 -7.254 8.870 1.00 81.12 317 ALA A C 1
ATOM 2480 O O . ALA A 1 317 ? 24.323 -7.813 7.775 1.00 81.12 317 ALA A O 1
ATOM 2481 N N . PRO A 1 318 ? 23.286 -6.665 9.405 1.00 72.44 318 PRO A N 1
ATOM 2482 C CA . PRO A 1 318 ? 21.962 -6.724 8.770 1.00 72.44 318 PRO A CA 1
ATOM 2483 C C . PRO A 1 318 ? 21.932 -6.244 7.309 1.00 72.44 318 PRO A C 1
ATOM 2485 O O . PRO A 1 318 ? 21.251 -6.850 6.482 1.00 72.44 318 PRO A O 1
ATOM 2488 N N . ALA A 1 319 ? 22.720 -5.211 6.998 1.00 78.75 319 ALA A N 1
ATOM 2489 C CA . ALA A 1 319 ? 22.826 -4.591 5.676 1.00 78.75 319 ALA A CA 1
ATOM 2490 C C . ALA A 1 319 ? 23.965 -5.158 4.798 1.00 78.75 319 ALA A C 1
ATOM 2492 O O . ALA A 1 319 ? 24.285 -4.576 3.770 1.00 78.75 319 ALA A O 1
ATOM 2493 N N . THR A 1 320 ? 24.609 -6.260 5.196 1.00 85.00 320 THR A N 1
ATOM 2494 C CA . THR A 1 320 ? 25.702 -6.888 4.434 1.00 85.00 320 THR A CA 1
ATOM 2495 C C . THR A 1 320 ? 25.312 -8.312 4.075 1.00 85.00 320 THR A C 1
ATOM 2497 O O . THR A 1 320 ? 24.915 -9.085 4.950 1.00 85.00 320 THR A O 1
ATOM 2500 N N . TRP A 1 321 ? 25.432 -8.672 2.799 1.00 91.50 321 TRP A N 1
ATOM 2501 C CA . TRP A 1 321 ? 25.143 -10.021 2.324 1.00 91.50 321 TRP A CA 1
ATOM 2502 C C . TRP A 1 321 ? 26.029 -11.084 2.976 1.00 91.50 321 TRP A C 1
ATOM 2504 O O . TRP A 1 321 ? 27.157 -10.841 3.407 1.00 91.50 321 TRP A O 1
ATOM 2514 N N . SER A 1 322 ? 25.485 -12.291 3.071 1.00 94.56 322 SER A N 1
ATOM 2515 C CA . SER A 1 322 ? 26.231 -13.483 3.460 1.00 94.56 322 SER A CA 1
ATOM 2516 C C . SER A 1 322 ? 27.088 -13.992 2.292 1.00 94.56 322 SER A C 1
ATOM 2518 O O . SER A 1 322 ? 26.802 -13.677 1.134 1.00 94.56 322 SER A O 1
ATOM 2520 N N . PRO A 1 323 ? 28.117 -14.824 2.544 1.00 97.00 323 PRO A N 1
ATOM 2521 C CA . PRO A 1 323 ? 28.896 -15.431 1.463 1.00 97.00 323 PRO A CA 1
ATOM 2522 C C . PRO A 1 323 ? 28.060 -16.233 0.447 1.00 97.00 323 PRO A C 1
ATOM 2524 O O . PRO A 1 323 ? 28.430 -16.295 -0.723 1.00 97.00 323 PRO A O 1
ATOM 2527 N N . LEU A 1 324 ? 26.932 -16.822 0.865 1.00 96.62 324 LEU A N 1
ATOM 2528 C CA . LEU A 1 324 ? 25.981 -17.494 -0.026 1.00 96.62 324 LEU A CA 1
ATOM 2529 C C . LEU A 1 324 ? 25.379 -16.515 -1.034 1.00 96.62 324 LEU A C 1
ATOM 2531 O O . LEU A 1 324 ? 25.327 -16.798 -2.229 1.00 96.62 324 LEU A O 1
ATOM 2535 N N . GLU A 1 325 ? 24.939 -15.363 -0.536 1.00 96.25 325 GLU A N 1
ATOM 2536 C CA . GLU A 1 325 ? 24.282 -14.336 -1.335 1.00 96.25 325 GLU A CA 1
ATOM 2537 C C . GLU A 1 325 ? 25.263 -13.688 -2.311 1.00 96.25 325 GLU A C 1
ATOM 2539 O O . GLU A 1 325 ? 24.948 -13.568 -3.493 1.00 96.25 325 GLU A O 1
ATOM 2544 N N . TYR A 1 326 ? 26.495 -13.408 -1.874 1.00 97.06 326 TYR A N 1
ATOM 2545 C CA . TYR A 1 326 ? 27.556 -12.988 -2.792 1.00 97.06 326 TYR A CA 1
ATOM 2546 C C . TYR A 1 326 ? 27.895 -14.057 -3.844 1.00 97.06 326 TYR A C 1
ATOM 2548 O O . TYR A 1 326 ? 28.187 -13.718 -4.986 1.00 97.06 326 TYR A O 1
ATOM 2556 N N . GLY A 1 327 ? 27.829 -15.349 -3.508 1.00 97.44 327 GLY A N 1
ATOM 2557 C CA . GLY A 1 327 ? 28.054 -16.418 -4.486 1.00 97.44 327 GLY A CA 1
ATOM 2558 C C . GLY A 1 327 ? 26.975 -16.471 -5.569 1.00 97.44 327 GLY A C 1
ATOM 2559 O O . GLY A 1 327 ? 27.294 -16.619 -6.748 1.00 97.44 327 GLY A O 1
ATOM 2560 N N . CYS A 1 328 ? 25.707 -16.297 -5.189 1.00 97.00 328 CYS A N 1
ATOM 2561 C CA . CYS A 1 328 ? 24.606 -16.160 -6.146 1.00 97.00 328 CYS A CA 1
ATOM 2562 C C . CYS A 1 328 ? 24.785 -14.906 -7.012 1.00 97.00 328 CYS A C 1
ATOM 2564 O O . CYS A 1 328 ? 24.658 -14.968 -8.233 1.00 97.00 328 CYS A O 1
ATOM 2566 N N . HIS A 1 329 ? 25.184 -13.796 -6.392 1.00 96.62 329 HIS A N 1
ATOM 2567 C CA . HIS A 1 329 ? 25.469 -12.559 -7.101 1.00 96.62 329 HIS A CA 1
ATOM 2568 C C . HIS A 1 329 ? 26.592 -12.723 -8.137 1.00 96.62 329 HIS A C 1
ATOM 2570 O O . HIS A 1 329 ? 26.415 -12.339 -9.288 1.00 96.62 329 HIS A O 1
ATOM 2576 N N . VAL A 1 330 ? 27.708 -13.374 -7.790 1.00 97.75 330 VAL A N 1
ATOM 2577 C CA . VAL A 1 330 ? 28.813 -13.630 -8.731 1.00 97.75 330 VAL A CA 1
ATOM 2578 C C . VAL A 1 330 ? 28.396 -14.525 -9.904 1.00 97.75 330 VAL A C 1
ATOM 2580 O O . VAL A 1 330 ? 28.865 -14.321 -11.028 1.00 97.75 330 VAL A O 1
ATOM 2583 N N . LEU A 1 331 ? 27.504 -15.497 -9.683 1.00 97.88 331 LEU A N 1
ATOM 2584 C CA . LEU A 1 331 ? 26.903 -16.273 -10.773 1.00 97.88 331 LEU A CA 1
ATOM 2585 C C . LEU A 1 331 ? 26.138 -15.357 -11.744 1.00 97.88 331 LEU A C 1
ATOM 2587 O O . LEU A 1 331 ? 26.335 -15.452 -12.961 1.00 97.88 331 LEU A O 1
ATOM 2591 N N . ASP A 1 332 ? 25.311 -14.455 -11.228 1.00 96.56 332 ASP A N 1
ATOM 2592 C CA . ASP A 1 332 ? 24.532 -13.547 -12.067 1.00 96.56 332 ASP A CA 1
ATOM 2593 C C . ASP A 1 332 ? 25.390 -12.470 -12.736 1.00 96.56 332 ASP A C 1
ATOM 2595 O O . ASP A 1 332 ? 25.193 -12.217 -13.925 1.00 96.56 332 ASP A O 1
ATOM 2599 N N . VAL A 1 333 ? 26.425 -11.946 -12.068 1.00 96.44 333 VAL A N 1
ATOM 2600 C CA . VAL A 1 333 ? 27.472 -11.115 -12.693 1.00 96.44 333 VAL A CA 1
ATOM 2601 C C . VAL A 1 333 ? 28.041 -11.838 -13.915 1.00 96.44 333 VAL A C 1
ATOM 2603 O O . VAL A 1 333 ? 28.084 -11.272 -15.009 1.00 96.44 333 VAL A O 1
ATOM 2606 N N . CYS A 1 334 ? 28.397 -13.121 -13.785 1.00 97.88 334 CYS A N 1
ATOM 2607 C CA . CYS A 1 334 ? 28.922 -13.877 -14.920 1.00 97.88 334 CYS A CA 1
ATOM 2608 C C . CYS A 1 334 ? 27.912 -13.967 -16.080 1.00 97.88 334 CYS A C 1
ATOM 2610 O O . CYS A 1 334 ? 28.284 -13.805 -17.240 1.00 97.88 334 CYS A O 1
ATOM 2612 N N . ARG A 1 335 ? 26.627 -14.205 -15.794 1.00 96.75 335 ARG A N 1
ATOM 2613 C CA . ARG A 1 335 ? 25.573 -14.318 -16.821 1.00 96.75 335 ARG A CA 1
ATOM 2614 C C . ARG A 1 335 ? 25.262 -12.979 -17.495 1.00 96.75 335 ARG A C 1
ATOM 2616 O O . ARG A 1 335 ? 25.136 -12.916 -18.717 1.00 96.75 335 ARG A O 1
ATOM 2623 N N . VAL A 1 336 ? 25.144 -11.910 -16.712 1.00 94.38 336 VAL A N 1
ATOM 2624 C CA . VAL A 1 336 ? 24.806 -10.565 -17.195 1.00 94.38 336 VAL A CA 1
ATOM 2625 C C . VAL A 1 336 ? 25.913 -10.023 -18.093 1.00 94.38 336 VAL A C 1
ATOM 2627 O O . VAL A 1 336 ? 25.631 -9.494 -19.170 1.00 94.38 336 VAL A O 1
ATOM 2630 N N . PHE A 1 337 ? 27.175 -10.171 -17.687 1.00 96.50 337 PHE A N 1
ATOM 2631 C CA . PHE A 1 337 ? 28.301 -9.692 -18.486 1.00 96.50 337 PHE A CA 1
ATOM 2632 C C . PHE A 1 337 ? 28.537 -10.526 -19.747 1.00 96.50 337 PHE A C 1
ATOM 2634 O O . PHE A 1 337 ? 28.909 -9.949 -20.766 1.00 96.50 337 PHE A O 1
ATOM 2641 N N . ASP A 1 338 ? 28.244 -11.830 -19.725 1.00 96.94 338 ASP A N 1
ATOM 2642 C CA . ASP A 1 338 ? 28.262 -12.679 -20.927 1.00 96.94 338 ASP A CA 1
ATOM 2643 C C . ASP A 1 338 ? 27.260 -12.171 -21.973 1.00 96.94 338 ASP A C 1
ATOM 2645 O O . ASP A 1 338 ? 27.619 -11.920 -23.125 1.00 96.94 338 ASP A O 1
ATOM 2649 N N . GLY A 1 339 ? 26.022 -11.892 -21.548 1.00 92.38 339 GLY A N 1
ATOM 2650 C CA . GLY A 1 339 ? 24.995 -11.324 -22.423 1.00 92.38 339 GLY A CA 1
ATOM 2651 C C . GLY A 1 339 ? 25.359 -9.938 -22.968 1.00 92.38 339 GLY A C 1
ATOM 2652 O O . GLY A 1 339 ? 25.167 -9.667 -24.154 1.00 92.38 339 GLY A O 1
ATOM 2653 N N . ARG A 1 340 ? 25.926 -9.058 -22.133 1.00 95.44 340 ARG A N 1
ATOM 2654 C CA . ARG A 1 340 ? 26.372 -7.717 -22.562 1.00 95.44 340 ARG A CA 1
ATOM 2655 C C . ARG A 1 340 ? 27.527 -7.786 -23.559 1.00 95.44 340 ARG A C 1
ATOM 2657 O O . ARG A 1 340 ? 27.501 -7.069 -24.558 1.00 95.44 340 ARG A O 1
ATOM 2664 N N . LEU A 1 341 ? 28.505 -8.660 -23.319 1.00 97.06 341 LEU A N 1
ATOM 2665 C CA . LEU A 1 341 ? 29.608 -8.896 -24.245 1.00 97.06 341 LEU A CA 1
ATOM 2666 C C . LEU A 1 341 ? 29.082 -9.383 -25.599 1.00 97.06 341 LEU A C 1
ATOM 2668 O O . LEU A 1 341 ? 29.439 -8.808 -26.626 1.00 97.06 341 LEU A O 1
ATOM 2672 N N . ALA A 1 342 ? 28.198 -10.385 -25.603 1.00 94.94 342 ALA A N 1
ATOM 2673 C CA . ALA A 1 342 ? 27.588 -10.899 -26.827 1.00 94.94 342 ALA A CA 1
ATOM 2674 C C . ALA A 1 342 ? 26.871 -9.790 -27.614 1.00 94.94 342 ALA A C 1
ATOM 2676 O O . ALA A 1 342 ? 27.152 -9.599 -28.797 1.00 94.94 342 ALA A O 1
ATOM 2677 N N . LEU A 1 343 ? 26.040 -8.980 -26.944 1.00 90.31 343 LEU A N 1
ATOM 2678 C CA . LEU A 1 343 ? 25.363 -7.838 -27.566 1.00 90.31 343 LEU A CA 1
ATOM 2679 C C . LEU A 1 343 ? 26.353 -6.873 -28.227 1.00 90.31 343 LEU A C 1
ATOM 2681 O O . LEU A 1 343 ? 26.159 -6.493 -29.381 1.00 90.31 343 LEU A O 1
ATOM 2685 N N . MET A 1 344 ? 27.416 -6.484 -27.517 1.00 95.62 344 MET A N 1
ATOM 2686 C CA . MET A 1 344 ? 28.418 -5.540 -28.024 1.00 95.62 344 MET A CA 1
ATOM 2687 C C . MET A 1 344 ? 29.220 -6.105 -29.199 1.00 95.62 344 MET A C 1
ATOM 2689 O O . MET A 1 344 ? 29.639 -5.340 -30.067 1.00 95.62 344 MET A O 1
ATOM 2693 N N . LEU A 1 345 ? 29.433 -7.421 -29.265 1.00 95.00 345 LEU A N 1
ATOM 2694 C CA . LEU A 1 345 ? 30.104 -8.077 -30.392 1.00 95.00 345 LEU A CA 1
ATOM 2695 C C . LEU A 1 345 ? 29.183 -8.238 -31.614 1.00 95.00 345 LEU A C 1
ATOM 2697 O O . LEU A 1 345 ? 29.655 -8.116 -32.745 1.00 95.00 345 LEU A O 1
ATOM 2701 N N . GLU A 1 346 ? 27.885 -8.466 -31.404 1.00 93.44 346 GLU A N 1
ATOM 2702 C CA . GLU A 1 346 ? 26.900 -8.701 -32.470 1.00 93.44 346 GLU A CA 1
ATOM 2703 C C . GLU A 1 346 ? 26.331 -7.410 -33.075 1.00 93.44 346 GLU A C 1
ATOM 2705 O O . GLU A 1 346 ? 26.093 -7.334 -34.283 1.00 93.44 346 GLU A O 1
ATOM 2710 N N . HIS A 1 347 ? 26.145 -6.375 -32.257 1.00 86.19 347 HIS A N 1
ATOM 2711 C CA . HIS A 1 347 ? 25.471 -5.135 -32.637 1.00 86.19 347 HIS A CA 1
ATOM 2712 C C . HIS A 1 347 ? 26.389 -3.920 -32.508 1.00 86.19 347 HIS A C 1
ATOM 2714 O O . HIS A 1 347 ? 27.339 -3.918 -31.728 1.00 86.19 347 HIS A O 1
ATOM 2720 N N . ASP A 1 348 ? 26.123 -2.885 -33.304 1.00 87.00 348 ASP A N 1
ATOM 2721 C CA . ASP A 1 348 ? 26.853 -1.617 -33.238 1.00 87.00 348 ASP A CA 1
ATOM 2722 C C . ASP A 1 348 ? 26.250 -0.723 -32.146 1.00 87.00 348 ASP A C 1
ATOM 2724 O O . ASP A 1 348 ? 25.055 -0.429 -32.188 1.00 87.00 348 ASP A O 1
ATOM 2728 N N . ALA A 1 349 ? 27.067 -0.340 -31.161 1.00 83.94 349 ALA A N 1
ATOM 2729 C CA . ALA A 1 349 ? 26.697 0.505 -30.023 1.00 83.94 349 ALA A CA 1
ATOM 2730 C C . ALA A 1 349 ? 25.346 0.155 -29.343 1.00 83.94 349 ALA A C 1
ATOM 2732 O O . ALA A 1 349 ? 24.513 1.048 -29.153 1.00 83.94 349 ALA A O 1
ATOM 2733 N N . PRO A 1 350 ? 25.079 -1.117 -28.973 1.00 86.69 350 PRO A N 1
ATOM 2734 C CA . PRO A 1 350 ? 23.800 -1.499 -28.385 1.00 86.69 350 PRO A CA 1
ATOM 2735 C C . PRO A 1 350 ? 23.580 -0.846 -27.020 1.00 86.69 350 PRO A C 1
ATOM 2737 O O . PRO A 1 350 ? 24.512 -0.653 -26.235 1.00 86.69 350 PRO A O 1
ATOM 2740 N N . GLY A 1 351 ? 22.313 -0.573 -26.714 1.00 79.00 351 GLY A N 1
ATOM 2741 C CA . GLY A 1 351 ? 21.881 -0.268 -25.357 1.00 79.00 351 GLY A CA 1
ATOM 2742 C C . GLY A 1 351 ? 21.695 -1.546 -24.536 1.00 79.00 351 GLY A C 1
ATOM 2743 O O . GLY A 1 351 ? 21.198 -2.545 -25.055 1.00 79.00 351 GLY A O 1
ATOM 2744 N N . PHE A 1 352 ? 22.037 -1.515 -23.250 1.00 79.44 352 PHE A N 1
ATOM 2745 C CA . PHE A 1 352 ? 21.690 -2.567 -22.293 1.00 79.44 352 PHE A CA 1
ATOM 2746 C C . PHE A 1 352 ? 21.198 -1.973 -20.967 1.00 79.44 352 PHE A C 1
ATOM 2748 O O . PHE A 1 352 ? 21.639 -0.892 -20.559 1.00 79.44 352 PHE A O 1
ATOM 2755 N N . PRO A 1 353 ? 20.267 -2.654 -20.278 1.00 72.69 353 PRO A N 1
ATOM 2756 C CA . PRO A 1 353 ? 19.683 -2.123 -19.060 1.00 72.69 353 PRO A CA 1
ATOM 2757 C C . PRO A 1 353 ? 20.714 -2.047 -17.932 1.00 72.69 353 PRO A C 1
ATOM 2759 O O . PRO A 1 353 ? 21.630 -2.877 -17.813 1.00 72.69 353 PRO A O 1
ATOM 2762 N N . ASN A 1 354 ? 20.530 -1.044 -17.075 1.00 76.94 354 ASN A N 1
ATOM 2763 C CA . ASN A 1 354 ? 21.077 -1.060 -15.732 1.00 76.94 354 ASN A CA 1
ATOM 2764 C C . ASN A 1 354 ? 20.612 -2.337 -15.014 1.00 76.94 354 ASN A C 1
ATOM 2766 O O . ASN A 1 354 ? 19.480 -2.773 -15.208 1.00 76.94 354 ASN A O 1
ATOM 2770 N N . TRP A 1 355 ? 21.491 -2.949 -14.225 1.00 78.44 355 TRP A N 1
ATOM 2771 C CA . TRP A 1 355 ? 21.164 -4.157 -13.472 1.00 78.44 355 TRP A CA 1
ATOM 2772 C C . TRP A 1 355 ? 21.218 -3.833 -11.987 1.00 78.44 355 TRP A C 1
ATOM 2774 O O . TRP A 1 355 ? 22.229 -3.313 -11.520 1.00 78.44 355 TRP A O 1
ATOM 2784 N N . ASP A 1 356 ? 20.108 -4.093 -11.305 1.00 77.81 356 ASP A N 1
ATOM 2785 C CA . ASP A 1 356 ? 19.950 -3.927 -9.867 1.00 77.81 356 ASP A CA 1
ATOM 2786 C C . ASP A 1 356 ? 20.265 -5.265 -9.189 1.00 77.81 356 ASP A C 1
ATOM 2788 O O . ASP A 1 356 ? 19.531 -6.251 -9.320 1.00 77.81 356 ASP A O 1
ATOM 2792 N N . GLN A 1 357 ? 21.409 -5.298 -8.516 1.00 80.81 357 GLN A N 1
ATOM 2793 C CA . GLN A 1 357 ? 21.931 -6.489 -7.864 1.00 80.81 357 GLN A CA 1
ATOM 2794 C C . GLN A 1 357 ? 21.138 -6.893 -6.617 1.00 80.81 357 GLN A C 1
ATOM 2796 O O . GLN A 1 357 ? 21.008 -8.087 -6.340 1.00 80.81 357 GLN A O 1
ATOM 2801 N N . ASP A 1 358 ? 20.567 -5.920 -5.904 1.00 73.75 358 ASP A N 1
ATOM 2802 C CA . ASP A 1 358 ? 19.752 -6.146 -4.711 1.00 73.75 358 ASP A CA 1
ATOM 2803 C C . ASP A 1 358 ? 18.401 -6.730 -5.089 1.00 73.75 358 ASP A C 1
ATOM 2805 O O . ASP A 1 358 ? 17.909 -7.672 -4.459 1.00 73.75 358 ASP A O 1
ATOM 2809 N N . GLN A 1 359 ? 17.849 -6.253 -6.200 1.00 67.62 359 GLN A N 1
ATOM 2810 C CA . GLN A 1 359 ? 16.640 -6.817 -6.765 1.00 67.62 359 GLN A CA 1
ATOM 2811 C C . GLN A 1 359 ? 16.845 -8.251 -7.275 1.00 67.62 359 GLN A C 1
ATOM 2813 O O . GLN A 1 359 ? 15.983 -9.103 -7.038 1.00 67.62 359 GLN A O 1
ATOM 2818 N N . ALA A 1 360 ? 17.977 -8.534 -7.928 1.00 73.94 360 ALA A N 1
ATOM 2819 C CA . ALA A 1 360 ? 18.322 -9.885 -8.372 1.00 73.94 360 ALA A CA 1
ATOM 2820 C C . ALA A 1 360 ? 18.447 -10.861 -7.191 1.00 73.94 360 ALA A C 1
ATOM 2822 O O . ALA A 1 360 ? 17.961 -11.989 -7.274 1.00 73.94 360 ALA A O 1
ATOM 2823 N N . ALA A 1 361 ? 19.006 -10.405 -6.065 1.00 76.88 361 ALA A N 1
ATOM 2824 C CA . ALA A 1 361 ? 19.122 -11.213 -4.856 1.00 76.88 361 ALA A CA 1
ATOM 2825 C C . ALA A 1 361 ? 17.768 -11.631 -4.265 1.00 76.88 361 ALA A C 1
ATOM 2827 O O . ALA A 1 361 ? 17.621 -12.756 -3.781 1.00 76.88 361 ALA A O 1
ATOM 2828 N N . ILE A 1 362 ? 16.774 -10.741 -4.328 1.00 68.88 362 ILE A N 1
ATOM 2829 C CA . ILE A 1 362 ? 15.405 -11.016 -3.878 1.00 68.88 362 ILE A CA 1
ATOM 2830 C C . ILE A 1 362 ? 14.687 -11.943 -4.859 1.00 68.88 362 ILE A C 1
ATOM 2832 O O . ILE A 1 362 ? 14.108 -12.942 -4.441 1.00 68.88 362 ILE A O 1
ATOM 2836 N N . ASP A 1 363 ? 14.731 -11.629 -6.157 1.00 62.66 363 ASP A N 1
ATOM 2837 C CA . ASP A 1 363 ? 14.032 -12.406 -7.189 1.00 62.66 363 ASP A CA 1
ATOM 2838 C C . ASP A 1 363 ? 14.591 -13.835 -7.305 1.00 62.66 363 ASP A C 1
ATOM 2840 O O . ASP A 1 363 ? 13.844 -14.776 -7.579 1.00 62.66 363 ASP A O 1
ATOM 2844 N N . GLY A 1 364 ? 15.896 -14.002 -7.067 1.00 71.00 364 GLY A N 1
ATOM 2845 C CA . GLY A 1 364 ? 16.583 -15.291 -7.038 1.00 71.00 364 GLY A CA 1
ATOM 2846 C C . GLY A 1 364 ? 16.572 -16.002 -5.681 1.00 71.00 364 GLY A C 1
ATOM 2847 O O . GLY A 1 364 ? 17.173 -17.069 -5.581 1.00 71.00 364 GLY A O 1
ATOM 2848 N N . ASP A 1 365 ? 15.942 -15.421 -4.650 1.00 81.56 365 ASP A N 1
ATOM 2849 C CA . ASP A 1 365 ? 15.930 -15.908 -3.260 1.00 81.56 365 ASP A CA 1
ATOM 2850 C C . ASP A 1 365 ? 17.312 -16.383 -2.764 1.00 81.56 365 ASP A C 1
ATOM 2852 O O . ASP A 1 365 ? 17.507 -17.505 -2.283 1.00 81.56 365 ASP A O 1
ATOM 2856 N N . TYR A 1 366 ? 18.319 -15.515 -2.903 1.00 89.75 366 TYR A N 1
ATOM 2857 C CA . TYR A 1 366 ? 19.718 -15.872 -2.648 1.00 89.75 366 TYR A CA 1
ATOM 2858 C C . TYR A 1 366 ? 19.957 -16.439 -1.241 1.00 89.75 366 TYR A C 1
ATOM 2860 O O . TYR A 1 366 ? 20.797 -17.319 -1.051 1.00 89.75 366 TYR A O 1
ATOM 2868 N N . ALA A 1 367 ? 19.210 -15.958 -0.244 1.00 86.06 367 ALA A N 1
ATOM 2869 C CA . ALA A 1 367 ? 19.363 -16.363 1.150 1.00 86.06 367 ALA A CA 1
ATOM 2870 C C . ALA A 1 367 ? 19.072 -17.860 1.381 1.00 86.06 367 ALA A C 1
ATOM 2872 O O . ALA A 1 367 ? 19.613 -18.468 2.318 1.00 86.06 367 ALA A O 1
ATOM 2873 N N . THR A 1 368 ? 18.240 -18.474 0.536 1.00 86.94 368 THR A N 1
ATOM 2874 C CA . THR A 1 368 ? 17.836 -19.880 0.673 1.00 86.94 368 THR A CA 1
ATOM 2875 C C . THR A 1 368 ? 18.531 -20.811 -0.317 1.00 86.94 368 THR A C 1
ATOM 2877 O O . THR A 1 368 ? 18.423 -22.027 -0.153 1.00 86.94 368 THR A O 1
ATOM 2880 N N . ALA A 1 369 ? 19.326 -20.275 -1.250 1.00 89.69 369 ALA A N 1
ATOM 2881 C CA . ALA A 1 369 ? 19.981 -21.031 -2.313 1.00 89.69 369 ALA A CA 1
ATOM 2882 C C . ALA A 1 369 ? 20.698 -22.309 -1.827 1.00 89.69 369 ALA A C 1
ATOM 2884 O O . ALA A 1 369 ? 21.309 -22.366 -0.747 1.00 89.69 369 ALA A O 1
ATOM 2885 N N . ASP A 1 370 ? 20.614 -23.357 -2.650 1.00 92.19 370 ASP A N 1
ATOM 2886 C CA . ASP A 1 370 ? 21.290 -24.635 -2.434 1.00 92.19 370 ASP A CA 1
ATOM 2887 C C . ASP A 1 370 ? 22.710 -24.579 -3.010 1.00 92.19 370 ASP A C 1
ATOM 2889 O O . ASP A 1 370 ? 22.908 -24.495 -4.224 1.00 92.19 370 ASP A O 1
ATOM 2893 N N . THR A 1 371 ? 23.720 -24.659 -2.140 1.00 93.50 371 THR A N 1
ATOM 2894 C CA . THR A 1 371 ? 25.131 -24.610 -2.546 1.00 93.50 371 THR A CA 1
ATOM 2895 C C . THR A 1 371 ? 25.513 -25.768 -3.468 1.00 93.50 371 THR A C 1
ATOM 2897 O O . THR A 1 371 ? 26.374 -25.592 -4.331 1.00 93.50 371 THR A O 1
ATOM 2900 N N . ALA A 1 372 ? 24.842 -26.922 -3.362 1.00 92.62 372 ALA A N 1
ATOM 2901 C CA . ALA A 1 372 ? 25.084 -28.068 -4.236 1.00 92.62 372 ALA A CA 1
ATOM 2902 C C . ALA A 1 372 ? 24.669 -27.802 -5.695 1.00 92.62 372 ALA A C 1
ATOM 2904 O O . ALA A 1 372 ? 25.243 -28.396 -6.611 1.00 92.62 372 ALA A O 1
ATOM 2905 N N . GLN A 1 373 ? 23.706 -26.901 -5.914 1.00 94.75 373 GLN A N 1
ATOM 2906 C CA . GLN A 1 373 ? 23.274 -26.451 -7.242 1.00 94.75 373 GLN A CA 1
ATOM 2907 C C . GLN A 1 373 ? 24.044 -25.204 -7.692 1.00 94.75 373 GLN A C 1
ATOM 2909 O O . GLN A 1 373 ? 24.492 -25.128 -8.834 1.00 94.75 373 GLN A O 1
ATOM 2914 N N . LEU A 1 374 ? 24.269 -24.259 -6.777 1.00 96.81 374 LEU A N 1
ATOM 2915 C CA . LEU A 1 374 ? 24.930 -22.988 -7.067 1.00 96.81 374 LEU A CA 1
ATOM 2916 C C . LEU A 1 374 ? 26.368 -23.162 -7.574 1.00 96.81 374 LEU A C 1
ATOM 2918 O O . LEU A 1 374 ? 26.756 -22.538 -8.560 1.00 96.81 374 LEU A O 1
ATOM 2922 N N . VAL A 1 375 ? 27.169 -24.012 -6.922 1.00 97.50 375 VAL A N 1
ATOM 2923 C CA . VAL A 1 375 ? 28.590 -24.201 -7.267 1.00 97.50 375 VAL A CA 1
ATOM 2924 C C . VAL A 1 375 ? 28.797 -24.623 -8.732 1.00 97.50 375 VAL A C 1
ATOM 2926 O O . VAL A 1 375 ? 29.552 -23.942 -9.432 1.00 97.50 375 VAL A O 1
ATOM 2929 N N . PRO A 1 376 ? 28.164 -25.701 -9.247 1.00 97.12 376 PRO A N 1
ATOM 2930 C CA . PRO A 1 376 ? 28.353 -26.091 -10.642 1.00 97.12 376 PRO A CA 1
ATOM 2931 C C . PRO A 1 376 ? 27.826 -25.039 -11.628 1.00 97.12 376 PRO A C 1
ATOM 2933 O O . PRO A 1 376 ? 28.432 -24.853 -12.686 1.00 97.12 376 PRO A O 1
ATOM 2936 N N . GLU A 1 377 ? 26.750 -24.321 -11.295 1.00 97.62 377 GLU A N 1
ATOM 2937 C CA . GLU A 1 377 ? 26.230 -23.244 -12.142 1.00 97.62 377 GLU A CA 1
ATOM 2938 C C . GLU A 1 377 ? 27.193 -22.060 -12.241 1.00 97.62 377 GLU A C 1
ATOM 2940 O O . GLU A 1 377 ? 27.456 -21.592 -13.354 1.00 97.62 377 GLU A O 1
ATOM 2945 N N . LEU A 1 378 ? 27.753 -21.617 -11.110 1.00 98.12 378 LEU A N 1
ATOM 2946 C CA . LEU A 1 378 ? 28.749 -20.544 -11.041 1.00 98.12 378 LEU A CA 1
ATOM 2947 C C . LEU A 1 378 ? 29.982 -20.915 -11.857 1.00 98.12 378 LEU A C 1
ATOM 2949 O O . LEU A 1 378 ? 30.381 -20.159 -12.743 1.00 98.12 378 LEU A O 1
ATOM 2953 N N . CYS A 1 379 ? 30.542 -22.108 -11.637 1.00 97.31 379 CYS A N 1
ATOM 2954 C CA . CYS A 1 379 ? 31.697 -22.577 -12.398 1.00 97.31 379 CYS A CA 1
ATOM 2955 C C . CYS A 1 379 ? 31.412 -22.627 -13.908 1.00 97.31 379 CYS A C 1
ATOM 2957 O O . CYS A 1 379 ? 32.249 -22.202 -14.706 1.00 97.31 379 CYS A O 1
ATOM 2959 N N . ALA A 1 380 ? 30.232 -23.105 -14.314 1.00 97.56 380 ALA A N 1
ATOM 2960 C CA . ALA A 1 380 ? 29.854 -23.166 -15.723 1.00 97.56 380 ALA A CA 1
ATOM 2961 C C . ALA A 1 380 ? 29.658 -21.772 -16.342 1.00 97.56 380 ALA A C 1
ATOM 2963 O O . ALA A 1 380 ? 30.085 -21.544 -17.475 1.00 97.56 380 ALA A O 1
ATOM 2964 N N . ALA A 1 381 ? 29.026 -20.838 -15.626 1.00 98.12 381 ALA A N 1
ATOM 2965 C CA . ALA A 1 381 ? 28.835 -19.466 -16.089 1.00 98.12 381 ALA A CA 1
ATOM 2966 C C . ALA A 1 381 ? 30.170 -18.721 -16.221 1.00 98.12 381 ALA A C 1
ATOM 2968 O O . ALA A 1 381 ? 30.434 -18.131 -17.267 1.00 98.12 381 ALA A O 1
ATOM 2969 N N . ALA A 1 382 ? 31.043 -18.830 -15.218 1.00 98.06 382 ALA A N 1
ATOM 2970 C CA . ALA A 1 382 ? 32.375 -18.237 -15.241 1.00 98.06 382 ALA A CA 1
ATOM 2971 C C . ALA A 1 382 ? 33.239 -18.789 -16.386 1.00 98.06 382 ALA A C 1
ATOM 2973 O O . ALA A 1 382 ? 33.912 -18.029 -17.081 1.00 98.06 382 ALA A O 1
ATOM 2974 N N . ALA A 1 383 ? 33.195 -20.106 -16.625 1.00 97.81 383 ALA A N 1
ATOM 2975 C CA . ALA A 1 383 ? 33.923 -20.733 -17.725 1.00 97.81 383 ALA A CA 1
ATOM 2976 C C . ALA A 1 383 ? 33.430 -20.257 -19.101 1.00 97.81 383 ALA A C 1
ATOM 2978 O O . ALA A 1 383 ? 34.255 -19.991 -19.977 1.00 97.81 383 ALA A O 1
ATOM 2979 N N . ARG A 1 384 ? 32.107 -20.116 -19.285 1.00 98.25 384 ARG A N 1
ATOM 2980 C CA . ARG A 1 384 ? 31.517 -19.571 -20.521 1.00 98.25 384 ARG A CA 1
ATOM 2981 C C . ARG A 1 384 ? 31.958 -18.131 -20.767 1.00 98.25 384 ARG A C 1
ATOM 2983 O O . ARG A 1 384 ? 32.513 -17.859 -21.827 1.00 98.25 384 ARG A O 1
ATOM 2990 N N . LEU A 1 385 ? 31.808 -17.263 -19.767 1.00 98.50 385 LEU A N 1
ATOM 2991 C CA . LEU A 1 385 ? 32.205 -15.859 -19.864 1.00 98.50 385 LEU A CA 1
ATOM 2992 C C . LEU A 1 385 ? 33.701 -15.704 -20.164 1.00 98.50 385 LEU A C 1
ATOM 2994 O O . LEU A 1 385 ? 34.102 -14.927 -21.028 1.00 98.50 385 LEU A O 1
ATOM 2998 N N . ALA A 1 386 ? 34.545 -16.473 -19.475 1.00 98.38 386 ALA A N 1
ATOM 2999 C CA . ALA A 1 386 ? 35.981 -16.443 -19.705 1.00 98.38 386 ALA A CA 1
ATOM 3000 C C . ALA A 1 386 ? 36.347 -16.876 -21.134 1.00 98.38 386 ALA A C 1
ATOM 3002 O O . ALA A 1 386 ? 37.185 -16.238 -21.767 1.00 98.38 386 ALA A O 1
ATOM 3003 N N . ALA A 1 387 ? 35.699 -17.924 -21.656 1.00 98.19 387 ALA A N 1
ATOM 3004 C CA . ALA A 1 387 ? 35.891 -18.369 -23.034 1.00 98.19 387 ALA A CA 1
ATOM 3005 C C . ALA A 1 387 ? 35.392 -17.336 -24.059 1.00 98.19 387 ALA A C 1
ATOM 3007 O O . ALA A 1 387 ? 36.023 -17.166 -25.103 1.00 98.19 387 ALA A O 1
ATOM 3008 N N . ALA A 1 388 ? 34.303 -16.621 -23.760 1.00 98.19 388 ALA A N 1
ATOM 3009 C CA . ALA A 1 388 ? 33.813 -15.531 -24.598 1.00 98.19 388 ALA A CA 1
ATOM 3010 C C . ALA A 1 388 ? 34.847 -14.396 -24.694 1.00 98.19 388 ALA A C 1
ATOM 3012 O O . ALA A 1 388 ? 35.162 -13.955 -25.797 1.00 98.19 388 ALA A O 1
ATOM 3013 N N . TYR A 1 389 ? 35.458 -13.995 -23.572 1.00 98.44 389 TYR A N 1
ATOM 3014 C CA . TYR A 1 389 ? 36.546 -13.008 -23.575 1.00 98.44 389 TYR A CA 1
ATOM 3015 C C . TYR A 1 389 ? 37.824 -13.503 -24.266 1.00 98.44 389 TYR A C 1
ATOM 3017 O O . TYR A 1 389 ? 38.471 -12.719 -24.959 1.00 98.44 389 TYR A O 1
ATOM 3025 N N . ASP A 1 390 ? 38.180 -14.786 -24.136 1.00 97.88 390 ASP A N 1
ATOM 3026 C CA . ASP A 1 390 ? 39.323 -15.369 -24.860 1.00 97.88 390 ASP A CA 1
ATOM 3027 C C . ASP A 1 390 ? 39.123 -15.338 -26.390 1.00 97.88 390 ASP A C 1
ATOM 3029 O O . ASP A 1 390 ? 40.097 -15.325 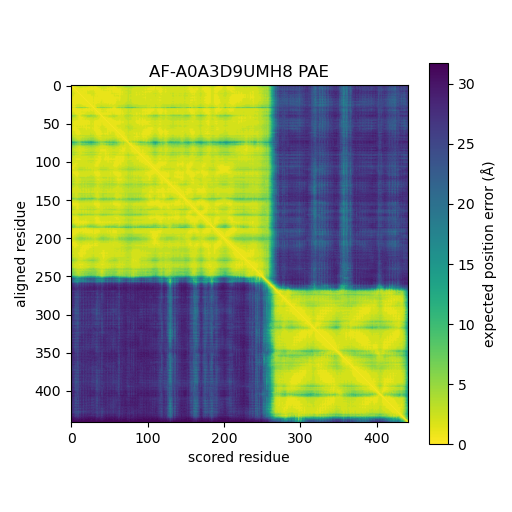-27.147 1.00 97.88 390 ASP A O 1
ATOM 3033 N N . ALA A 1 391 ? 37.869 -15.333 -26.855 1.00 97.81 391 ALA A N 1
ATOM 3034 C CA . ALA A 1 391 ? 37.513 -15.322 -28.271 1.00 97.81 391 ALA A CA 1
ATOM 3035 C C . ALA A 1 391 ? 37.443 -13.912 -28.895 1.00 97.81 391 ALA A C 1
ATOM 3037 O O . ALA A 1 391 ? 37.348 -13.806 -30.122 1.00 97.81 391 ALA A O 1
ATOM 3038 N N . VAL A 1 392 ? 37.504 -12.841 -28.091 1.00 97.94 392 VAL A N 1
ATOM 3039 C CA . VAL A 1 392 ? 37.443 -11.452 -28.577 1.00 97.94 392 VAL A CA 1
ATOM 3040 C C . VAL A 1 392 ? 38.665 -11.139 -29.442 1.00 97.94 392 VAL A C 1
ATOM 3042 O O . VAL A 1 392 ? 39.819 -11.268 -29.022 1.00 97.94 392 VAL A O 1
ATOM 3045 N N . LYS A 1 393 ? 38.429 -10.687 -30.676 1.00 96.56 393 LYS A N 1
ATOM 3046 C CA . LYS A 1 393 ? 39.501 -10.342 -31.616 1.00 96.56 393 LYS A CA 1
ATOM 3047 C C . LYS A 1 393 ? 40.126 -8.991 -31.255 1.00 96.56 393 LYS A C 1
ATOM 3049 O O . LYS A 1 393 ? 39.431 -8.097 -30.779 1.00 96.56 393 LYS A O 1
ATOM 3054 N N . PRO A 1 394 ? 41.408 -8.752 -31.599 1.00 95.12 394 PRO A N 1
ATOM 3055 C CA . PRO A 1 394 ? 42.061 -7.461 -31.363 1.00 95.12 394 PRO A CA 1
ATOM 3056 C C . PRO A 1 394 ? 41.294 -6.239 -31.897 1.00 95.12 394 PRO A C 1
ATOM 3058 O O . PRO A 1 394 ? 41.371 -5.166 -31.314 1.00 95.12 394 PRO A O 1
ATOM 3061 N N . THR A 1 395 ? 40.541 -6.399 -32.988 1.00 95.44 395 THR A N 1
ATOM 3062 C CA . THR A 1 395 ? 39.739 -5.333 -33.612 1.00 95.44 395 THR A CA 1
ATOM 3063 C C . THR A 1 395 ? 38.403 -5.063 -32.915 1.00 95.44 395 THR A C 1
ATOM 3065 O O . THR A 1 395 ? 37.699 -4.141 -33.312 1.00 95.44 395 THR A O 1
ATOM 3068 N N . GLU A 1 396 ? 38.009 -5.880 -31.938 1.00 96.81 396 GLU A N 1
ATOM 3069 C CA . GLU A 1 396 ? 36.685 -5.834 -31.303 1.00 96.81 396 GLU A CA 1
ATOM 3070 C C . GLU A 1 396 ? 36.706 -5.137 -29.931 1.00 96.81 396 GLU A C 1
ATOM 3072 O O . GLU A 1 396 ? 35.651 -4.740 -29.446 1.00 96.81 396 GLU A O 1
ATOM 3077 N N . TRP A 1 397 ? 37.884 -4.912 -29.334 1.00 97.38 397 TRP A N 1
ATOM 3078 C CA . TRP A 1 397 ? 38.026 -4.321 -27.993 1.00 97.38 397 TRP A CA 1
ATOM 3079 C C . TRP A 1 397 ? 37.455 -2.905 -27.852 1.00 97.38 397 TRP A C 1
ATOM 3081 O O . TRP A 1 397 ? 36.965 -2.555 -26.782 1.00 97.38 397 TRP A O 1
ATOM 3091 N N . GLU A 1 398 ? 37.476 -2.123 -28.933 1.00 96.62 398 GLU A N 1
ATOM 3092 C CA . GLU A 1 398 ? 36.982 -0.738 -28.968 1.00 96.62 398 GLU A CA 1
ATOM 3093 C C . GLU A 1 398 ? 35.492 -0.629 -29.326 1.00 96.62 398 GLU A C 1
ATOM 3095 O O . GLU A 1 398 ? 34.954 0.474 -29.423 1.00 96.62 398 GLU A O 1
ATOM 3100 N N . ARG A 1 399 ? 34.797 -1.755 -29.544 1.00 96.56 399 ARG A N 1
ATOM 3101 C CA . ARG A 1 399 ? 33.350 -1.736 -29.800 1.00 96.56 399 ARG A CA 1
ATOM 3102 C C . ARG A 1 399 ? 32.617 -1.222 -28.568 1.00 96.56 399 ARG A C 1
ATOM 3104 O O . ARG A 1 399 ? 32.961 -1.602 -27.451 1.00 96.56 399 ARG A O 1
ATOM 3111 N N . THR A 1 400 ? 31.620 -0.372 -28.781 1.00 94.62 400 THR A N 1
ATOM 3112 C CA . THR A 1 400 ? 30.948 0.372 -27.713 1.00 94.62 400 THR A CA 1
ATOM 3113 C C . THR A 1 400 ? 29.594 -0.221 -27.339 1.00 94.62 400 THR A C 1
ATOM 3115 O O . THR A 1 400 ? 29.011 -0.999 -28.089 1.00 94.62 400 THR A O 1
ATOM 3118 N N . GLY A 1 401 ? 29.094 0.153 -26.165 1.00 89.56 401 GLY A N 1
ATOM 3119 C CA . GLY A 1 401 ? 27.755 -0.152 -25.678 1.00 89.56 401 GLY A CA 1
ATOM 3120 C C . GLY A 1 401 ? 27.330 0.859 -24.614 1.00 89.56 401 GLY A C 1
ATOM 3121 O O . GLY A 1 401 ? 28.176 1.458 -23.944 1.00 89.56 401 GLY A O 1
ATOM 3122 N N . LEU A 1 402 ? 26.024 1.087 -24.497 1.00 81.00 402 LEU A N 1
ATOM 3123 C CA . LEU A 1 402 ? 25.443 2.126 -23.646 1.00 81.00 402 LEU A CA 1
ATOM 3124 C C . LEU A 1 402 ? 24.585 1.498 -22.549 1.00 81.00 402 LEU A C 1
ATOM 3126 O O . LEU A 1 402 ? 23.571 0.859 -22.827 1.00 81.00 402 LEU A O 1
ATOM 3130 N N . ARG A 1 403 ? 24.959 1.715 -21.289 1.00 81.88 403 ARG A N 1
ATOM 3131 C CA . ARG A 1 403 ? 24.112 1.355 -20.148 1.00 81.88 403 ARG A CA 1
ATOM 3132 C C . ARG A 1 403 ? 22.981 2.378 -20.034 1.00 81.88 403 ARG A C 1
ATOM 3134 O O . ARG A 1 403 ? 23.189 3.567 -20.268 1.00 81.88 403 ARG A O 1
ATOM 3141 N N . SER A 1 404 ? 21.780 1.945 -19.653 1.00 74.75 404 SER A N 1
ATOM 3142 C CA . SER A 1 404 ? 20.594 2.821 -19.593 1.00 74.75 404 SER A CA 1
ATOM 3143 C C . SER A 1 404 ? 20.701 4.005 -18.615 1.00 74.75 404 SER A C 1
ATOM 3145 O O . SER A 1 404 ? 19.896 4.925 -18.701 1.00 74.75 404 SER A O 1
ATOM 3147 N N . ASN A 1 405 ? 21.690 4.013 -17.713 1.00 67.81 405 ASN A N 1
ATOM 3148 C CA . ASN A 1 405 ? 22.016 5.140 -16.828 1.00 67.81 405 ASN A CA 1
ATOM 3149 C C . ASN A 1 405 ? 22.908 6.213 -17.499 1.00 67.81 405 ASN A C 1
ATOM 3151 O O . ASN A 1 405 ? 23.256 7.200 -16.860 1.00 67.81 405 ASN A O 1
ATOM 3155 N N . GLY A 1 406 ? 23.291 6.021 -18.766 1.00 72.50 406 GLY A N 1
ATOM 3156 C CA . GLY A 1 406 ? 24.124 6.942 -19.540 1.00 72.50 406 GLY A CA 1
ATOM 3157 C C . GLY A 1 406 ? 25.614 6.589 -19.587 1.00 72.50 406 GLY A C 1
ATOM 3158 O O . GLY A 1 406 ? 26.339 7.202 -20.372 1.00 72.50 406 GLY A O 1
ATOM 3159 N N . SER A 1 407 ? 26.087 5.600 -18.817 1.00 79.12 407 SER A N 1
ATOM 3160 C CA . SER A 1 407 ? 27.490 5.169 -18.858 1.00 79.12 407 SER A CA 1
ATOM 3161 C C . SER A 1 407 ? 27.805 4.461 -20.186 1.00 79.12 407 SER A C 1
ATOM 3163 O O . SER A 1 407 ? 27.097 3.536 -20.597 1.00 79.12 407 SER A O 1
ATOM 3165 N N . ALA A 1 408 ? 28.891 4.863 -20.846 1.00 86.19 408 ALA A N 1
ATOM 3166 C CA . ALA A 1 408 ? 29.384 4.231 -22.067 1.00 86.19 408 ALA A CA 1
ATOM 3167 C C . ALA A 1 408 ? 30.559 3.296 -21.757 1.00 86.19 408 ALA A C 1
ATOM 3169 O O . ALA A 1 408 ? 31.490 3.675 -21.049 1.00 86.19 408 ALA A O 1
ATOM 3170 N N . PHE A 1 409 ? 30.539 2.096 -22.332 1.00 92.62 409 PHE A N 1
ATOM 3171 C CA . PHE A 1 409 ? 31.620 1.121 -22.213 1.00 92.62 409 PHE A CA 1
ATOM 3172 C C . PHE A 1 409 ? 32.168 0.746 -23.587 1.00 92.62 409 PHE A C 1
ATOM 3174 O O . PHE A 1 409 ? 31.414 0.674 -24.557 1.00 92.62 409 PHE A O 1
ATOM 3181 N N . THR A 1 410 ? 33.466 0.456 -23.657 1.00 96.81 410 THR A N 1
ATOM 3182 C CA . THR A 1 410 ? 34.036 -0.390 -24.709 1.00 96.81 410 THR A CA 1
ATOM 3183 C C . THR A 1 410 ? 34.035 -1.845 -24.240 1.00 96.81 410 THR A C 1
ATOM 3185 O O . THR A 1 410 ? 33.867 -2.114 -23.049 1.00 96.81 410 THR A O 1
ATOM 3188 N N . VAL A 1 411 ? 34.232 -2.814 -25.139 1.00 97.25 411 VAL A N 1
ATOM 3189 C CA . VAL A 1 411 ? 34.381 -4.229 -24.741 1.00 97.25 411 VAL A CA 1
ATOM 3190 C C . VAL A 1 411 ? 35.522 -4.388 -23.727 1.00 97.25 411 VAL A C 1
ATOM 3192 O O . VAL A 1 411 ? 35.400 -5.160 -22.773 1.00 97.25 411 VAL A O 1
ATOM 3195 N N . LEU A 1 412 ? 36.604 -3.615 -23.891 1.00 97.62 412 LEU A N 1
ATOM 3196 C CA . LEU A 1 412 ? 37.709 -3.567 -22.936 1.00 97.62 412 LEU A CA 1
ATOM 3197 C C . LEU A 1 412 ? 37.261 -3.030 -21.573 1.00 97.62 412 LEU A C 1
ATOM 3199 O O . LEU A 1 412 ? 37.445 -3.720 -20.571 1.00 97.62 412 LEU A O 1
ATOM 3203 N N . SER A 1 413 ? 36.657 -1.839 -21.519 1.00 96.19 413 SER A N 1
ATOM 3204 C CA . SER A 1 413 ? 36.297 -1.232 -20.234 1.00 96.19 413 SER A CA 1
ATOM 3205 C C . SER A 1 413 ? 35.169 -1.982 -19.521 1.00 96.19 413 SER A C 1
ATOM 3207 O O . SER A 1 413 ? 35.163 -2.040 -18.294 1.00 96.19 413 SER A O 1
ATOM 3209 N N . LEU A 1 414 ? 34.267 -2.646 -20.256 1.00 96.25 414 LEU A N 1
ATOM 3210 C CA . LEU A 1 414 ? 33.268 -3.543 -19.671 1.00 96.25 414 LEU A CA 1
ATOM 3211 C C . LEU A 1 414 ? 33.938 -4.733 -18.967 1.00 96.25 414 LEU A C 1
ATOM 3213 O O . LEU A 1 414 ? 33.560 -5.085 -17.853 1.00 96.25 414 LEU A O 1
ATOM 3217 N N . GLY A 1 415 ? 34.946 -5.343 -19.596 1.00 97.44 415 GLY A N 1
ATOM 3218 C CA . GLY A 1 415 ? 35.672 -6.459 -18.993 1.00 97.44 415 GLY A CA 1
ATOM 3219 C C . GLY A 1 415 ? 36.587 -6.041 -17.840 1.00 97.44 415 GLY A C 1
ATOM 3220 O O . GLY A 1 415 ? 36.719 -6.777 -16.870 1.00 97.44 415 GLY A O 1
ATOM 3221 N N . GLN A 1 416 ? 37.170 -4.843 -17.883 1.00 97.44 416 GLN A N 1
ATOM 3222 C CA . GLN A 1 416 ? 37.899 -4.278 -16.742 1.00 97.44 416 GLN A CA 1
ATOM 3223 C C . GLN A 1 416 ? 36.963 -4.039 -15.548 1.00 97.44 416 GLN A C 1
ATOM 3225 O O . GLN A 1 416 ? 37.282 -4.436 -14.427 1.00 97.44 416 GLN A O 1
ATOM 3230 N N . TYR A 1 417 ? 35.783 -3.468 -15.800 1.00 94.88 417 TYR A N 1
ATOM 3231 C CA . TYR A 1 417 ? 34.751 -3.243 -14.790 1.00 94.88 417 TYR A CA 1
ATOM 3232 C C . TYR A 1 417 ? 34.266 -4.556 -14.152 1.00 94.88 417 TYR A C 1
ATOM 3234 O O . TYR A 1 417 ? 34.244 -4.671 -12.930 1.00 94.88 417 TYR A O 1
ATOM 3242 N N . LEU A 1 418 ? 33.999 -5.585 -14.966 1.00 96.50 418 LEU A N 1
ATOM 3243 C CA . LEU A 1 418 ? 33.708 -6.949 -14.502 1.00 96.50 418 LEU A CA 1
ATOM 3244 C C . LEU A 1 418 ? 34.782 -7.487 -13.547 1.00 96.50 418 LEU A C 1
ATOM 3246 O O . LEU A 1 418 ? 34.472 -8.101 -12.531 1.00 96.50 418 LEU A O 1
ATOM 3250 N N . LEU A 1 419 ? 36.061 -7.310 -13.886 1.00 97.44 419 LEU A N 1
ATOM 3251 C CA . LEU A 1 419 ? 37.151 -7.839 -13.070 1.00 97.44 419 LEU A CA 1
ATOM 3252 C C . LEU A 1 419 ? 37.262 -7.139 -11.717 1.00 97.44 419 LEU A C 1
ATOM 3254 O O . LEU A 1 419 ? 37.608 -7.803 -10.740 1.00 97.44 419 LEU A O 1
ATOM 3258 N N . HIS A 1 420 ? 36.965 -5.836 -11.651 1.00 95.56 420 HIS A N 1
ATOM 3259 C CA . HIS A 1 420 ? 36.824 -5.146 -10.370 1.00 95.56 420 HIS A CA 1
ATOM 3260 C C . HIS A 1 420 ? 35.726 -5.793 -9.530 1.00 95.56 420 HIS A C 1
ATOM 3262 O O . HIS A 1 420 ? 35.989 -6.129 -8.380 1.00 95.56 420 HIS A O 1
ATOM 3268 N N . ASP A 1 421 ? 34.555 -6.026 -10.120 1.00 94.00 421 ASP A N 1
ATOM 3269 C CA . ASP A 1 421 ? 33.394 -6.613 -9.446 1.00 94.00 421 ASP A CA 1
ATOM 3270 C C . ASP A 1 421 ? 33.734 -7.982 -8.827 1.00 94.00 421 ASP A C 1
ATOM 3272 O O . ASP A 1 421 ? 33.635 -8.209 -7.620 1.00 94.00 421 ASP A O 1
ATOM 3276 N N . LEU A 1 422 ? 34.312 -8.875 -9.639 1.00 96.50 422 LEU A N 1
ATOM 3277 C CA . LEU A 1 422 ? 34.747 -10.200 -9.191 1.00 96.50 422 LEU A CA 1
ATOM 3278 C C . LEU A 1 422 ? 35.834 -10.135 -8.103 1.00 96.50 422 LEU A C 1
ATOM 3280 O O . LEU A 1 422 ? 35.834 -10.949 -7.177 1.00 96.50 422 LEU A O 1
ATOM 3284 N N . ALA A 1 423 ? 36.775 -9.191 -8.201 1.00 95.69 423 ALA A N 1
ATOM 3285 C CA . ALA A 1 423 ? 37.818 -9.003 -7.194 1.00 95.69 423 ALA A CA 1
ATOM 3286 C C . ALA A 1 423 ? 37.272 -8.403 -5.887 1.00 95.69 423 ALA A C 1
ATOM 3288 O O . ALA A 1 423 ? 37.752 -8.764 -4.808 1.00 95.69 423 ALA A O 1
ATOM 3289 N N . HIS A 1 424 ? 36.286 -7.508 -5.976 1.00 94.81 424 HIS A N 1
ATOM 3290 C CA . HIS A 1 424 ? 35.642 -6.867 -4.833 1.00 94.81 424 HIS A CA 1
ATOM 3291 C C . HIS A 1 424 ? 34.819 -7.877 -4.034 1.00 94.81 424 HIS A C 1
ATOM 3293 O O . HIS A 1 424 ? 35.001 -7.984 -2.827 1.00 94.81 424 HIS A O 1
ATOM 3299 N N . HIS A 1 425 ? 34.051 -8.747 -4.688 1.00 95.06 425 HIS A N 1
ATOM 3300 C CA . HIS A 1 425 ? 33.284 -9.762 -3.959 1.00 95.06 425 HIS A CA 1
ATOM 3301 C C . HIS A 1 425 ? 34.139 -10.839 -3.299 1.00 95.06 425 HIS A C 1
ATOM 3303 O O . HIS A 1 425 ? 33.730 -11.419 -2.295 1.00 95.06 425 HIS A O 1
ATOM 3309 N N . LEU A 1 426 ? 35.354 -11.093 -3.798 1.00 94.69 426 LEU A N 1
ATOM 3310 C CA . LEU A 1 426 ? 36.322 -11.874 -3.031 1.00 94.69 426 LEU A CA 1
ATOM 3311 C C . LEU A 1 426 ? 36.706 -11.144 -1.734 1.00 94.69 426 LEU A C 1
ATOM 3313 O O . LEU A 1 426 ? 36.749 -11.784 -0.680 1.00 94.69 426 LEU A O 1
ATOM 3317 N N . HIS A 1 427 ? 36.944 -9.829 -1.791 1.00 93.44 427 HIS A N 1
ATOM 3318 C CA . HIS A 1 427 ? 37.225 -9.009 -0.609 1.00 93.44 427 HIS A CA 1
ATOM 3319 C C . HIS A 1 427 ? 36.054 -9.023 0.387 1.00 93.44 427 HIS A C 1
ATOM 3321 O O . HIS A 1 427 ? 36.298 -9.263 1.571 1.00 93.44 427 HIS A O 1
ATOM 3327 N N . ASP A 1 428 ? 34.810 -8.890 -0.084 1.00 92.00 428 ASP A N 1
ATOM 3328 C CA . ASP A 1 428 ? 33.596 -8.917 0.751 1.00 92.00 428 ASP A CA 1
ATOM 3329 C C . ASP A 1 428 ? 33.472 -10.202 1.583 1.00 92.00 428 ASP A C 1
ATOM 3331 O O . ASP A 1 428 ? 33.046 -10.184 2.739 1.00 92.00 428 ASP A O 1
ATOM 3335 N N . VAL A 1 429 ? 33.914 -11.334 1.025 1.00 94.06 429 VAL A N 1
ATOM 3336 C CA . VAL A 1 429 ? 33.929 -12.641 1.708 1.00 94.06 429 VAL A CA 1
ATOM 3337 C C . VAL A 1 429 ? 35.275 -12.956 2.377 1.00 94.06 429 VAL A C 1
ATOM 3339 O O . VAL A 1 429 ? 35.579 -14.115 2.687 1.00 94.06 429 VAL A O 1
ATOM 3342 N N . GLY A 1 430 ? 36.122 -11.946 2.590 1.00 91.94 430 GLY A N 1
ATOM 3343 C CA . GLY A 1 430 ? 37.401 -12.065 3.296 1.00 91.94 430 GLY A CA 1
ATOM 3344 C C . GLY A 1 430 ? 38.465 -12.881 2.554 1.00 91.94 430 GLY A C 1
ATOM 3345 O O . GLY A 1 430 ? 39.314 -13.511 3.185 1.00 91.94 430 GLY A O 1
ATOM 3346 N N . THR A 1 431 ? 38.416 -12.915 1.222 1.00 90.44 431 THR A N 1
ATOM 3347 C CA . THR A 1 431 ? 39.352 -13.643 0.351 1.00 90.44 431 THR A CA 1
ATOM 3348 C C . THR A 1 431 ? 40.106 -12.663 -0.549 1.00 90.44 431 THR A C 1
ATOM 3350 O O . THR A 1 431 ? 39.521 -11.801 -1.186 1.00 90.44 431 THR A O 1
ATOM 3353 N N . SER A 1 432 ? 41.430 -12.776 -0.650 1.00 88.75 432 SER A N 1
ATOM 3354 C CA . SER A 1 432 ? 42.194 -11.881 -1.529 1.00 88.75 432 SER A CA 1
ATOM 3355 C C . SER A 1 432 ? 42.251 -12.409 -2.965 1.00 88.75 432 SER A C 1
ATOM 3357 O O . SER A 1 432 ? 42.680 -13.543 -3.196 1.00 88.75 432 SER A O 1
ATOM 3359 N N . TRP A 1 433 ? 41.944 -11.555 -3.948 1.00 86.50 433 TRP A N 1
ATOM 3360 C CA . TRP A 1 433 ? 42.142 -11.860 -5.373 1.00 86.50 433 TRP A CA 1
ATOM 3361 C C . TRP A 1 433 ? 43.612 -12.167 -5.717 1.00 86.50 433 TRP A C 1
ATOM 3363 O O . TRP A 1 433 ? 43.895 -12.944 -6.630 1.00 86.50 433 TRP A O 1
ATOM 3373 N N . GLN A 1 434 ? 44.573 -11.630 -4.953 1.00 83.25 434 GLN A N 1
ATOM 3374 C CA . GLN A 1 434 ? 46.004 -11.908 -5.134 1.00 83.25 434 GLN A CA 1
ATOM 3375 C C . GLN A 1 434 ? 46.362 -13.352 -4.764 1.00 83.25 434 GLN A C 1
ATOM 3377 O O . GLN A 1 434 ? 47.278 -13.935 -5.346 1.00 83.25 434 GLN A O 1
ATOM 3382 N N . GLN A 1 435 ? 45.630 -13.936 -3.813 1.00 72.75 435 GLN A N 1
ATOM 3383 C CA . GLN A 1 435 ? 45.847 -15.294 -3.314 1.00 72.75 435 GLN A CA 1
ATOM 3384 C C . GLN A 1 435 ? 45.124 -16.357 -4.150 1.00 72.75 435 GLN A C 1
ATOM 3386 O O . GLN A 1 435 ? 45.443 -17.542 -4.026 1.00 72.75 435 GLN A O 1
ATOM 3391 N N . ALA A 1 436 ? 44.193 -15.952 -5.020 1.00 71.31 436 ALA A N 1
ATOM 3392 C CA . ALA A 1 436 ? 43.528 -16.854 -5.947 1.00 71.31 436 ALA A CA 1
ATOM 3393 C C . ALA A 1 436 ? 44.556 -17.470 -6.912 1.00 71.31 436 ALA A C 1
ATOM 3395 O O . ALA A 1 436 ? 45.302 -16.750 -7.584 1.00 71.31 436 ALA A O 1
ATOM 3396 N N . LYS A 1 437 ? 44.631 -18.805 -6.946 1.00 57.38 437 LYS A N 1
ATOM 3397 C CA . LYS A 1 437 ? 45.473 -19.567 -7.881 1.00 57.38 437 LYS A CA 1
ATOM 3398 C C . LYS A 1 437 ? 44.659 -19.928 -9.119 1.00 57.38 437 LYS A C 1
ATOM 3400 O O . LYS A 1 437 ? 43.444 -20.078 -9.020 1.00 57.38 437 LYS A O 1
ATOM 3405 N N . ASP A 1 438 ? 45.331 -20.109 -10.251 1.00 54.19 438 ASP A N 1
ATOM 3406 C CA . ASP A 1 438 ? 44.691 -20.629 -11.460 1.00 54.19 438 ASP A CA 1
ATOM 3407 C C . ASP A 1 438 ? 44.004 -21.968 -11.148 1.00 54.19 438 ASP A C 1
ATOM 3409 O O . ASP A 1 438 ? 44.600 -22.849 -10.517 1.00 54.19 438 ASP A O 1
ATOM 3413 N N . ALA A 1 439 ? 42.746 -22.119 -11.572 1.00 45.59 439 ALA A N 1
ATOM 3414 C CA . ALA A 1 439 ? 42.076 -23.411 -11.541 1.00 45.59 439 ALA A CA 1
ATOM 3415 C C . ALA A 1 439 ? 42.867 -24.376 -12.439 1.00 45.59 439 ALA A C 1
ATOM 3417 O O . ALA A 1 439 ? 43.112 -24.072 -13.608 1.00 45.59 439 ALA A O 1
ATOM 3418 N N . GLN A 1 440 ? 43.319 -25.511 -11.893 1.00 35.72 440 GLN A N 1
ATOM 3419 C CA . GLN A 1 440 ? 43.913 -26.566 -12.716 1.00 35.72 440 GLN A CA 1
ATOM 3420 C C . GLN A 1 440 ? 42.862 -27.037 -13.728 1.00 35.72 440 GLN A C 1
ATOM 3422 O O . GLN A 1 440 ? 41.746 -27.371 -13.334 1.00 35.72 440 GLN A O 1
ATOM 3427 N N . ALA A 1 441 ? 43.241 -26.980 -15.008 1.00 32.97 441 ALA A N 1
ATOM 3428 C CA . ALA A 1 441 ? 42.432 -27.365 -16.162 1.00 32.97 441 ALA A CA 1
ATOM 3429 C C . ALA A 1 441 ? 41.994 -28.833 -16.134 1.00 32.97 441 ALA A C 1
ATOM 3431 O O . ALA A 1 441 ? 42.784 -29.675 -15.640 1.00 32.97 441 ALA A O 1
#

Organism: NCBI:txid419650

Nearest PDB structures (foldseek):
  3qfo-assembly1_B  TM=8.358E-01  e=1.598E-16  Streptococcus pneumoniae R6
  3rqz-assembly2_B  TM=7.352E-01  e=6.500E-13  Sphaerobacter thermophilus DSM 20745
  1rxq-assembly1_B  TM=8.078E-01  e=1.827E-05  Bacillus subtilis
  2nsf-assembly1_A  TM=7.640E-01  e=7.633E-03  Corynebacterium glutamicum
  2nsg-assembly1_A  TM=7.790E-01  e=1.979E-02  Corynebacterium glutamicum

Sequence (441 aa):
MDRIALISDVHGNLTALQAVLADIDARGVDRIYNLGDYVGKGHRGREVVDLCRQRCEVNILGNWDDFLPALEEFGDAADNAALQWWRDQLGPGQGEWLRALPFSHDFTMSGRRIRIFHASATSVHNRVRFDHDAAEFFGMFQNTPATGDGPTPTVVAYGDTHDSFMETDLGLTLINTGSVGNALDDNVPVYVVLEGVLDSDEPAPFGVQFVRVPYDIEAELADAKAAGAPEYDYYVAELRDRRYRGDVRADRRAGYHRESAIPADDKDWTWTLEQACPDCGFEAGAVAGGQIGALVRRFTAPWPQVLDRADVRRRPAPATWSPLEYGCHVLDVCRVFDGRLALMLEHDAPGFPNWDQDQAAIDGDYATADTAQLVPELCAAAARLAAAYDAVKPTEWERTGLRSNGSAFTVLSLGQYLLHDLAHHLHDVGTSWQQAKDAQA